Protein AF-A0A1E4ZYM9-F1 (afdb_monomer_lite)

Radius of gyration: 31.94 Å; chains: 1; bounding box: 90×63×96 Å

Secondary structure (DSSP, 8-state):
-------------------STTTTS--TT------SS-HHHHHHHHHHHHH-GGGHHHHHHHHH-S-EEEEEEEEEETTEEEEEEEEEEETTS-EEEEEEE--SSS--EEEEEEE--TTTSSS--EEEEEEE-TT--EEEEEEEEE-TT--EEEEEEE-TTS-B-S--EESSPPPPP-S-----S-EEEEEEB---TTSHHHHTTB-B-SSS-B--EETTTTBS---S-BTTS-SSS-B--HHHHHHHHHHHSTT-EEEEEE---S-GGGHHHHHHHHHHTT--EEEE---BS-HHHHHHHHHHHTT-TTSEEEEE--SSS-BTTTS--BTTTS--TTEEEEEEB-TTSSB-TT--B-TTT--EEE--SSEEEE-TTS-EEEE-SHHHHHHHHHHHHHHHHHH-TT--HHHHHHHHHHH-B--TTTTT-SSEE---TTGGG----EEEE--------TT------S---EEEEEEEEE-STTS-HHHHHHHHHHHHHHHHTTTEEEEEEEEEEE---GGGGSB-HHHHHHHHHHHT--SEEEEEES-B--SS--SEEEE-TTS-TT-GGGTTEEEEETT-SSHHHHHHHHHHHHHTT------STTBTT-SS--TT--B--HHHHHHHHHHHHHTT--EE-

pLDDT: mean 86.63, std 17.64, range [25.27, 98.94]

Structure (mmCIF, N/CA/C/O backbone):
data_AF-A0A1E4ZYM9-F1
#
_entry.id   AF-A0A1E4ZYM9-F1
#
loop_
_atom_site.group_PDB
_atom_site.id
_atom_site.type_symbol
_atom_site.label_atom_id
_atom_site.label_alt_id
_atom_site.label_comp_id
_atom_site.label_asym_id
_atom_site.label_entity_id
_atom_site.label_seq_id
_atom_site.pdbx_PDB_ins_code
_atom_site.Cartn_x
_atom_site.Cartn_y
_atom_site.Cartn_z
_atom_site.occupancy
_atom_site.B_iso_or_equiv
_atom_site.auth_seq_id
_atom_site.auth_comp_id
_atom_site.auth_asym_id
_atom_site.auth_atom_id
_atom_site.pdbx_PDB_model_num
ATOM 1 N N . MET A 1 1 ? 54.653 8.011 49.051 1.00 36.31 1 MET A N 1
ATOM 2 C CA . MET A 1 1 ? 55.779 7.387 48.318 1.00 36.31 1 MET A CA 1
ATOM 3 C C . MET A 1 1 ? 55.182 6.921 46.989 1.00 36.31 1 MET A C 1
ATOM 5 O O . MET A 1 1 ? 54.196 6.205 47.045 1.00 36.31 1 MET A O 1
ATOM 9 N N . GLN A 1 2 ? 55.419 7.612 45.864 1.00 28.59 2 GLN A N 1
ATOM 10 C CA . GLN A 1 2 ? 56.580 7.447 44.953 1.00 28.59 2 GLN A CA 1
ATOM 11 C C . GLN A 1 2 ? 56.623 6.018 44.360 1.00 28.59 2 GLN A C 1
ATOM 13 O O . GLN A 1 2 ? 56.693 5.070 45.127 1.00 28.59 2 GLN A O 1
ATOM 18 N N . HIS A 1 3 ? 56.316 5.846 43.058 1.00 26.62 3 HIS A N 1
ATOM 19 C CA . HIS A 1 3 ? 57.266 5.767 41.908 1.00 26.62 3 HIS A CA 1
ATOM 20 C C . HIS A 1 3 ? 58.079 4.448 41.904 1.00 26.62 3 HIS A C 1
ATOM 22 O O . HIS A 1 3 ? 58.617 4.118 42.948 1.00 26.62 3 HIS A O 1
ATOM 28 N N . GLN A 1 4 ? 58.283 3.648 40.839 1.00 28.48 4 GLN A N 1
ATOM 29 C CA . GLN A 1 4 ? 57.936 3.572 39.386 1.00 28.48 4 GLN A CA 1
ATOM 30 C C . GLN A 1 4 ? 57.979 2.054 38.981 1.00 28.48 4 GLN A C 1
ATOM 32 O O . GLN A 1 4 ? 58.334 1.248 39.834 1.00 28.48 4 GLN A O 1
ATOM 37 N N . GLY A 1 5 ? 57.671 1.529 37.777 1.00 27.00 5 GLY A N 1
ATOM 38 C CA . GLY A 1 5 ? 57.264 2.055 36.457 1.00 27.00 5 GLY A CA 1
ATOM 39 C C . GLY A 1 5 ? 57.372 0.957 35.353 1.00 27.00 5 GLY A C 1
ATOM 40 O O . GLY A 1 5 ? 57.475 -0.218 35.680 1.00 27.00 5 GLY A O 1
ATOM 41 N N . ILE A 1 6 ? 57.432 1.355 34.069 1.00 27.92 6 ILE A N 1
ATOM 42 C CA . ILE A 1 6 ? 57.852 0.575 32.862 1.00 27.92 6 ILE A CA 1
ATOM 43 C C . ILE A 1 6 ? 56.885 -0.495 32.272 1.00 27.92 6 ILE A C 1
ATOM 45 O O . ILE A 1 6 ? 57.008 -1.695 32.485 1.00 27.92 6 ILE A O 1
ATOM 49 N N . ASN A 1 7 ? 55.986 -0.006 31.407 1.00 25.84 7 ASN A N 1
ATOM 50 C CA . ASN A 1 7 ? 55.775 -0.343 29.978 1.00 25.84 7 ASN A CA 1
ATOM 51 C C . ASN A 1 7 ? 55.924 -1.782 29.419 1.00 25.84 7 ASN A C 1
ATOM 53 O O . ASN A 1 7 ? 57.031 -2.259 29.184 1.00 25.84 7 ASN A O 1
ATOM 57 N N . SER A 1 8 ? 54.814 -2.333 28.909 1.00 25.27 8 SER A N 1
ATOM 58 C CA . SER A 1 8 ? 54.487 -2.565 27.469 1.00 25.27 8 SER A CA 1
ATOM 59 C C . SER A 1 8 ? 53.168 -3.380 27.402 1.00 25.27 8 SER A C 1
ATOM 61 O O . SER A 1 8 ? 52.841 -4.040 28.380 1.00 25.27 8 SER A O 1
ATOM 63 N N . THR A 1 9 ? 52.291 -3.347 26.392 1.00 26.61 9 THR A N 1
ATOM 64 C CA . THR A 1 9 ? 52.389 -3.028 24.954 1.00 26.61 9 THR A CA 1
ATOM 65 C C . THR A 1 9 ? 51.145 -2.282 24.429 1.00 26.61 9 THR A C 1
ATOM 67 O O . THR A 1 9 ? 50.023 -2.507 24.871 1.00 26.61 9 THR A O 1
ATOM 70 N N . THR A 1 10 ? 51.335 -1.434 23.415 1.00 27.92 10 THR A N 1
ATOM 71 C CA . THR A 1 10 ? 50.274 -0.856 22.566 1.00 27.92 10 THR A CA 1
ATOM 72 C C . THR A 1 10 ? 50.088 -1.678 21.287 1.00 27.92 10 THR A C 1
ATOM 74 O O . THR A 1 10 ? 51.070 -1.866 20.575 1.00 27.92 10 THR A O 1
ATOM 77 N N . MET A 1 11 ? 48.860 -2.099 20.960 1.00 27.86 11 MET A N 1
ATOM 78 C CA . MET A 1 11 ? 48.410 -2.590 19.637 1.00 27.86 11 MET A CA 1
ATOM 79 C C . MET A 1 11 ? 46.900 -2.917 19.716 1.00 27.86 11 MET A C 1
ATOM 81 O O . MET A 1 11 ? 46.460 -3.427 20.738 1.00 27.86 11 MET A O 1
ATOM 85 N N . ASN A 1 12 ? 46.054 -2.723 18.700 1.00 26.61 12 ASN A N 1
ATOM 86 C CA . ASN A 1 12 ? 46.140 -1.822 17.548 1.00 26.61 12 ASN A CA 1
ATOM 87 C C . ASN A 1 12 ? 44.711 -1.611 16.999 1.00 26.61 12 ASN A C 1
ATOM 89 O O . ASN A 1 12 ? 44.043 -2.585 16.662 1.00 26.61 12 ASN A O 1
ATOM 93 N N . THR A 1 13 ? 44.234 -0.371 16.877 1.00 31.41 13 THR A N 1
ATOM 94 C CA . THR A 1 13 ? 42.946 -0.062 16.225 1.00 31.41 13 THR A CA 1
ATOM 95 C C . THR A 1 13 ? 43.163 0.302 14.757 1.00 31.41 13 THR A C 1
ATOM 97 O O . THR A 1 13 ? 43.383 1.471 14.449 1.00 31.41 13 THR A O 1
ATOM 100 N N . ALA A 1 14 ? 43.103 -0.681 13.853 1.00 26.48 14 ALA A N 1
ATOM 101 C CA . ALA A 1 14 ? 42.990 -0.475 12.403 1.00 26.48 14 ALA A CA 1
ATOM 102 C C . ALA A 1 14 ? 42.586 -1.777 11.674 1.00 26.48 14 ALA A C 1
ATOM 104 O O . ALA A 1 14 ? 42.740 -2.868 12.214 1.00 26.48 14 ALA A O 1
ATOM 105 N N . THR A 1 15 ? 42.129 -1.636 10.423 1.00 28.14 15 THR A N 1
ATOM 106 C CA . THR A 1 15 ? 41.848 -2.698 9.427 1.00 28.14 15 THR A CA 1
ATOM 107 C C . THR A 1 15 ? 40.698 -3.678 9.715 1.00 28.14 15 THR A C 1
ATOM 109 O O . THR A 1 15 ? 40.904 -4.845 10.026 1.00 28.14 15 THR A O 1
ATOM 112 N N . ALA A 1 16 ? 39.475 -3.206 9.448 1.00 28.33 16 ALA A N 1
ATOM 113 C CA . ALA A 1 16 ? 38.348 -4.021 8.970 1.00 28.33 16 ALA A CA 1
ATOM 114 C C . ALA A 1 16 ? 37.594 -3.291 7.829 1.00 28.33 16 ALA A C 1
ATOM 116 O O . ALA A 1 16 ? 36.370 -3.259 7.768 1.00 28.33 16 ALA A O 1
ATOM 117 N N . ILE A 1 17 ? 38.359 -2.654 6.937 1.00 32.97 17 ILE A N 1
ATOM 118 C CA . ILE A 1 17 ? 37.924 -2.088 5.651 1.00 32.97 17 ILE A CA 1
ATOM 119 C C . ILE A 1 17 ? 38.913 -2.635 4.609 1.00 32.97 17 ILE A C 1
ATOM 121 O O . ILE A 1 17 ? 40.071 -2.869 4.954 1.00 32.97 17 ILE A O 1
ATOM 125 N N . VAL A 1 18 ? 38.463 -2.825 3.362 1.00 29.48 18 VAL A N 1
ATOM 126 C CA . VAL A 1 18 ? 39.125 -3.586 2.275 1.00 29.48 18 VAL A CA 1
ATOM 127 C C . VAL A 1 18 ? 38.930 -5.107 2.382 1.00 29.48 18 VAL A C 1
ATOM 129 O O . VAL A 1 18 ? 39.825 -5.846 2.779 1.00 29.48 18 VAL A O 1
ATOM 132 N N . SER A 1 19 ? 37.752 -5.579 1.950 1.00 29.70 19 SER A N 1
ATOM 133 C CA . SER A 1 19 ? 37.553 -6.879 1.264 1.00 29.70 19 SER A CA 1
ATOM 134 C C . SER A 1 19 ? 36.180 -6.957 0.568 1.00 29.70 19 SER A C 1
ATOM 136 O O . SER A 1 19 ? 35.432 -7.911 0.739 1.00 29.70 19 SER A O 1
ATOM 138 N N . ALA A 1 20 ? 35.850 -5.938 -0.235 1.00 28.97 20 ALA A N 1
ATOM 139 C CA . ALA A 1 20 ? 34.724 -5.976 -1.185 1.00 28.97 20 ALA A CA 1
ATOM 140 C C . ALA A 1 20 ? 35.170 -5.784 -2.653 1.00 28.97 20 ALA A C 1
ATOM 142 O O . ALA A 1 20 ? 34.476 -6.208 -3.569 1.00 28.97 20 ALA A O 1
ATOM 143 N N . LEU A 1 21 ? 36.362 -5.217 -2.893 1.00 29.62 21 LEU A N 1
ATOM 144 C CA . LEU A 1 21 ? 36.843 -4.842 -4.234 1.00 29.62 21 LEU A CA 1
ATOM 145 C C . LEU A 1 21 ? 37.580 -5.947 -5.022 1.00 29.62 21 LEU A C 1
ATOM 147 O O . LEU A 1 21 ? 38.022 -5.692 -6.136 1.00 29.62 21 LEU A O 1
ATOM 151 N N . VAL A 1 22 ? 37.747 -7.159 -4.476 1.00 29.72 22 VAL A N 1
ATOM 152 C CA . VAL A 1 22 ? 38.574 -8.219 -5.107 1.00 29.72 22 VAL A CA 1
ATOM 153 C C . VAL A 1 22 ? 37.740 -9.352 -5.733 1.00 29.72 22 VAL A C 1
ATOM 155 O O . VAL A 1 22 ? 38.277 -10.168 -6.474 1.00 29.72 22 VAL A O 1
ATOM 158 N N . LEU A 1 23 ? 36.414 -9.380 -5.533 1.00 29.27 23 LEU A N 1
ATOM 159 C CA . LEU A 1 23 ? 35.537 -10.417 -6.110 1.00 29.27 23 LEU A CA 1
ATOM 160 C C . LEU A 1 23 ? 34.881 -10.050 -7.459 1.00 29.27 23 LEU A C 1
ATOM 162 O O . LEU A 1 23 ? 34.050 -10.803 -7.956 1.00 29.27 23 LEU A O 1
ATOM 166 N N . LEU A 1 24 ? 35.272 -8.930 -8.078 1.00 34.47 24 LEU A N 1
ATOM 167 C CA . LEU A 1 24 ? 34.781 -8.494 -9.398 1.00 34.47 24 LEU A CA 1
ATOM 168 C C . LEU A 1 24 ? 35.582 -9.061 -10.590 1.00 34.47 24 LEU A C 1
ATOM 170 O O . LEU A 1 24 ? 35.155 -8.931 -11.732 1.00 34.47 24 LEU A O 1
ATOM 174 N N . ALA A 1 25 ? 36.721 -9.718 -10.350 1.00 30.25 25 ALA A N 1
ATOM 175 C CA . ALA A 1 25 ? 37.667 -10.124 -11.398 1.00 30.25 25 ALA A CA 1
ATOM 176 C C . ALA A 1 25 ? 37.458 -11.547 -11.973 1.00 30.25 25 ALA A C 1
ATOM 178 O O . ALA A 1 25 ? 38.341 -12.058 -12.660 1.00 30.25 25 ALA A O 1
ATOM 179 N N . ALA A 1 26 ? 36.334 -12.218 -11.682 1.00 34.34 26 ALA A N 1
ATOM 180 C CA . ALA A 1 26 ? 36.124 -13.628 -12.048 1.00 34.34 26 ALA A CA 1
ATOM 181 C C . ALA A 1 26 ? 34.686 -13.976 -12.492 1.00 34.34 26 ALA A C 1
ATOM 183 O O . ALA A 1 26 ? 34.162 -15.035 -12.146 1.00 34.34 26 ALA A O 1
ATOM 184 N N . LEU A 1 27 ? 34.060 -13.117 -13.303 1.00 36.56 27 LEU A N 1
ATOM 185 C CA . LEU A 1 27 ? 32.928 -13.508 -14.153 1.00 36.56 27 LEU A CA 1
ATOM 186 C C . LEU A 1 27 ? 33.428 -13.687 -15.600 1.00 36.56 27 LEU A C 1
ATOM 188 O O . LEU A 1 27 ? 33.653 -12.688 -16.288 1.00 36.56 27 LEU A O 1
ATOM 192 N N . PRO A 1 28 ? 33.639 -14.926 -16.087 1.00 34.59 28 PRO A N 1
ATOM 193 C CA . PRO A 1 28 ? 34.004 -15.146 -17.482 1.00 34.59 28 PRO A CA 1
ATOM 194 C C . PRO A 1 28 ? 32.810 -14.798 -18.382 1.00 34.59 28 PRO A C 1
ATOM 196 O O . PRO A 1 28 ? 31.776 -15.459 -18.322 1.00 34.59 28 PRO A O 1
ATOM 199 N N . GLY A 1 29 ? 32.958 -13.768 -19.222 1.00 46.22 29 GLY A N 1
ATOM 200 C CA . GLY A 1 29 ? 31.914 -13.337 -20.163 1.00 46.22 29 GLY A CA 1
ATOM 201 C C . GLY A 1 29 ? 31.375 -11.914 -19.975 1.00 46.22 29 GLY A C 1
ATOM 202 O O . GLY A 1 29 ? 30.292 -11.623 -20.469 1.00 46.22 29 GLY A O 1
ATOM 203 N N . LEU A 1 30 ? 32.101 -11.024 -19.296 1.00 39.72 30 LEU A N 1
ATOM 204 C CA . LEU A 1 30 ? 31.857 -9.582 -19.397 1.00 39.72 30 LEU A CA 1
ATOM 205 C C . LEU A 1 30 ? 32.485 -9.042 -20.689 1.00 39.72 30 LEU A C 1
ATOM 207 O O . LEU A 1 30 ? 33.709 -8.991 -20.812 1.00 39.72 30 LEU A O 1
ATOM 211 N N . VAL A 1 31 ? 31.648 -8.607 -21.628 1.00 44.03 31 VAL A N 1
ATOM 212 C CA . VAL A 1 31 ? 32.046 -7.690 -22.700 1.00 44.03 31 VAL A CA 1
ATOM 213 C C . VAL A 1 31 ? 31.551 -6.312 -22.293 1.00 44.03 31 VAL A C 1
ATOM 215 O O . VAL A 1 31 ? 30.347 -6.077 -22.231 1.00 44.03 31 VAL A O 1
ATOM 218 N N . ALA A 1 32 ? 32.473 -5.386 -22.023 1.00 44.22 32 ALA A N 1
ATOM 219 C CA . ALA A 1 32 ? 32.103 -3.980 -22.027 1.00 44.22 32 ALA A CA 1
ATOM 220 C C . ALA A 1 32 ? 31.554 -3.675 -23.424 1.00 44.22 32 ALA A C 1
ATOM 222 O O . ALA A 1 32 ? 32.241 -3.909 -24.420 1.00 44.22 32 ALA A O 1
ATOM 223 N N . ALA A 1 33 ? 30.310 -3.204 -23.505 1.00 46.88 33 ALA A N 1
ATOM 224 C CA . ALA A 1 33 ? 29.742 -2.742 -24.758 1.00 46.88 33 ALA A CA 1
ATOM 225 C C . ALA A 1 33 ? 30.488 -1.465 -25.165 1.00 46.88 33 ALA A C 1
ATOM 227 O O . ALA A 1 33 ? 30.105 -0.358 -24.785 1.00 46.88 33 ALA A O 1
ATOM 228 N N . GLU A 1 34 ? 31.605 -1.638 -25.875 1.00 45.03 34 GLU A N 1
ATOM 229 C CA . GLU A 1 34 ? 32.365 -0.541 -26.454 1.00 45.03 34 GLU A CA 1
ATOM 230 C C . GLU A 1 34 ? 31.421 0.235 -27.366 1.00 45.03 34 GLU A C 1
ATOM 232 O O . GLU A 1 34 ? 30.995 -0.250 -28.418 1.00 45.03 34 GLU A O 1
ATOM 237 N N . ALA A 1 35 ? 31.060 1.440 -26.925 1.00 49.19 35 ALA A N 1
ATOM 238 C CA . ALA A 1 35 ? 30.479 2.422 -27.809 1.00 49.19 35 ALA A CA 1
ATOM 239 C C . ALA A 1 35 ? 31.496 2.642 -28.932 1.00 49.19 35 ALA A C 1
ATOM 241 O O . ALA A 1 35 ? 32.642 3.014 -28.679 1.00 49.19 35 ALA A O 1
ATOM 242 N N . THR A 1 36 ? 31.071 2.350 -30.157 1.00 57.84 36 THR A N 1
ATOM 243 C CA . THR A 1 36 ? 31.866 2.509 -31.380 1.00 57.84 36 THR A CA 1
ATOM 244 C C . THR A 1 36 ? 32.355 3.952 -31.539 1.00 57.84 36 THR A C 1
ATOM 246 O O . THR A 1 36 ? 33.470 4.172 -32.008 1.00 57.84 36 THR A O 1
ATOM 249 N N . LEU A 1 37 ? 31.587 4.904 -31.001 1.00 70.62 37 LEU A N 1
ATOM 250 C CA . LEU A 1 37 ? 32.012 6.258 -30.686 1.00 70.62 37 LEU A CA 1
ATOM 251 C C . LEU A 1 37 ? 32.531 6.362 -29.240 1.00 70.62 37 LEU A C 1
ATOM 253 O O . LEU A 1 37 ? 31.795 6.102 -28.284 1.00 70.62 37 LEU A O 1
ATOM 257 N N . ASP A 1 38 ? 33.772 6.816 -29.056 1.00 82.19 38 ASP A N 1
ATOM 258 C CA . ASP A 1 38 ? 34.368 6.930 -27.723 1.00 82.19 38 ASP A CA 1
ATOM 259 C C . ASP A 1 38 ? 33.695 8.012 -26.844 1.00 82.19 38 ASP A C 1
ATOM 261 O O . ASP A 1 38 ? 33.088 8.979 -27.323 1.00 82.19 38 ASP A O 1
ATOM 265 N N . LYS A 1 39 ? 33.836 7.870 -25.515 1.00 89.19 39 LYS A N 1
ATOM 266 C CA . LYS A 1 39 ? 33.190 8.756 -24.529 1.00 89.19 39 LYS A CA 1
ATOM 267 C C . LYS A 1 39 ? 33.559 10.242 -24.723 1.00 89.19 39 LYS A C 1
ATOM 269 O O . LYS A 1 39 ? 32.719 11.112 -24.487 1.00 89.19 39 LYS A O 1
ATOM 274 N N . GLN A 1 40 ? 34.791 10.553 -25.136 1.00 90.50 40 GLN A N 1
ATOM 275 C CA . GLN A 1 40 ? 35.264 11.928 -25.338 1.00 90.50 40 GLN A CA 1
ATOM 276 C C . GLN A 1 40 ? 34.710 12.533 -26.628 1.00 90.50 40 GLN A C 1
ATOM 278 O O . GLN A 1 40 ? 34.238 13.672 -26.588 1.00 90.50 40 GLN A O 1
ATOM 283 N N . SER A 1 41 ? 34.678 11.770 -27.722 1.00 88.94 41 SER A N 1
ATOM 284 C CA . SER A 1 41 ? 34.030 12.185 -28.973 1.00 88.94 41 SER A CA 1
ATOM 285 C C . SER A 1 41 ? 32.537 12.466 -28.770 1.00 88.94 41 SER A C 1
ATOM 287 O O . SER A 1 41 ? 32.054 13.524 -29.184 1.00 88.94 41 SER A O 1
ATOM 289 N N . LEU A 1 42 ? 31.814 11.617 -28.021 1.00 90.19 42 LEU A N 1
ATOM 290 C CA . LEU A 1 42 ? 30.408 11.885 -27.680 1.00 90.19 42 LEU A CA 1
ATOM 291 C C . LEU A 1 42 ? 30.249 13.155 -26.824 1.00 90.19 42 LEU A C 1
ATOM 293 O O . LEU A 1 42 ? 29.315 13.930 -27.032 1.00 90.19 42 LEU A O 1
ATOM 297 N N . ARG A 1 43 ? 31.169 13.409 -25.881 1.00 93.00 43 ARG A N 1
ATOM 298 C CA . ARG A 1 43 ? 31.163 14.629 -25.053 1.00 93.00 43 ARG A CA 1
ATOM 299 C C . ARG A 1 43 ? 31.436 15.887 -25.876 1.00 93.00 43 ARG A C 1
ATOM 301 O O . ARG A 1 43 ? 30.789 16.906 -25.635 1.00 93.00 43 ARG A O 1
ATOM 308 N N . GLN A 1 44 ? 32.358 15.831 -26.837 1.00 91.50 44 GLN A N 1
ATOM 309 C CA . GLN A 1 44 ? 32.629 16.939 -27.755 1.00 91.50 44 GLN A CA 1
ATOM 310 C C . GLN A 1 44 ? 31.405 17.236 -28.629 1.00 91.50 44 GLN A C 1
ATOM 312 O O . GLN A 1 44 ? 30.962 18.385 -28.671 1.00 91.50 44 GLN A O 1
ATOM 317 N N . PHE A 1 45 ? 30.815 16.203 -29.237 1.00 92.12 45 PHE A N 1
ATOM 318 C CA . PHE A 1 45 ? 29.575 16.304 -30.007 1.00 92.12 45 PHE A CA 1
ATOM 319 C C . PHE A 1 45 ? 28.443 16.942 -29.197 1.00 92.12 45 PHE A C 1
ATOM 321 O O . PHE A 1 45 ? 27.877 17.955 -29.600 1.00 92.12 45 PHE A O 1
ATOM 328 N N . ALA A 1 46 ? 28.144 16.390 -28.020 1.00 93.06 46 ALA A N 1
ATOM 329 C CA . ALA A 1 46 ? 27.040 16.847 -27.187 1.00 93.06 46 ALA A CA 1
ATOM 330 C C . ALA A 1 46 ? 27.224 18.295 -26.700 1.00 93.06 46 ALA A C 1
ATOM 332 O O . ALA A 1 46 ? 26.261 19.063 -26.662 1.00 93.06 46 ALA A O 1
ATOM 333 N N . ARG A 1 47 ? 28.467 18.703 -26.405 1.00 93.00 47 ARG A N 1
ATOM 334 C CA . ARG A 1 47 ? 28.793 20.094 -26.069 1.00 93.00 47 ARG A CA 1
ATOM 335 C C . ARG A 1 47 ? 28.616 21.032 -27.266 1.00 93.00 47 ARG A C 1
ATOM 337 O O . ARG A 1 47 ? 28.048 22.108 -27.091 1.00 93.00 47 ARG A O 1
ATOM 344 N N . GLN A 1 48 ? 29.059 20.631 -28.460 1.00 92.19 48 GLN A N 1
ATOM 345 C CA . GLN A 1 48 ? 28.878 21.409 -29.689 1.00 92.19 48 GLN A CA 1
ATOM 346 C C . GLN A 1 48 ? 27.389 21.587 -30.008 1.00 92.19 48 GLN A C 1
ATOM 348 O O . GLN A 1 48 ? 26.935 22.716 -30.180 1.00 92.19 48 GLN A O 1
ATOM 353 N N . VAL A 1 49 ? 26.614 20.500 -29.989 1.00 92.06 49 VAL A N 1
ATOM 354 C CA . VAL A 1 49 ? 25.156 20.518 -30.184 1.00 92.06 49 VAL A CA 1
ATOM 355 C C . VAL A 1 49 ? 24.452 21.403 -29.158 1.00 92.06 49 VAL A C 1
ATOM 357 O O . VAL A 1 49 ? 23.554 22.150 -29.527 1.00 92.06 49 VAL A O 1
ATOM 360 N N . CYS A 1 50 ? 24.877 21.377 -27.893 1.00 91.88 50 CYS A N 1
ATOM 361 C CA . CYS A 1 50 ? 24.347 22.285 -26.880 1.00 91.88 50 CYS A CA 1
ATOM 362 C C . CYS A 1 50 ? 24.618 23.762 -27.225 1.00 91.88 50 CYS A C 1
ATOM 364 O O . CYS A 1 50 ? 23.714 24.591 -27.128 1.00 91.88 50 CYS A O 1
ATOM 366 N N . SER A 1 51 ? 25.843 24.094 -27.652 1.00 91.19 51 SER A N 1
ATOM 367 C CA . SER A 1 51 ? 26.229 25.479 -27.961 1.00 91.19 51 SER A CA 1
ATOM 368 C C . SER A 1 51 ? 25.650 26.014 -29.274 1.00 91.19 51 SER A C 1
ATOM 370 O O . SER A 1 51 ? 25.404 27.212 -29.394 1.00 91.19 51 SER A O 1
ATOM 372 N N . THR A 1 52 ? 25.432 25.138 -30.257 1.00 89.69 52 THR A N 1
ATOM 373 C CA . THR A 1 52 ? 24.942 25.478 -31.599 1.00 89.69 52 THR A CA 1
ATOM 374 C C . THR A 1 52 ? 23.967 24.401 -32.099 1.00 89.69 52 THR A C 1
ATOM 376 O O . THR A 1 52 ? 24.346 23.587 -32.947 1.00 89.69 52 THR A O 1
ATOM 379 N N . PRO A 1 53 ? 22.713 24.367 -31.600 1.00 86.00 53 PRO A N 1
ATOM 380 C CA . PRO A 1 53 ? 21.751 23.317 -31.952 1.00 86.00 53 PRO A CA 1
ATOM 381 C C . PRO A 1 53 ? 21.416 23.254 -33.447 1.00 86.00 53 PRO A C 1
ATOM 383 O O . PRO A 1 53 ? 21.169 22.173 -33.977 1.00 86.00 53 PRO A O 1
ATOM 386 N N . ASP A 1 54 ? 21.461 24.393 -34.143 1.00 85.94 54 ASP A N 1
ATOM 387 C CA . ASP A 1 54 ? 21.183 24.473 -35.582 1.00 85.94 54 ASP A CA 1
ATOM 388 C C . ASP A 1 54 ? 22.256 23.772 -36.440 1.00 85.94 54 ASP A C 1
ATOM 390 O O . ASP A 1 54 ? 21.961 23.321 -37.543 1.00 85.94 54 ASP A O 1
ATOM 394 N N . ALA A 1 55 ? 23.481 23.614 -35.920 1.00 86.94 55 ALA A N 1
ATOM 395 C CA . ALA A 1 55 ? 24.605 22.946 -36.588 1.00 86.94 55 ALA A CA 1
ATOM 396 C C . ALA A 1 55 ? 24.722 21.445 -36.233 1.00 86.94 55 ALA A C 1
ATOM 398 O O . ALA A 1 55 ? 25.770 20.828 -36.426 1.00 86.94 55 ALA A O 1
ATOM 399 N N . LEU A 1 56 ? 23.663 20.849 -35.674 1.00 88.56 56 LEU A N 1
ATOM 400 C CA . LEU A 1 56 ? 23.661 19.472 -35.169 1.00 88.56 56 LEU A CA 1
ATOM 401 C C . LEU A 1 56 ? 23.973 18.423 -36.242 1.00 88.56 56 LEU A C 1
ATOM 403 O O . LEU A 1 56 ? 24.660 17.450 -35.944 1.00 88.56 56 LEU A O 1
ATOM 407 N N . GLU A 1 57 ? 23.483 18.601 -37.471 1.00 86.19 57 GLU A N 1
ATOM 408 C CA . GLU A 1 57 ? 23.704 17.631 -38.554 1.00 86.19 57 GLU A CA 1
ATOM 409 C C . GLU A 1 57 ? 25.162 17.673 -39.053 1.00 86.19 57 GLU A C 1
ATOM 411 O O . GLU A 1 57 ? 25.781 16.619 -39.191 1.00 86.19 57 GLU A O 1
ATOM 416 N N . ASP A 1 58 ? 25.769 18.860 -39.170 1.00 87.62 58 ASP A N 1
ATOM 417 C CA . ASP A 1 58 ? 27.198 19.014 -39.494 1.00 87.62 58 ASP A CA 1
ATOM 418 C C . ASP A 1 58 ? 28.107 18.468 -38.377 1.00 87.62 58 ASP A C 1
ATOM 420 O O . ASP A 1 58 ? 29.098 17.776 -38.639 1.00 87.62 58 ASP A O 1
ATOM 424 N N . ALA A 1 59 ? 27.756 18.733 -37.113 1.00 87.50 59 ALA A N 1
ATOM 425 C CA . ALA A 1 59 ? 28.456 18.187 -35.950 1.00 87.50 59 ALA A CA 1
ATOM 426 C C . ALA A 1 59 ? 28.390 16.651 -35.916 1.00 87.50 59 ALA A C 1
ATOM 428 O O . ALA A 1 59 ? 29.378 15.997 -35.587 1.00 87.50 59 ALA A O 1
ATOM 429 N N . ALA A 1 60 ? 27.247 16.072 -36.291 1.00 85.88 60 ALA A N 1
ATOM 430 C CA . ALA A 1 60 ? 27.050 14.628 -36.339 1.00 85.88 60 ALA A CA 1
ATOM 431 C C . ALA A 1 60 ? 27.847 13.976 -37.477 1.00 85.88 60 ALA A C 1
ATOM 433 O O . ALA A 1 60 ? 28.520 12.981 -37.229 1.00 85.88 60 ALA A O 1
ATOM 434 N N . ILE A 1 61 ? 27.854 14.557 -38.684 1.00 85.06 61 ILE A N 1
ATOM 435 C CA . ILE A 1 61 ? 28.697 14.085 -39.802 1.00 85.06 61 ILE A CA 1
ATOM 436 C C . ILE A 1 61 ? 30.182 14.135 -39.419 1.00 85.06 61 ILE A C 1
ATOM 438 O O . ILE A 1 61 ? 30.926 13.201 -39.703 1.00 85.06 61 ILE A O 1
ATOM 442 N N . THR A 1 62 ? 30.613 15.201 -38.737 1.00 84.62 62 THR A N 1
ATOM 443 C CA . THR A 1 62 ? 32.008 15.363 -38.290 1.00 84.62 62 THR A CA 1
ATOM 444 C C . THR A 1 62 ? 32.431 14.277 -37.299 1.00 84.62 62 THR A C 1
ATOM 446 O O . THR A 1 62 ? 33.571 13.824 -37.334 1.00 84.62 62 THR A O 1
ATOM 449 N N . VAL A 1 63 ? 31.522 13.874 -36.409 1.00 81.69 63 VAL A N 1
ATOM 450 C CA . VAL A 1 63 ? 31.808 12.960 -35.294 1.00 81.69 63 VAL A CA 1
ATOM 451 C C . VAL A 1 63 ? 31.640 11.492 -35.688 1.00 81.69 63 VAL A C 1
ATOM 453 O O . VAL A 1 63 ? 32.477 10.678 -35.318 1.00 81.69 63 VAL A O 1
ATOM 456 N N . LEU A 1 64 ? 30.606 11.165 -36.466 1.00 77.25 64 LEU A N 1
ATOM 457 C CA . LEU A 1 64 ? 30.360 9.815 -36.993 1.00 77.25 64 LEU A CA 1
ATOM 458 C C . LEU A 1 64 ? 31.255 9.503 -38.213 1.00 77.25 64 LEU A C 1
ATOM 460 O O . LEU A 1 64 ? 31.414 8.350 -38.601 1.00 77.25 64 LEU A O 1
ATOM 464 N N . GLY A 1 65 ? 31.837 10.529 -38.847 1.00 77.19 65 GLY A N 1
ATOM 465 C CA . GLY A 1 65 ? 32.735 10.395 -40.001 1.00 77.19 65 GLY A CA 1
ATOM 466 C C . GLY A 1 65 ? 32.051 9.948 -41.298 1.00 77.19 65 GLY A C 1
ATOM 467 O O . GLY A 1 65 ? 32.733 9.600 -42.263 1.00 77.19 65 GLY A O 1
ATOM 468 N N . GLU A 1 66 ? 30.716 9.939 -41.341 1.00 77.62 66 GLU A N 1
ATOM 469 C CA . GLU A 1 66 ? 29.938 9.300 -42.402 1.00 77.62 66 GLU A CA 1
ATOM 470 C C . GLU A 1 66 ? 28.590 10.000 -42.689 1.00 77.62 66 GLU A C 1
ATOM 472 O O . GLU A 1 66 ? 28.139 10.837 -41.900 1.00 77.62 66 GLU A O 1
ATOM 477 N N . PRO A 1 67 ? 27.914 9.685 -43.815 1.00 79.81 67 PRO A N 1
ATOM 478 C CA . PRO A 1 67 ? 26.592 10.223 -44.118 1.00 79.81 67 PRO A CA 1
ATOM 479 C C . PRO A 1 67 ? 25.533 9.773 -43.104 1.00 79.81 67 PRO A C 1
ATOM 481 O O . PRO A 1 67 ? 25.344 8.582 -42.858 1.00 79.81 67 PRO A O 1
ATOM 484 N N . ILE A 1 68 ? 24.777 10.738 -42.584 1.00 86.69 68 ILE A N 1
ATOM 485 C CA . ILE A 1 68 ? 23.735 10.514 -41.579 1.00 86.69 68 ILE A CA 1
ATOM 486 C C . ILE A 1 68 ? 22.326 10.549 -42.179 1.00 86.69 68 ILE A C 1
ATOM 488 O O . ILE A 1 68 ? 22.068 11.181 -43.205 1.00 86.69 68 ILE A O 1
ATOM 492 N N . ARG A 1 69 ? 21.372 9.935 -41.477 1.00 86.62 69 ARG A N 1
ATOM 493 C CA . ARG A 1 69 ? 19.934 10.197 -41.628 1.00 86.62 69 ARG A CA 1
ATOM 494 C C . ARG A 1 69 ? 19.374 10.690 -40.300 1.00 86.62 69 ARG A C 1
ATOM 496 O O . ARG A 1 69 ? 19.542 10.016 -39.286 1.00 86.62 69 ARG A O 1
ATOM 503 N N . SER A 1 70 ? 18.697 11.837 -40.302 1.00 88.31 70 SER A N 1
ATOM 504 C CA . SER A 1 70 ? 18.030 12.382 -39.116 1.00 88.31 70 SER A CA 1
ATOM 505 C C . SER A 1 70 ? 16.518 12.127 -39.149 1.00 88.31 70 SER A C 1
ATOM 507 O O . SER A 1 70 ? 15.877 12.130 -40.201 1.00 88.31 70 SER A O 1
ATOM 509 N N . SER A 1 71 ? 15.927 11.904 -37.978 1.00 89.62 71 SER A N 1
ATOM 510 C CA . SER A 1 71 ? 14.479 11.910 -37.757 1.00 89.62 71 SER A CA 1
ATOM 511 C C . SER A 1 71 ? 14.160 12.790 -36.550 1.00 89.62 71 SER A C 1
ATOM 513 O O . SER A 1 71 ? 14.932 12.831 -35.592 1.00 89.62 71 SER A O 1
ATOM 515 N N . LYS A 1 72 ? 13.054 13.541 -36.592 1.00 91.88 72 LYS A N 1
ATOM 516 C CA . LYS A 1 72 ? 12.700 14.531 -35.559 1.00 91.88 72 LYS A CA 1
ATOM 517 C C . LYS A 1 72 ? 11.296 14.255 -35.023 1.00 91.88 72 LYS A C 1
ATOM 519 O O . LYS A 1 72 ? 10.384 13.974 -35.797 1.00 91.88 72 LYS A O 1
ATOM 524 N N . SER A 1 73 ? 11.116 14.339 -33.708 1.00 91.50 73 SER A N 1
ATOM 525 C CA . SER A 1 73 ? 9.827 14.165 -33.032 1.00 91.50 73 SER A CA 1
ATOM 526 C C . SER A 1 73 ? 9.656 15.152 -31.876 1.00 91.50 73 SER A C 1
ATOM 528 O O . SER A 1 73 ? 10.612 15.529 -31.197 1.00 91.50 73 SER A O 1
ATOM 530 N N . GLU A 1 74 ? 8.423 15.606 -31.651 1.00 90.75 74 GLU A N 1
ATOM 531 C CA . GLU A 1 74 ? 8.097 16.471 -30.513 1.00 90.75 74 GLU A CA 1
ATOM 532 C C . GLU A 1 74 ? 8.048 15.658 -29.217 1.00 90.75 74 GLU A C 1
ATOM 534 O O . GLU A 1 74 ? 7.356 14.642 -29.129 1.00 90.75 74 GLU A O 1
ATOM 539 N N . MET A 1 75 ? 8.716 16.142 -28.172 1.00 85.38 75 MET A N 1
ATOM 540 C CA . MET A 1 75 ? 8.579 15.593 -26.828 1.00 85.38 75 MET A CA 1
ATOM 541 C C . MET A 1 75 ? 7.413 16.292 -26.132 1.00 85.38 75 MET A C 1
ATOM 543 O O . MET A 1 75 ? 7.438 17.508 -25.949 1.00 85.38 75 MET A O 1
ATOM 547 N N . LYS A 1 76 ? 6.387 15.533 -25.733 1.00 83.38 76 LYS A N 1
ATOM 548 C CA . LYS A 1 76 ? 5.187 16.064 -25.067 1.00 83.38 76 LYS A CA 1
ATOM 549 C C . LYS A 1 76 ? 5.024 15.497 -23.663 1.00 83.38 76 LYS A C 1
ATOM 551 O O . LYS A 1 76 ? 5.043 14.285 -23.472 1.00 83.38 76 LYS A O 1
ATOM 556 N N . PHE A 1 77 ? 4.781 16.371 -22.690 1.00 76.94 77 PHE A N 1
ATOM 557 C CA . PHE A 1 77 ? 4.412 16.004 -21.326 1.00 76.94 77 PHE A CA 1
ATOM 558 C C . PHE A 1 77 ? 3.018 16.552 -21.016 1.00 76.94 77 PHE A C 1
ATOM 560 O O . PHE A 1 77 ? 2.795 17.759 -21.056 1.00 76.94 77 PHE A O 1
ATOM 567 N N . ARG A 1 78 ? 2.060 15.657 -20.732 1.00 77.50 78 ARG A N 1
ATOM 568 C CA . ARG A 1 78 ? 0.640 16.000 -20.489 1.00 77.50 78 ARG A CA 1
ATOM 569 C C . ARG A 1 78 ? 0.007 16.879 -21.590 1.00 77.50 78 ARG A C 1
ATOM 571 O O . ARG A 1 78 ? -0.836 17.720 -21.305 1.00 77.50 78 ARG A O 1
ATOM 578 N N . GLY A 1 79 ? 0.413 16.677 -22.846 1.00 78.94 79 GLY A N 1
ATOM 579 C CA . GLY A 1 79 ? -0.065 17.431 -24.016 1.00 78.94 79 GLY A CA 1
ATOM 580 C C . GLY A 1 79 ? 0.769 18.669 -24.368 1.00 78.94 79 GLY A C 1
ATOM 581 O O . GLY A 1 79 ? 0.808 19.048 -25.536 1.00 78.94 79 GLY A O 1
ATOM 582 N N . THR A 1 80 ? 1.502 19.243 -23.413 1.00 83.31 80 THR A N 1
ATOM 583 C CA . THR A 1 80 ? 2.409 20.377 -23.644 1.00 83.31 80 THR A CA 1
ATOM 584 C C . THR A 1 80 ? 3.704 19.904 -24.301 1.00 83.31 80 THR A C 1
ATOM 586 O O . THR A 1 80 ? 4.304 18.935 -23.836 1.00 83.31 80 THR A O 1
ATOM 589 N N . VAL A 1 81 ? 4.166 20.586 -25.354 1.00 85.94 81 VAL A N 1
ATOM 590 C CA . VAL A 1 81 ? 5.508 20.361 -25.922 1.00 85.94 81 VAL A CA 1
ATOM 591 C C . VAL A 1 81 ? 6.555 20.842 -24.916 1.00 85.94 81 VAL A C 1
ATOM 593 O O . VAL A 1 81 ? 6.504 21.982 -24.467 1.00 85.94 81 VAL A O 1
ATOM 596 N N . VAL A 1 82 ? 7.485 19.961 -24.550 1.00 86.56 82 VAL A N 1
ATOM 597 C CA . VAL A 1 82 ? 8.574 20.214 -23.585 1.00 86.56 82 VAL A CA 1
ATOM 598 C C . VAL A 1 82 ? 9.965 20.128 -24.217 1.00 86.56 82 VAL A C 1
ATOM 600 O O . VAL A 1 82 ? 10.971 20.259 -23.521 1.00 86.56 82 VAL A O 1
ATOM 603 N N . GLY A 1 83 ? 10.038 19.883 -25.525 1.00 88.25 83 GLY A N 1
ATOM 604 C CA . GLY A 1 83 ? 11.288 19.789 -26.267 1.00 88.25 83 GLY A CA 1
ATOM 605 C C . GLY A 1 83 ? 11.145 19.052 -27.596 1.00 88.25 83 GLY A C 1
ATOM 606 O O . GLY A 1 83 ? 10.043 18.683 -28.013 1.00 88.25 83 GLY A O 1
ATOM 607 N N . GLN A 1 84 ? 12.281 18.787 -28.232 1.00 90.75 84 GLN A N 1
ATOM 608 C CA . GLN A 1 84 ? 12.393 18.008 -29.463 1.00 90.75 84 GLN A CA 1
ATOM 609 C C . GLN A 1 84 ? 13.396 16.867 -29.268 1.00 90.75 84 GLN A C 1
ATOM 611 O O . GLN A 1 84 ? 14.466 17.069 -28.697 1.00 90.75 84 GLN A O 1
ATOM 616 N N . ARG A 1 85 ? 13.066 15.673 -29.772 1.00 91.81 85 ARG A N 1
ATOM 617 C CA . ARG A 1 85 ? 13.998 14.551 -29.904 1.00 91.81 85 ARG A CA 1
ATOM 618 C C . ARG A 1 85 ? 14.406 14.412 -31.366 1.00 91.81 85 ARG A C 1
ATOM 620 O O . ARG A 1 85 ? 13.553 14.332 -32.246 1.00 91.81 85 ARG A O 1
ATOM 627 N N . ILE A 1 86 ? 15.706 14.363 -31.610 1.00 92.12 86 ILE A N 1
ATOM 628 C CA . ILE A 1 86 ? 16.324 14.168 -32.918 1.00 92.12 86 ILE A CA 1
ATOM 629 C C . ILE A 1 86 ? 17.096 12.854 -32.834 1.00 92.12 86 ILE A C 1
ATOM 631 O O . ILE A 1 86 ? 17.946 12.706 -31.964 1.00 92.12 86 ILE A O 1
ATOM 635 N N . THR A 1 87 ? 16.781 11.883 -33.687 1.00 90.56 87 THR A N 1
ATOM 636 C CA . THR A 1 87 ? 17.494 10.597 -33.742 1.00 90.56 87 THR A CA 1
ATOM 637 C C . THR A 1 87 ? 18.289 10.533 -35.037 1.00 90.56 87 THR A C 1
ATOM 639 O O . THR A 1 87 ? 17.744 10.761 -36.116 1.00 90.56 87 THR A O 1
ATOM 642 N N . LEU A 1 88 ? 19.583 10.281 -34.900 1.00 88.69 88 LEU A N 1
ATOM 643 C CA . LEU A 1 88 ? 20.593 10.270 -35.945 1.00 88.69 88 LEU A CA 1
ATOM 644 C C . LEU A 1 88 ? 21.018 8.825 -36.175 1.00 88.69 88 LEU A C 1
ATOM 646 O O . LEU A 1 88 ? 21.346 8.132 -35.216 1.00 88.69 88 LEU A O 1
ATOM 650 N N . HIS A 1 89 ? 21.011 8.396 -37.431 1.00 85.50 89 HIS A N 1
ATOM 651 C CA . HIS A 1 89 ? 21.440 7.069 -37.857 1.00 85.50 89 HIS A CA 1
ATOM 652 C C . HIS A 1 89 ? 22.628 7.222 -38.809 1.00 85.50 89 HIS A C 1
ATOM 654 O O . HIS A 1 89 ? 22.477 7.835 -39.871 1.00 85.50 89 HIS A O 1
ATOM 660 N N . GLY A 1 90 ? 23.786 6.686 -38.432 1.00 77.31 90 GLY A N 1
ATOM 661 C CA . GLY A 1 90 ? 24.956 6.574 -39.302 1.00 77.31 90 GLY A CA 1
ATOM 662 C C . GLY A 1 90 ? 24.848 5.384 -40.266 1.00 77.31 90 GLY A C 1
ATOM 663 O O . GLY A 1 90 ? 24.112 4.424 -40.011 1.00 77.31 90 GLY A O 1
ATOM 664 N N . SER A 1 91 ? 25.569 5.417 -41.391 1.00 67.31 91 SER A N 1
ATOM 665 C CA . SER A 1 91 ? 25.666 4.269 -42.308 1.00 67.31 91 SER A CA 1
ATOM 666 C C . SER A 1 91 ? 26.334 3.025 -41.698 1.00 67.31 91 SER A C 1
ATOM 668 O O . SER A 1 91 ? 26.054 1.913 -42.149 1.00 67.31 91 SER A O 1
ATOM 670 N N . SER A 1 92 ? 27.135 3.186 -40.645 1.00 64.12 92 SER A N 1
ATOM 671 C CA . SER A 1 92 ? 27.782 2.131 -39.858 1.00 64.12 92 SER A CA 1
ATOM 672 C C . SER A 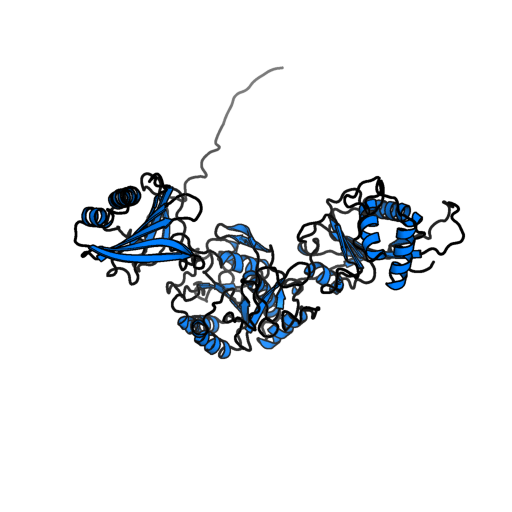1 92 ? 26.878 1.513 -38.780 1.00 64.12 92 SER A C 1
ATOM 674 O O . SER A 1 92 ? 27.317 0.623 -38.056 1.00 64.12 92 SER A O 1
ATOM 676 N N . ARG A 1 93 ? 25.596 1.922 -38.731 1.00 65.69 93 ARG A N 1
ATOM 677 C CA . ARG A 1 93 ? 24.552 1.515 -37.761 1.00 65.69 93 ARG A CA 1
ATOM 678 C C . ARG A 1 93 ? 24.694 2.092 -36.353 1.00 65.69 93 ARG A C 1
ATOM 680 O O . ARG A 1 93 ? 23.955 1.695 -35.454 1.00 65.69 93 ARG A O 1
ATOM 687 N N . GLU A 1 94 ? 25.561 3.081 -36.172 1.00 72.75 94 GLU A N 1
ATOM 688 C CA . GLU A 1 94 ? 25.531 3.922 -34.979 1.00 72.75 94 GLU A CA 1
ATOM 689 C C . GLU A 1 94 ? 24.220 4.709 -34.896 1.00 72.75 94 GLU A C 1
ATOM 691 O O . GLU A 1 94 ? 23.757 5.291 -35.884 1.00 72.75 94 GLU A O 1
ATOM 696 N N . VAL A 1 95 ? 23.625 4.750 -33.700 1.00 85.31 95 VAL A N 1
ATOM 697 C CA . VAL A 1 95 ? 22.429 5.550 -33.429 1.00 85.31 95 VAL A CA 1
ATOM 698 C C . VAL A 1 95 ? 22.694 6.487 -32.256 1.00 85.31 95 VAL A C 1
ATOM 700 O O . VAL A 1 95 ? 23.038 6.053 -31.156 1.00 85.31 95 VAL A O 1
ATOM 703 N N . ILE A 1 96 ? 22.494 7.785 -32.481 1.00 89.25 96 ILE A N 1
ATOM 704 C CA . ILE A 1 96 ? 22.578 8.824 -31.450 1.00 89.25 96 ILE A CA 1
ATOM 705 C C . ILE A 1 96 ? 21.230 9.531 -31.361 1.00 89.25 96 ILE A C 1
ATOM 707 O O . ILE A 1 96 ? 20.708 10.020 -32.360 1.00 89.25 96 ILE A O 1
ATOM 711 N N . ALA A 1 97 ? 20.670 9.638 -30.158 1.00 90.94 97 ALA A N 1
ATOM 712 C CA . ALA A 1 97 ? 19.526 10.502 -29.905 1.00 90.94 97 ALA A CA 1
ATOM 713 C C . ALA A 1 97 ? 19.952 11.765 -29.162 1.00 90.94 97 ALA A C 1
ATOM 715 O O . ALA A 1 97 ? 20.558 11.694 -28.098 1.00 90.94 97 ALA A O 1
ATOM 716 N N . VAL A 1 98 ? 19.564 12.916 -29.696 1.00 92.44 98 VAL A N 1
ATOM 717 C CA . VAL A 1 98 ? 19.657 14.223 -29.048 1.00 92.44 98 VAL A CA 1
ATOM 718 C C . VAL A 1 98 ? 18.263 14.621 -28.569 1.00 92.44 98 VAL A C 1
ATOM 720 O O . VAL A 1 98 ? 17.293 14.535 -29.321 1.00 92.44 98 VAL A O 1
ATOM 723 N N . GLN A 1 99 ? 18.143 15.079 -27.330 1.00 92.62 99 GLN A N 1
ATOM 724 C CA . GLN A 1 99 ? 16.932 15.675 -26.776 1.00 92.62 99 GLN A CA 1
ATOM 725 C C . GLN A 1 99 ? 17.235 17.110 -26.359 1.00 92.62 99 GLN A C 1
ATOM 727 O O . GLN A 1 99 ? 18.033 17.350 -25.454 1.00 92.62 99 GLN A O 1
ATOM 732 N N . LEU A 1 100 ? 16.579 18.054 -27.026 1.00 89.81 100 LEU A N 1
ATOM 733 C CA . LEU A 1 100 ? 16.639 19.480 -26.734 1.00 89.81 100 LEU A CA 1
ATOM 734 C C . LEU A 1 100 ? 15.401 19.826 -25.906 1.00 89.81 100 LEU A C 1
ATOM 736 O O . LEU A 1 100 ? 14.292 19.888 -26.439 1.00 89.81 100 LEU A O 1
ATOM 740 N N . LEU A 1 101 ? 15.572 19.978 -24.593 1.00 87.12 101 LEU A N 1
ATOM 741 C CA . LEU A 1 101 ? 14.488 20.283 -23.659 1.00 87.12 101 LEU A CA 1
ATOM 742 C C . LEU A 1 101 ? 14.312 21.794 -23.505 1.00 87.12 101 LEU A C 1
ATOM 744 O O . LEU A 1 101 ? 15.282 22.527 -23.302 1.00 87.12 101 LEU A O 1
ATOM 748 N N . THR A 1 102 ? 13.060 22.248 -23.530 1.00 74.88 102 THR A N 1
ATOM 749 C CA . THR A 1 102 ? 12.674 23.661 -23.422 1.00 74.88 102 THR A CA 1
ATOM 750 C C . THR A 1 102 ? 11.589 23.801 -22.346 1.00 74.88 102 THR A C 1
ATOM 752 O O . THR A 1 102 ? 10.402 23.646 -22.640 1.00 74.88 102 THR A O 1
ATOM 755 N N . PRO A 1 103 ? 11.956 24.031 -21.068 1.00 66.44 103 PRO A N 1
ATOM 756 C CA . PRO A 1 103 ? 10.980 24.101 -19.983 1.00 66.44 103 PRO A CA 1
ATOM 757 C C . PRO A 1 103 ? 10.160 25.400 -20.009 1.00 66.44 103 PRO A C 1
ATOM 759 O O . PRO A 1 103 ? 10.672 26.438 -20.427 1.00 66.44 103 PRO A O 1
ATOM 762 N N . PRO A 1 104 ? 8.947 25.415 -19.428 1.00 54.00 104 PRO A N 1
ATOM 763 C CA . PRO A 1 104 ? 8.095 26.607 -19.386 1.00 54.00 104 PRO A CA 1
ATOM 764 C C . PRO A 1 104 ? 8.571 27.730 -18.436 1.00 54.00 104 PRO A C 1
ATOM 766 O O . PRO A 1 104 ? 7.831 28.692 -18.253 1.00 54.00 104 PRO A O 1
ATOM 769 N N . ALA A 1 105 ? 9.746 27.627 -17.787 1.00 50.53 105 ALA A N 1
ATOM 770 C CA . ALA A 1 105 ? 10.153 28.603 -16.760 1.00 50.53 105 ALA A CA 1
ATOM 771 C C . ALA A 1 105 ? 11.659 28.913 -16.599 1.00 50.53 105 ALA A C 1
ATOM 773 O O . ALA A 1 105 ? 11.955 30.034 -16.191 1.00 50.53 105 ALA A O 1
ATOM 774 N N . ARG A 1 106 ? 12.606 27.986 -16.861 1.00 51.81 106 ARG A N 1
ATOM 775 C CA . ARG A 1 106 ? 14.075 28.235 -16.965 1.00 51.81 106 ARG A CA 1
ATOM 776 C C . ARG A 1 106 ? 14.871 26.944 -17.237 1.00 51.81 106 ARG A C 1
ATOM 778 O O . ARG A 1 106 ? 14.439 25.870 -16.836 1.00 51.81 106 ARG A O 1
ATOM 785 N N . ARG A 1 107 ? 16.075 27.119 -17.809 1.00 57.72 107 ARG A N 1
ATOM 786 C CA . ARG A 1 107 ? 17.114 26.118 -18.159 1.00 57.72 107 ARG A CA 1
ATOM 787 C C . ARG A 1 107 ? 16.750 25.153 -19.292 1.00 57.72 107 ARG A C 1
ATOM 789 O O . ARG A 1 107 ? 16.243 24.062 -19.050 1.00 57.72 107 ARG A O 1
ATOM 796 N N . ASN A 1 108 ? 17.120 25.534 -20.514 1.00 77.44 108 ASN A N 1
ATOM 797 C CA . ASN A 1 108 ? 17.278 24.583 -21.615 1.00 77.44 108 ASN A CA 1
ATOM 798 C C . ASN A 1 108 ? 18.258 23.474 -21.194 1.00 77.44 108 ASN A C 1
ATOM 800 O O . ASN A 1 108 ? 19.199 23.743 -20.445 1.00 77.44 108 ASN A O 1
ATOM 804 N N . GLN A 1 109 ? 18.034 22.248 -21.660 1.00 88.88 109 GLN A N 1
ATOM 805 C CA . GLN A 1 109 ? 18.955 21.130 -21.436 1.00 88.88 109 GLN A CA 1
ATOM 806 C C . GLN A 1 109 ? 19.161 20.367 -22.737 1.00 88.88 109 GLN A C 1
ATOM 808 O O . GLN A 1 109 ? 18.208 20.160 -23.490 1.00 88.88 109 GLN A O 1
ATOM 813 N N . THR A 1 110 ? 20.390 19.914 -22.961 1.00 92.38 110 THR A N 1
ATOM 814 C CA . THR A 1 110 ? 20.741 19.030 -24.076 1.00 92.38 110 THR A CA 1
ATOM 815 C C . THR A 1 110 ? 21.117 17.675 -23.502 1.00 92.38 110 THR A C 1
ATOM 817 O O . THR A 1 110 ? 22.107 17.570 -22.782 1.00 92.38 110 THR A O 1
ATOM 820 N N . ILE A 1 111 ? 20.328 16.645 -23.797 1.00 93.81 111 ILE A N 1
ATOM 821 C CA . ILE A 1 111 ? 20.639 15.258 -23.436 1.00 93.81 111 ILE A CA 1
ATOM 822 C C . ILE A 1 111 ? 21.039 14.528 -24.714 1.00 93.81 111 ILE A C 1
ATOM 824 O O . ILE A 1 111 ? 20.318 14.590 -25.707 1.00 93.81 111 ILE A O 1
ATOM 828 N N . VAL A 1 112 ? 22.178 13.845 -24.701 1.00 93.69 112 VAL A N 1
ATOM 829 C CA . VAL A 1 112 ? 22.648 13.015 -25.812 1.00 93.69 112 VAL A CA 1
ATOM 830 C C . VAL A 1 112 ? 22.817 11.588 -25.322 1.00 93.69 112 VAL A C 1
ATOM 832 O O . VAL A 1 112 ? 23.527 11.350 -24.349 1.00 93.69 112 VAL A O 1
ATOM 835 N N . THR A 1 113 ? 22.175 10.646 -26.006 1.00 92.31 113 THR A N 1
ATOM 836 C CA . THR A 1 113 ? 22.249 9.211 -25.722 1.00 92.31 113 THR A CA 1
ATOM 837 C C . THR A 1 113 ? 22.813 8.480 -26.935 1.00 92.31 113 THR A C 1
ATOM 839 O O . THR A 1 113 ? 22.220 8.559 -28.014 1.00 92.31 113 THR A O 1
ATOM 842 N N . SER A 1 114 ? 23.920 7.753 -26.776 1.00 90.69 114 SER A N 1
ATOM 843 C CA . SER A 1 114 ? 24.382 6.785 -27.780 1.00 90.69 114 SER A CA 1
ATOM 844 C C . SER A 1 114 ? 23.732 5.419 -27.561 1.00 90.69 114 SER A C 1
ATOM 846 O O . SER A 1 114 ? 23.392 5.046 -26.433 1.00 90.69 114 SER A O 1
ATOM 848 N N . TYR A 1 115 ? 23.555 4.669 -28.645 1.00 86.56 115 TYR A N 1
ATOM 849 C CA . TYR A 1 115 ? 22.984 3.326 -28.649 1.00 86.56 115 TYR A CA 1
ATOM 850 C C . TYR A 1 115 ? 23.916 2.348 -29.372 1.00 86.56 115 TYR A C 1
ATOM 852 O O . TYR A 1 115 ? 24.646 2.739 -30.282 1.00 86.56 115 TYR A O 1
ATOM 860 N N . ALA A 1 116 ? 23.869 1.077 -28.980 1.00 75.81 116 ALA A N 1
ATOM 861 C CA . ALA A 1 116 ? 24.581 -0.004 -29.650 1.00 75.81 116 ALA A CA 1
ATOM 862 C C . ALA A 1 116 ? 23.975 -0.338 -31.026 1.00 75.81 116 ALA A C 1
ATOM 864 O O . ALA A 1 116 ? 22.774 -0.159 -31.240 1.00 75.81 116 ALA A O 1
ATOM 865 N N . ASP A 1 117 ? 24.806 -0.901 -31.912 1.00 65.44 117 ASP A N 1
ATOM 866 C CA . ASP A 1 117 ? 24.417 -1.419 -33.233 1.00 65.44 117 ASP A CA 1
ATOM 867 C C . ASP A 1 117 ? 23.222 -2.392 -33.144 1.00 65.44 117 ASP A C 1
ATOM 869 O O . ASP A 1 117 ? 23.272 -3.420 -32.450 1.00 65.44 117 ASP A O 1
ATOM 873 N N . GLU A 1 118 ? 22.170 -2.080 -33.909 1.00 57.72 118 GLU A N 1
ATOM 874 C CA . GLU A 1 118 ? 20.939 -2.868 -34.074 1.00 57.72 118 GLU A CA 1
ATOM 875 C C . GLU A 1 118 ? 21.200 -4.310 -34.558 1.00 57.72 118 GLU A C 1
ATOM 877 O O . GLU A 1 118 ? 20.361 -5.189 -34.378 1.00 57.72 118 GLU A O 1
ATOM 882 N N . ALA A 1 119 ? 22.362 -4.594 -35.156 1.00 50.19 119 ALA A N 1
ATOM 883 C CA . ALA A 1 119 ? 22.737 -5.948 -35.561 1.00 50.19 119 ALA A CA 1
ATOM 884 C C . ALA A 1 119 ? 23.328 -6.805 -34.429 1.00 50.19 119 ALA A C 1
ATOM 886 O O . ALA A 1 119 ? 23.355 -8.030 -34.558 1.00 50.19 119 ALA A O 1
ATOM 887 N N . ARG A 1 120 ? 23.794 -6.196 -33.327 1.00 50.59 120 ARG A N 1
ATOM 888 C CA . ARG A 1 120 ? 24.222 -6.929 -32.121 1.00 50.59 120 ARG A CA 1
ATOM 889 C C . ARG A 1 120 ? 23.094 -7.083 -31.105 1.00 50.59 120 ARG A C 1
ATOM 891 O O . ARG A 1 120 ? 23.036 -8.115 -30.442 1.00 50.59 120 ARG A O 1
ATOM 898 N N . HIS A 1 121 ? 22.211 -6.089 -30.992 1.00 53.09 121 HIS A N 1
ATOM 899 C CA . HIS A 1 121 ? 21.148 -6.038 -29.984 1.00 53.09 121 HIS A CA 1
ATOM 900 C C . HIS A 1 121 ? 19.764 -6.081 -30.644 1.00 53.09 121 HIS A C 1
ATOM 902 O O . HIS A 1 121 ? 19.465 -5.279 -31.520 1.00 53.09 121 HIS A O 1
ATOM 908 N N . SER A 1 122 ? 18.866 -6.949 -30.167 1.00 47.66 122 SER A N 1
ATOM 909 C CA . SER A 1 122 ? 17.502 -7.104 -30.718 1.00 47.66 122 SER A CA 1
ATOM 910 C C . SER A 1 122 ? 16.567 -5.900 -30.497 1.00 47.66 122 SER A C 1
ATOM 912 O O . SER A 1 122 ? 15.416 -5.916 -30.937 1.00 47.66 122 SER A O 1
ATOM 914 N N . ARG A 1 123 ? 17.043 -4.866 -29.794 1.00 60.19 123 ARG A N 1
ATOM 915 C CA . ARG A 1 123 ? 16.421 -3.550 -29.585 1.00 60.19 123 ARG A CA 1
ATOM 916 C C . ARG A 1 123 ? 17.552 -2.523 -29.462 1.00 60.19 123 ARG A C 1
ATOM 918 O O . ARG A 1 123 ? 18.609 -2.872 -28.943 1.00 60.19 123 ARG A O 1
ATOM 925 N N . ASN A 1 124 ? 17.323 -1.268 -29.847 1.00 69.44 124 ASN A N 1
ATOM 926 C CA . ASN A 1 124 ? 18.305 -0.183 -29.711 1.00 69.44 124 ASN A CA 1
ATOM 927 C C . ASN A 1 124 ? 18.690 -0.009 -28.230 1.00 69.44 124 ASN A C 1
ATOM 929 O O . ASN A 1 124 ? 17.931 0.564 -27.442 1.00 69.44 124 ASN A O 1
ATOM 933 N N . ALA A 1 125 ? 19.859 -0.526 -27.850 1.00 84.12 125 ALA A N 1
ATOM 934 C CA . ALA A 1 125 ? 20.305 -0.599 -26.465 1.00 84.12 125 ALA A CA 1
ATOM 935 C C . ALA A 1 125 ? 21.123 0.652 -26.096 1.00 84.12 125 ALA A C 1
ATOM 937 O O . ALA A 1 125 ? 22.155 0.892 -26.719 1.00 84.12 125 ALA A O 1
ATOM 938 N N . PRO A 1 126 ? 20.663 1.490 -25.152 1.00 89.88 126 PRO A N 1
ATOM 939 C CA . PRO A 1 126 ? 21.352 2.722 -24.766 1.00 89.88 126 PRO A CA 1
ATOM 940 C C . PRO A 1 126 ? 22.660 2.424 -24.024 1.00 89.88 126 PRO A C 1
ATOM 942 O O . PRO A 1 126 ? 22.655 1.716 -23.025 1.00 89.88 126 PRO A O 1
ATOM 945 N N . LEU A 1 127 ? 23.770 3.007 -24.478 1.00 90.19 127 LEU A N 1
ATOM 946 C CA . LEU A 1 127 ? 25.101 2.764 -23.911 1.00 90.19 127 LEU A CA 1
ATOM 947 C C . LEU A 1 127 ? 25.552 3.874 -22.964 1.00 90.19 127 LEU A C 1
ATOM 949 O O . LEU A 1 127 ? 26.008 3.587 -21.861 1.00 90.19 127 LEU A O 1
ATOM 953 N N . LEU A 1 128 ? 25.429 5.135 -23.386 1.00 92.62 128 LEU A N 1
ATOM 954 C CA . LEU A 1 128 ? 25.914 6.301 -22.646 1.00 92.62 128 LEU A CA 1
ATOM 955 C C . LEU A 1 128 ? 24.949 7.478 -22.813 1.00 92.62 128 LEU A C 1
ATOM 957 O O . LEU A 1 128 ? 24.651 7.874 -23.938 1.00 92.62 128 LEU A O 1
ATOM 961 N N . GLU A 1 129 ? 24.495 8.055 -21.701 1.00 94.81 129 GLU A N 1
ATOM 962 C CA . GLU A 1 129 ? 23.771 9.327 -21.648 1.00 94.81 129 GLU A CA 1
ATOM 963 C C . GLU A 1 129 ? 24.675 10.427 -21.083 1.00 94.81 129 GLU A C 1
ATOM 965 O O . GLU A 1 129 ? 25.272 10.269 -20.019 1.00 94.81 129 GLU A O 1
ATOM 970 N N . LEU A 1 130 ? 24.732 11.568 -21.772 1.00 96.19 130 LEU A N 1
ATOM 971 C CA . LEU A 1 130 ? 25.362 12.804 -21.314 1.00 96.19 130 LEU A CA 1
ATOM 972 C C . LEU A 1 130 ? 24.313 13.922 -21.289 1.00 96.19 130 LEU A C 1
ATOM 974 O O . LEU A 1 130 ? 23.660 14.165 -22.304 1.00 96.19 130 LEU A O 1
ATOM 978 N N . ALA A 1 131 ? 24.166 14.630 -20.169 1.00 94.75 131 ALA A N 1
ATOM 979 C CA . ALA A 1 131 ? 23.251 15.763 -20.043 1.00 94.75 131 ALA A CA 1
ATOM 980 C C . ALA A 1 131 ? 23.986 17.065 -19.702 1.00 94.75 131 ALA A C 1
ATOM 982 O O . ALA A 1 131 ? 24.764 17.142 -18.744 1.00 94.75 131 ALA A O 1
ATOM 983 N N . PHE A 1 132 ? 23.684 18.094 -20.489 1.00 94.25 132 PHE A N 1
ATOM 984 C CA . PHE A 1 132 ? 24.271 19.424 -20.427 1.00 94.25 132 PHE A CA 1
ATOM 985 C C . PHE A 1 132 ? 23.215 20.469 -20.074 1.00 94.25 132 PHE A C 1
ATOM 987 O O . PHE A 1 132 ? 22.064 20.382 -20.519 1.00 94.25 132 PHE A O 1
ATOM 994 N N . ASP A 1 133 ? 23.608 21.447 -19.264 1.00 92.12 133 ASP A N 1
ATOM 995 C CA . ASP A 1 133 ? 22.766 22.586 -18.904 1.00 92.12 133 ASP A CA 1
ATOM 996 C C . ASP A 1 133 ? 22.795 23.694 -19.974 1.00 92.12 133 ASP A C 1
ATOM 998 O O . ASP A 1 133 ? 23.347 23.528 -21.062 1.00 92.12 133 ASP A O 1
ATOM 1002 N N . ALA A 1 134 ? 22.164 24.832 -19.676 1.00 88.94 134 ALA A N 1
ATOM 1003 C CA . ALA A 1 134 ? 22.067 25.962 -20.597 1.00 88.94 134 ALA A CA 1
ATOM 1004 C C . ALA A 1 134 ? 23.409 26.681 -20.848 1.00 88.94 134 ALA A C 1
ATOM 1006 O O . ALA A 1 134 ? 23.526 27.386 -21.845 1.00 88.94 134 ALA A O 1
ATOM 1007 N N . ASP A 1 135 ? 24.406 26.481 -19.979 1.00 91.19 135 ASP A N 1
ATOM 1008 C CA . ASP A 1 135 ? 25.773 27.002 -20.117 1.00 91.19 135 ASP A CA 1
ATOM 1009 C C . ASP A 1 135 ? 26.713 25.942 -20.737 1.00 91.19 135 ASP A C 1
ATOM 1011 O O . ASP A 1 135 ? 27.944 26.078 -20.739 1.00 91.19 135 ASP A O 1
ATOM 1015 N N . CYS A 1 136 ? 26.125 24.855 -21.253 1.00 92.31 136 CYS A N 1
ATOM 1016 C CA . CYS A 1 136 ? 26.777 23.687 -21.831 1.00 92.31 136 CYS A CA 1
ATOM 1017 C C . CYS A 1 136 ? 27.851 23.069 -20.929 1.00 92.31 136 CYS A C 1
ATOM 1019 O O . CYS A 1 136 ? 28.881 22.577 -21.408 1.00 92.31 136 CYS A O 1
ATOM 1021 N N . GLN A 1 137 ? 27.583 23.058 -19.621 1.00 93.38 137 GLN A N 1
ATOM 1022 C CA . GLN A 1 137 ? 28.332 22.285 -18.641 1.00 93.38 137 GLN A CA 1
ATOM 1023 C C . GLN A 1 137 ? 27.697 20.903 -18.478 1.00 93.38 137 GLN A C 1
ATOM 1025 O O . GLN A 1 137 ? 26.477 20.761 -18.386 1.00 93.38 137 GLN A O 1
ATOM 1030 N N . LEU A 1 138 ? 28.540 19.869 -18.449 1.00 94.75 138 LEU A N 1
ATOM 1031 C CA . LEU A 1 138 ? 28.119 18.494 -18.197 1.00 94.75 138 LEU A CA 1
ATOM 1032 C C . LEU A 1 138 ? 27.722 18.360 -16.721 1.00 94.75 138 LEU A C 1
ATOM 1034 O O . LEU A 1 138 ? 28.583 18.462 -15.849 1.00 94.75 138 LEU A O 1
ATOM 1038 N N . PHE A 1 139 ? 26.440 18.111 -16.446 1.00 93.69 139 PHE A N 1
ATOM 1039 C CA . PHE A 1 139 ? 25.929 17.947 -15.076 1.00 93.69 139 PHE A CA 1
ATOM 1040 C C . PHE A 1 139 ? 25.495 16.511 -14.751 1.00 93.69 139 PHE A C 1
ATOM 1042 O O . PHE A 1 139 ? 25.251 16.193 -13.588 1.00 93.69 139 PHE A O 1
ATOM 1049 N N . ARG A 1 140 ? 25.398 15.636 -15.760 1.00 94.56 140 ARG A N 1
ATOM 1050 C CA . ARG A 1 140 ? 25.174 14.195 -15.593 1.00 94.56 140 ARG A CA 1
ATOM 1051 C C . ARG A 1 140 ? 25.817 13.420 -16.736 1.00 94.56 140 ARG A C 1
ATOM 1053 O O . ARG A 1 140 ? 25.650 13.790 -17.895 1.00 94.56 140 ARG A O 1
ATOM 1060 N N . ALA A 1 141 ? 26.481 12.323 -16.401 1.00 96.25 141 ALA A N 1
ATOM 1061 C CA . ALA A 1 141 ? 26.912 11.305 -17.345 1.00 96.25 141 ALA A CA 1
ATOM 1062 C C . ALA A 1 141 ? 26.648 9.921 -16.735 1.00 96.25 141 ALA A C 1
ATOM 1064 O O . ALA A 1 141 ? 26.971 9.696 -15.569 1.00 96.25 141 ALA A O 1
ATOM 1065 N N . GLN A 1 142 ? 26.031 9.017 -17.492 1.00 96.19 142 GLN A N 1
ATOM 1066 C CA . GLN A 1 142 ? 25.699 7.660 -17.045 1.00 96.19 142 GLN A CA 1
ATOM 1067 C C . GLN A 1 142 ? 25.915 6.661 -18.182 1.00 96.19 142 GLN A C 1
ATOM 1069 O O . GLN A 1 142 ? 25.595 6.968 -19.328 1.00 96.19 142 GLN A O 1
ATOM 1074 N N . ALA A 1 143 ? 26.423 5.468 -17.876 1.00 94.50 143 ALA A N 1
ATOM 1075 C CA . ALA A 1 143 ? 26.583 4.374 -18.836 1.00 94.50 143 ALA A CA 1
ATOM 1076 C C . ALA A 1 143 ? 25.840 3.116 -18.372 1.00 94.50 143 ALA A C 1
ATOM 1078 O O . ALA A 1 143 ? 25.689 2.920 -17.171 1.00 94.50 143 ALA A O 1
ATOM 1079 N N . ILE A 1 144 ? 25.384 2.263 -19.293 1.00 93.62 144 ILE A N 1
ATOM 1080 C CA . ILE A 1 144 ? 24.824 0.941 -18.960 1.00 93.62 144 ILE A CA 1
ATOM 1081 C C . ILE A 1 144 ? 25.787 -0.142 -19.439 1.00 93.62 144 ILE A C 1
ATOM 1083 O O . ILE A 1 144 ? 26.188 -0.167 -20.603 1.00 93.62 144 ILE A O 1
ATOM 1087 N N . THR A 1 145 ? 26.135 -1.063 -18.542 1.00 91.50 145 THR A N 1
ATOM 1088 C CA . THR A 1 145 ? 26.861 -2.288 -18.891 1.00 91.50 145 THR A CA 1
ATOM 1089 C C . THR A 1 145 ? 25.874 -3.410 -19.196 1.00 91.50 145 THR A C 1
ATOM 1091 O O . THR A 1 145 ? 24.874 -3.578 -18.497 1.00 91.50 145 THR A O 1
ATOM 1094 N N . TYR A 1 146 ? 26.179 -4.198 -20.226 1.00 89.69 146 TYR A N 1
ATOM 1095 C CA . TYR A 1 146 ? 25.389 -5.338 -20.684 1.00 89.69 146 TYR A CA 1
ATOM 1096 C C . TYR A 1 146 ? 26.189 -6.642 -20.557 1.00 89.69 146 TYR A C 1
ATOM 1098 O O . TYR A 1 146 ? 27.418 -6.612 -20.506 1.00 89.69 146 TYR A O 1
ATOM 1106 N N . ASP A 1 147 ? 25.504 -7.785 -20.507 1.00 86.19 147 ASP A N 1
ATOM 1107 C CA . ASP A 1 147 ? 26.135 -9.100 -20.666 1.00 86.19 147 ASP A CA 1
ATOM 1108 C C . ASP A 1 147 ? 26.216 -9.543 -22.141 1.00 86.19 147 ASP A C 1
ATOM 1110 O O . ASP A 1 147 ? 25.705 -8.884 -23.047 1.00 86.19 147 ASP A O 1
ATOM 1114 N N . ASN A 1 148 ? 26.832 -10.704 -22.385 1.00 83.62 148 ASN A N 1
ATOM 1115 C CA . ASN A 1 148 ? 26.949 -11.305 -23.721 1.00 83.62 148 ASN A CA 1
ATOM 1116 C C . ASN A 1 148 ? 25.606 -11.626 -24.409 1.00 83.62 148 ASN A C 1
ATOM 1118 O O . ASN A 1 148 ? 25.594 -11.857 -25.617 1.00 83.62 148 ASN A O 1
ATOM 1122 N N . ASN A 1 149 ? 24.496 -11.668 -23.667 1.00 82.25 149 ASN A N 1
ATOM 1123 C CA . ASN A 1 149 ? 23.149 -11.879 -24.203 1.00 82.25 149 ASN A CA 1
ATOM 1124 C C . ASN A 1 149 ? 22.415 -10.547 -24.451 1.00 82.25 149 ASN A C 1
ATOM 1126 O O . ASN A 1 149 ? 21.240 -10.555 -24.822 1.00 82.25 149 ASN A O 1
ATOM 1130 N N . ASN A 1 150 ? 23.107 -9.412 -24.285 1.00 83.00 150 ASN A N 1
ATOM 1131 C CA . ASN A 1 150 ? 22.576 -8.051 -24.336 1.00 83.00 150 ASN A CA 1
ATOM 1132 C C . ASN A 1 150 ? 21.595 -7.716 -23.194 1.00 83.00 150 ASN A C 1
ATOM 1134 O O . ASN A 1 150 ? 20.716 -6.862 -23.344 1.00 83.00 150 ASN A O 1
ATOM 1138 N N . THR A 1 151 ? 21.747 -8.366 -22.040 1.00 88.12 151 THR A N 1
ATOM 1139 C CA . THR A 1 151 ? 20.948 -8.112 -20.834 1.00 88.12 151 THR A CA 1
ATOM 1140 C C . THR A 1 151 ? 21.559 -6.950 -20.047 1.00 88.12 151 THR A C 1
ATOM 1142 O O . THR A 1 151 ? 22.754 -7.009 -19.752 1.00 88.12 151 THR A O 1
ATOM 1145 N N . PRO A 1 152 ? 20.806 -5.893 -19.687 1.00 91.56 152 PRO A N 1
ATOM 1146 C CA . PRO A 1 152 ? 21.351 -4.780 -18.911 1.00 91.56 152 PRO A CA 1
ATOM 1147 C C . PRO A 1 152 ? 21.697 -5.231 -17.484 1.00 91.56 152 PRO A C 1
ATOM 1149 O O . PRO A 1 152 ? 20.829 -5.688 -16.743 1.00 91.56 152 PRO A O 1
ATOM 1152 N N . LEU A 1 153 ? 22.962 -5.087 -17.084 1.00 93.81 153 LEU A N 1
ATOM 1153 C CA . LEU A 1 153 ? 23.463 -5.529 -15.780 1.00 93.81 153 LEU A CA 1
ATOM 1154 C C . LEU A 1 153 ? 23.385 -4.430 -14.720 1.00 93.81 153 LEU A C 1
ATOM 1156 O O . LEU A 1 153 ? 22.868 -4.675 -13.629 1.00 93.81 153 LEU A O 1
ATOM 1160 N N . TYR A 1 154 ? 23.889 -3.232 -15.022 1.00 95.06 154 TYR A N 1
ATOM 1161 C CA . TYR A 1 154 ? 23.936 -2.095 -14.097 1.00 95.06 154 TYR A CA 1
ATOM 1162 C C . TYR A 1 154 ? 24.170 -0.760 -14.819 1.00 95.06 154 TYR A C 1
ATOM 1164 O O . TYR A 1 154 ? 24.650 -0.734 -15.954 1.00 95.06 154 TYR A O 1
ATOM 1172 N N . ILE A 1 155 ? 23.842 0.340 -14.136 1.00 95.88 155 ILE A N 1
ATOM 1173 C CA . ILE A 1 155 ? 24.163 1.717 -14.527 1.00 95.88 155 ILE A CA 1
ATOM 1174 C C . ILE A 1 155 ? 25.410 2.177 -13.762 1.00 95.88 155 ILE A C 1
ATOM 1176 O O . ILE A 1 155 ? 25.460 2.112 -12.534 1.00 95.88 155 ILE A O 1
ATOM 1180 N N . GLU A 1 156 ? 26.399 2.697 -14.478 1.00 96.00 156 GLU A N 1
ATOM 1181 C CA . GLU A 1 156 ? 27.541 3.424 -13.924 1.00 96.00 156 GLU A CA 1
ATOM 1182 C C . GLU A 1 156 ? 27.253 4.929 -13.944 1.00 96.00 156 GLU A C 1
ATOM 1184 O O . GLU A 1 156 ? 26.888 5.477 -14.986 1.00 96.00 156 GLU A O 1
ATOM 1189 N N . THR A 1 157 ? 27.468 5.626 -12.826 1.00 95.44 157 THR A N 1
ATOM 1190 C CA . THR A 1 157 ? 27.537 7.097 -12.829 1.00 95.44 157 THR A CA 1
ATOM 1191 C C . THR A 1 157 ? 28.958 7.526 -13.173 1.00 95.44 157 THR A C 1
ATOM 1193 O O . THR A 1 157 ? 29.917 6.972 -12.636 1.00 95.44 157 THR A O 1
ATOM 1196 N N . LEU A 1 158 ? 29.106 8.504 -14.067 1.00 95.56 158 LEU A N 1
ATOM 1197 C CA . LEU A 1 158 ? 30.403 9.003 -14.517 1.00 95.56 158 LEU A CA 1
ATOM 1198 C C . LEU A 1 158 ? 30.633 10.452 -14.064 1.00 95.56 158 LEU A C 1
ATOM 1200 O O . LEU A 1 158 ? 29.742 11.301 -14.159 1.00 95.56 158 LEU A O 1
ATOM 1204 N N . GLY A 1 159 ? 31.855 10.749 -13.624 1.00 93.25 159 GLY A N 1
ATOM 1205 C CA . GLY A 1 159 ? 32.279 12.096 -13.245 1.00 93.25 159 GLY A CA 1
ATOM 1206 C C . GLY A 1 159 ? 32.539 13.021 -14.447 1.00 93.25 159 GLY A C 1
ATOM 1207 O O . GLY A 1 159 ? 32.443 12.601 -15.603 1.00 93.25 159 GLY A O 1
ATOM 1208 N N . PRO A 1 160 ? 32.949 14.286 -14.219 1.00 90.44 160 PRO A N 1
ATOM 1209 C CA . PRO A 1 160 ? 33.246 15.242 -15.295 1.00 90.44 160 PRO A CA 1
ATOM 1210 C C . PRO A 1 160 ? 34.354 14.801 -16.272 1.00 90.44 160 PRO A C 1
ATOM 1212 O O . PRO A 1 160 ? 34.384 15.261 -17.418 1.00 90.44 160 PRO A O 1
ATOM 1215 N N . SER A 1 161 ? 35.255 13.908 -15.842 1.00 91.19 161 SER A N 1
ATOM 1216 C CA . SER A 1 161 ? 36.286 13.253 -16.667 1.00 91.19 161 SER A CA 1
ATOM 1217 C C . SER A 1 161 ? 35.756 12.103 -17.540 1.00 91.19 161 SER A C 1
ATOM 1219 O O . SER A 1 161 ? 36.450 11.693 -18.469 1.00 91.19 161 SER A O 1
ATOM 1221 N N . LEU A 1 162 ? 34.516 11.649 -17.306 1.00 93.38 162 LEU A N 1
ATOM 1222 C CA . LEU A 1 162 ? 33.869 10.436 -17.843 1.00 93.38 162 LEU A CA 1
ATOM 1223 C C . LEU A 1 162 ? 34.400 9.103 -17.277 1.00 93.38 162 LEU A C 1
ATOM 1225 O O . LEU A 1 162 ? 34.115 8.029 -17.819 1.00 93.38 162 LEU A O 1
ATOM 1229 N N . GLU A 1 163 ? 35.134 9.173 -16.169 1.00 92.94 163 GLU A N 1
ATOM 1230 C CA . GLU A 1 163 ? 35.536 8.029 -15.344 1.00 92.94 163 GLU A CA 1
ATOM 1231 C C . GLU A 1 163 ? 34.400 7.630 -14.388 1.00 92.94 163 GLU A C 1
ATOM 1233 O O . GLU A 1 163 ? 33.584 8.472 -14.009 1.00 92.94 163 GLU A O 1
ATOM 1238 N N . VAL A 1 164 ? 34.339 6.351 -14.005 1.00 93.69 164 VAL A N 1
ATOM 1239 C CA . VAL A 1 164 ? 33.298 5.817 -13.108 1.00 93.69 164 VAL A CA 1
ATOM 1240 C C . VAL A 1 164 ? 33.444 6.402 -11.702 1.00 93.69 164 VAL A C 1
ATOM 1242 O O . VAL A 1 164 ? 34.546 6.481 -11.160 1.00 93.69 164 VAL A O 1
ATOM 1245 N N . THR A 1 165 ? 32.324 6.801 -11.103 1.00 93.12 165 THR A N 1
ATOM 1246 C CA . THR A 1 165 ? 32.256 7.391 -9.761 1.00 93.12 165 THR A CA 1
ATOM 1247 C C . THR A 1 165 ? 31.136 6.758 -8.944 1.00 93.12 165 THR A C 1
ATOM 1249 O O . THR A 1 165 ? 29.983 6.774 -9.373 1.00 93.12 165 THR A O 1
ATOM 1252 N N . GLY A 1 166 ? 31.465 6.293 -7.737 1.00 90.31 166 GLY A N 1
ATOM 1253 C CA . GLY A 1 166 ? 30.524 5.601 -6.853 1.00 90.31 166 GLY A CA 1
ATOM 1254 C C . GLY A 1 166 ? 30.323 4.127 -7.217 1.00 90.31 166 GLY A C 1
ATOM 1255 O O . GLY A 1 166 ? 31.029 3.583 -8.065 1.00 90.31 166 GLY A O 1
ATOM 1256 N N . ASP A 1 167 ? 29.366 3.492 -6.544 1.00 90.62 167 ASP A N 1
ATOM 1257 C CA . ASP A 1 167 ? 28.985 2.100 -6.789 1.00 90.62 167 ASP A CA 1
ATOM 1258 C C . ASP A 1 167 ? 27.989 1.981 -7.965 1.00 90.62 167 ASP A C 1
ATOM 1260 O O . ASP A 1 167 ? 27.196 2.901 -8.194 1.00 90.62 167 ASP A O 1
ATOM 1264 N N . PRO A 1 168 ? 27.995 0.861 -8.714 1.00 92.31 168 PRO A N 1
ATOM 1265 C CA . PRO A 1 168 ? 27.066 0.642 -9.819 1.00 92.31 168 PRO A CA 1
ATOM 1266 C C . PRO A 1 168 ? 25.627 0.405 -9.331 1.00 92.31 168 PRO A C 1
ATOM 1268 O O . PRO A 1 168 ? 25.375 -0.385 -8.418 1.00 92.31 168 PRO A O 1
ATOM 1271 N N . GLU A 1 169 ? 24.653 1.031 -9.995 1.00 94.38 169 GLU A N 1
ATOM 1272 C CA . GLU A 1 169 ? 23.230 0.809 -9.732 1.00 94.38 169 GLU A CA 1
ATOM 1273 C C . GLU A 1 169 ? 22.746 -0.419 -10.516 1.00 94.38 169 GLU A C 1
ATOM 1275 O O . GLU A 1 169 ? 22.553 -0.368 -11.732 1.00 94.38 169 GLU A O 1
ATOM 1280 N N . TRP A 1 170 ? 22.539 -1.546 -9.834 1.00 95.62 170 TRP A N 1
ATOM 1281 C CA . TRP A 1 170 ? 22.144 -2.794 -10.491 1.00 95.62 170 TRP A CA 1
ATOM 1282 C C . TRP A 1 170 ? 20.804 -2.697 -11.239 1.00 95.62 170 TRP A C 1
ATOM 1284 O O . TRP A 1 170 ? 19.808 -2.171 -10.739 1.00 95.62 170 TRP A O 1
ATOM 1294 N N . LEU A 1 171 ? 20.768 -3.281 -12.434 1.00 95.56 171 LEU A N 1
ATOM 1295 C CA . LEU A 1 171 ? 19.571 -3.520 -13.244 1.00 95.56 171 LEU A CA 1
ATOM 1296 C C . LEU A 1 171 ? 19.212 -5.010 -13.284 1.00 95.56 171 LEU A C 1
ATOM 1298 O O . LEU A 1 171 ? 18.028 -5.330 -13.310 1.00 95.56 171 LEU A O 1
ATOM 1302 N N . ASN A 1 172 ? 20.211 -5.895 -13.202 1.00 95.31 172 ASN A N 1
ATOM 1303 C CA . ASN A 1 172 ? 20.034 -7.342 -13.120 1.00 95.31 172 ASN A CA 1
ATOM 1304 C C . ASN A 1 172 ? 21.130 -7.995 -12.240 1.00 95.31 172 ASN A C 1
ATOM 1306 O O . ASN A 1 172 ? 22.126 -8.536 -12.729 1.00 95.31 172 ASN A O 1
ATOM 1310 N N . ALA A 1 173 ? 20.982 -7.886 -10.915 1.00 94.69 173 ALA A N 1
ATOM 1311 C CA . ALA A 1 173 ? 21.974 -8.365 -9.945 1.00 94.69 173 ALA A CA 1
ATOM 1312 C C . ALA A 1 173 ? 22.057 -9.908 -9.872 1.00 94.69 173 ALA A C 1
ATOM 1314 O O . ALA A 1 173 ? 21.036 -10.585 -10.008 1.00 94.69 173 ALA A O 1
ATOM 1315 N N . PRO A 1 174 ? 23.222 -10.509 -9.560 1.00 92.56 174 PRO A N 1
ATOM 1316 C CA . PRO A 1 174 ? 23.308 -11.945 -9.287 1.00 92.56 174 PRO A CA 1
ATOM 1317 C C . PRO A 1 174 ? 22.501 -12.318 -8.033 1.00 92.56 174 PRO A C 1
ATOM 1319 O O . PRO A 1 174 ? 22.567 -11.634 -7.015 1.00 92.56 174 PRO A O 1
ATOM 1322 N N . ILE A 1 175 ? 21.741 -13.413 -8.082 1.00 90.12 175 ILE A N 1
ATOM 1323 C CA . ILE A 1 175 ? 20.925 -13.870 -6.945 1.00 90.12 175 ILE A CA 1
ATOM 1324 C C . ILE A 1 175 ? 21.842 -14.326 -5.794 1.00 90.12 175 ILE A C 1
ATOM 1326 O O . ILE A 1 175 ? 22.771 -15.098 -6.054 1.00 90.12 175 ILE A O 1
ATOM 1330 N N . PRO A 1 176 ? 21.592 -13.916 -4.532 1.00 84.62 176 PRO A N 1
ATOM 1331 C CA . PRO A 1 176 ? 22.390 -14.350 -3.392 1.00 84.62 176 PRO A CA 1
ATOM 1332 C C . PRO A 1 176 ? 22.491 -15.873 -3.267 1.00 84.62 176 PRO A C 1
ATOM 1334 O O . PRO A 1 176 ? 21.528 -16.620 -3.498 1.00 84.62 176 PRO A O 1
ATOM 1337 N N . SER A 1 177 ? 23.686 -16.320 -2.881 1.00 74.50 177 SER A N 1
ATOM 1338 C CA . SER A 1 177 ? 24.019 -17.731 -2.710 1.00 74.50 177 SER A CA 1
ATOM 1339 C C . SER A 1 177 ? 23.223 -18.380 -1.570 1.00 74.50 177 SER A C 1
ATOM 1341 O O . SER A 1 177 ? 22.588 -17.719 -0.749 1.00 74.50 177 SER A O 1
ATOM 1343 N N . LYS A 1 178 ? 23.195 -19.718 -1.575 1.00 65.69 178 LYS A N 1
ATOM 1344 C CA . LYS A 1 178 ? 22.312 -20.538 -0.736 1.00 65.69 178 LYS A CA 1
ATOM 1345 C C . LYS A 1 178 ? 22.699 -20.490 0.748 1.00 65.69 178 LYS A C 1
ATOM 1347 O O . LYS A 1 178 ? 23.325 -21.427 1.238 1.00 65.69 178 LYS A O 1
ATOM 1352 N N . ASP A 1 179 ? 22.223 -19.483 1.471 1.00 54.81 179 ASP A N 1
ATOM 1353 C CA . ASP A 1 179 ? 21.829 -19.694 2.864 1.00 54.81 179 ASP A CA 1
ATOM 1354 C C . ASP A 1 179 ? 20.348 -20.101 2.926 1.00 54.81 179 ASP A C 1
ATOM 1356 O O . ASP A 1 179 ? 19.562 -19.756 2.040 1.00 54.81 179 ASP A O 1
ATOM 1360 N N . LYS A 1 180 ? 19.996 -20.954 3.893 1.00 51.94 180 LYS A N 1
ATOM 1361 C CA . LYS A 1 180 ? 18.818 -21.851 3.838 1.00 51.94 180 LYS A CA 1
ATOM 1362 C C . LYS A 1 180 ? 17.474 -21.097 3.799 1.00 51.94 180 LYS A C 1
ATOM 1364 O O . LYS A 1 180 ? 16.841 -20.906 4.836 1.00 51.94 180 LYS A O 1
ATOM 1369 N N . SER A 1 181 ? 17.031 -20.689 2.606 1.00 54.09 181 SER A N 1
ATOM 1370 C CA . SER A 1 181 ? 15.812 -19.890 2.440 1.00 54.09 181 SER A CA 1
ATOM 1371 C C . SER A 1 181 ? 14.528 -20.704 2.621 1.00 54.09 181 SER A C 1
ATOM 1373 O O . SER A 1 181 ? 14.510 -21.935 2.665 1.00 54.09 181 SER A O 1
ATOM 1375 N N . ASN A 1 182 ? 13.433 -19.973 2.798 1.00 57.44 182 ASN A N 1
ATOM 1376 C CA . ASN A 1 182 ? 12.195 -20.487 3.355 1.00 57.44 182 ASN A CA 1
ATOM 1377 C C . ASN A 1 182 ? 11.482 -21.555 2.489 1.00 57.44 182 ASN A C 1
ATOM 1379 O O . ASN A 1 182 ? 10.804 -21.228 1.515 1.00 57.44 182 ASN A O 1
ATOM 1383 N N . HIS A 1 183 ? 11.505 -22.822 2.922 1.00 64.69 183 HIS A N 1
ATOM 1384 C CA . HIS A 1 183 ? 10.707 -23.924 2.348 1.00 64.69 183 HIS A CA 1
ATOM 1385 C C . HIS A 1 183 ? 9.209 -23.891 2.739 1.00 64.69 183 HIS A C 1
ATOM 1387 O O . HIS A 1 183 ? 8.554 -24.932 2.810 1.00 64.69 183 HIS A O 1
ATOM 1393 N N . SER A 1 184 ? 8.643 -22.714 3.023 1.00 73.94 184 SER A N 1
ATOM 1394 C CA . SER A 1 184 ? 7.226 -22.576 3.373 1.00 73.94 184 SER A CA 1
ATOM 1395 C C . SER A 1 184 ? 6.325 -23.089 2.251 1.00 73.94 184 SER A C 1
ATOM 1397 O O . SER A 1 184 ? 6.452 -22.691 1.093 1.00 73.94 184 SER A O 1
ATOM 1399 N N . ALA A 1 185 ? 5.366 -23.944 2.615 1.00 79.44 185 ALA A N 1
ATOM 1400 C CA . ALA A 1 185 ? 4.354 -24.449 1.691 1.00 79.44 185 ALA A CA 1
ATOM 1401 C C . ALA A 1 185 ? 3.424 -23.335 1.166 1.00 79.44 185 ALA A C 1
ATOM 1403 O O . ALA A 1 185 ? 2.817 -23.487 0.108 1.00 79.44 185 ALA A O 1
ATOM 1404 N N . THR A 1 186 ? 3.318 -22.206 1.877 1.00 92.62 186 THR A N 1
ATOM 1405 C CA . THR A 1 186 ? 2.525 -21.047 1.451 1.00 92.62 186 THR A CA 1
ATOM 1406 C C . THR A 1 186 ? 3.353 -20.168 0.512 1.00 92.62 186 THR A C 1
ATOM 1408 O O . THR A 1 186 ? 4.046 -19.244 0.949 1.00 92.62 186 THR A O 1
ATOM 1411 N N . ARG A 1 187 ? 3.273 -20.470 -0.789 1.00 95.44 187 ARG A N 1
ATOM 1412 C CA . ARG A 1 187 ? 3.849 -19.658 -1.870 1.00 95.44 187 ARG A CA 1
ATOM 1413 C C . ARG A 1 187 ? 2.905 -18.523 -2.265 1.00 95.44 187 ARG A C 1
ATOM 1415 O O . ARG A 1 187 ? 1.739 -18.766 -2.586 1.00 95.44 187 ARG A O 1
ATOM 1422 N N . VAL A 1 188 ? 3.430 -17.301 -2.269 1.00 98.44 188 VAL A N 1
ATOM 1423 C CA . VAL A 1 188 ? 2.725 -16.073 -2.668 1.00 98.44 188 VAL A CA 1
ATOM 1424 C C . VAL A 1 188 ? 3.553 -15.394 -3.744 1.00 98.44 188 VAL A C 1
ATOM 1426 O O . VAL A 1 188 ? 4.736 -15.139 -3.515 1.00 98.44 188 VAL A O 1
ATOM 1429 N N . ALA A 1 189 ? 2.958 -15.100 -4.897 1.00 98.69 189 ALA A N 1
ATOM 1430 C CA . ALA A 1 189 ? 3.643 -14.348 -5.937 1.00 98.69 189 ALA A CA 1
ATOM 1431 C C . ALA A 1 189 ? 3.317 -12.856 -5.892 1.00 98.69 189 ALA A C 1
ATOM 1433 O O . ALA A 1 189 ? 2.230 -12.450 -5.478 1.00 98.69 189 ALA A O 1
ATOM 1434 N N . MET A 1 190 ? 4.262 -12.053 -6.369 1.00 98.44 190 MET A N 1
ATOM 1435 C CA . MET A 1 190 ? 4.075 -10.632 -6.646 1.00 98.44 190 MET A CA 1
ATOM 1436 C C . MET A 1 190 ? 4.449 -10.381 -8.100 1.00 98.44 190 MET A C 1
ATOM 1438 O O . MET A 1 190 ? 5.608 -10.566 -8.466 1.00 98.44 190 MET A O 1
ATOM 1442 N N . ILE A 1 191 ? 3.477 -9.966 -8.911 1.00 98.56 191 ILE A N 1
ATOM 1443 C CA . ILE A 1 191 ? 3.716 -9.456 -10.261 1.00 98.56 191 ILE A CA 1
ATOM 1444 C C . ILE A 1 191 ? 3.924 -7.955 -10.117 1.00 98.56 191 ILE A C 1
ATOM 1446 O O . ILE A 1 191 ? 2.987 -7.230 -9.802 1.00 98.56 191 ILE A O 1
ATOM 1450 N N . ASP A 1 192 ? 5.148 -7.484 -10.307 1.00 98.25 192 ASP A N 1
ATOM 1451 C CA . ASP A 1 192 ? 5.500 -6.068 -10.181 1.00 98.25 192 ASP A CA 1
ATOM 1452 C C . ASP A 1 192 ? 6.703 -5.785 -11.101 1.00 98.25 192 ASP A C 1
ATOM 1454 O O . ASP A 1 192 ? 6.965 -6.503 -12.062 1.00 98.25 192 ASP A O 1
ATOM 1458 N N . SER A 1 193 ? 7.443 -4.730 -10.818 1.00 97.12 193 SER A N 1
ATOM 1459 C CA . SER A 1 193 ? 8.695 -4.332 -11.452 1.00 97.12 193 SER A CA 1
ATOM 1460 C C . SER A 1 193 ? 9.877 -5.253 -11.111 1.00 97.12 193 SER A C 1
ATOM 1462 O O . SER A 1 193 ? 10.976 -4.969 -11.558 1.00 97.12 193 SER A O 1
ATOM 1464 N N . GLY A 1 194 ? 9.653 -6.355 -10.383 1.00 98.00 194 GLY A N 1
ATOM 1465 C CA . GLY A 1 194 ? 10.670 -7.234 -9.789 1.00 98.00 194 GLY A CA 1
ATOM 1466 C C . GLY A 1 194 ? 10.901 -6.923 -8.302 1.00 98.00 194 GLY A C 1
ATOM 1467 O O . GLY A 1 194 ? 10.142 -6.164 -7.705 1.00 98.00 194 GLY A O 1
ATOM 1468 N N . VAL A 1 195 ? 11.920 -7.506 -7.668 1.00 98.38 195 VAL A N 1
ATOM 1469 C CA . VAL A 1 195 ? 12.289 -7.225 -6.262 1.00 98.38 195 VAL A CA 1
ATOM 1470 C C . VAL A 1 195 ? 13.801 -7.069 -6.099 1.00 98.38 195 VAL A C 1
ATOM 1472 O O . VAL A 1 195 ? 14.564 -7.808 -6.720 1.00 98.38 195 VAL A O 1
ATOM 1475 N N . ASN A 1 196 ? 14.271 -6.163 -5.232 1.00 97.81 196 ASN A N 1
ATOM 1476 C CA . ASN A 1 196 ? 15.678 -6.165 -4.832 1.00 97.81 196 ASN A CA 1
ATOM 1477 C C . ASN A 1 196 ? 15.948 -7.318 -3.855 1.00 97.81 196 ASN A C 1
ATOM 1479 O O . ASN A 1 196 ? 15.933 -7.165 -2.633 1.00 97.81 196 ASN A O 1
ATOM 1483 N N . TYR A 1 197 ? 16.234 -8.490 -4.411 1.00 96.00 197 TYR A N 1
ATOM 1484 C CA . TYR A 1 197 ? 16.600 -9.672 -3.642 1.00 96.00 197 TYR A CA 1
ATOM 1485 C C . TYR A 1 197 ? 18.004 -9.627 -3.014 1.00 96.00 197 TYR A C 1
ATOM 1487 O O . TYR A 1 197 ? 18.376 -10.603 -2.374 1.00 96.00 197 TYR A O 1
ATOM 1495 N N . GLN A 1 198 ? 18.774 -8.535 -3.133 1.00 94.94 198 GLN A N 1
ATOM 1496 C CA . GLN A 1 198 ? 19.966 -8.331 -2.291 1.00 94.94 198 GLN A CA 1
ATOM 1497 C C . GLN A 1 198 ? 19.590 -7.958 -0.849 1.00 94.94 198 GLN A C 1
ATOM 1499 O O . GLN A 1 198 ? 20.375 -8.180 0.072 1.00 94.94 198 GLN A O 1
ATOM 1504 N N . LEU A 1 199 ? 18.390 -7.405 -0.624 1.00 95.81 199 LEU A N 1
ATOM 1505 C CA . LEU A 1 199 ? 17.939 -7.031 0.715 1.00 95.81 199 LEU A CA 1
ATOM 1506 C C . LEU A 1 199 ? 17.665 -8.291 1.559 1.00 95.81 199 LEU A C 1
ATOM 1508 O O . LEU A 1 199 ? 16.856 -9.123 1.132 1.00 95.81 199 LEU A O 1
ATOM 1512 N N . PRO A 1 200 ? 18.234 -8.432 2.776 1.00 93.56 200 PRO A N 1
ATOM 1513 C CA . PRO A 1 200 ? 18.103 -9.652 3.581 1.00 93.56 200 PRO A CA 1
ATOM 1514 C C . PRO A 1 200 ? 16.658 -10.099 3.846 1.00 93.56 200 PRO A C 1
ATOM 1516 O O . PRO A 1 200 ? 16.375 -11.296 3.839 1.00 93.56 200 PRO A O 1
ATOM 1519 N N . LEU A 1 201 ? 15.724 -9.153 4.026 1.00 94.25 201 LEU A N 1
ATOM 1520 C CA . LEU A 1 201 ? 14.293 -9.448 4.189 1.00 94.25 201 LEU A CA 1
ATOM 1521 C C . LEU A 1 201 ? 13.734 -10.246 2.999 1.00 94.25 201 LEU A C 1
ATOM 1523 O O . LEU A 1 201 ? 12.982 -11.197 3.195 1.00 94.25 201 LEU A O 1
ATOM 1527 N N . ILE A 1 202 ? 14.115 -9.863 1.778 1.00 95.75 202 ILE A N 1
ATOM 1528 C CA . ILE A 1 202 ? 13.621 -10.450 0.530 1.00 95.75 202 ILE A CA 1
ATOM 1529 C C . ILE A 1 202 ? 14.413 -11.719 0.197 1.00 95.75 202 ILE A C 1
ATOM 1531 O O . ILE A 1 202 ? 13.801 -12.752 -0.070 1.00 95.75 202 ILE A O 1
ATOM 1535 N N . ALA A 1 203 ? 15.747 -11.677 0.300 1.00 93.81 203 ALA A N 1
ATOM 1536 C CA . ALA A 1 203 ? 16.644 -12.810 0.052 1.00 93.81 203 ALA A CA 1
ATOM 1537 C C . ALA A 1 203 ? 16.236 -14.070 0.840 1.00 93.81 203 ALA A C 1
ATOM 1539 O O . ALA A 1 203 ? 16.100 -15.158 0.274 1.00 93.81 203 ALA A O 1
ATOM 1540 N N . ASN A 1 204 ? 15.968 -13.906 2.140 1.00 91.56 204 ASN A N 1
ATOM 1541 C CA . ASN A 1 204 ? 15.585 -14.996 3.042 1.00 91.56 204 ASN A CA 1
ATOM 1542 C C . ASN A 1 204 ? 14.190 -15.572 2.740 1.00 91.56 204 ASN A C 1
ATOM 1544 O O . ASN A 1 204 ? 13.913 -16.737 3.044 1.00 91.56 204 ASN A O 1
ATOM 1548 N N . ALA A 1 205 ? 13.310 -14.767 2.141 1.00 94.31 205 ALA A N 1
ATOM 1549 C CA . ALA A 1 205 ? 11.937 -15.142 1.832 1.00 94.31 205 ALA A CA 1
ATOM 1550 C C . ALA A 1 205 ? 11.754 -15.753 0.435 1.00 94.31 205 ALA A C 1
ATOM 1552 O O . ALA A 1 205 ? 10.676 -16.283 0.166 1.00 94.31 205 ALA A O 1
ATOM 1553 N N . LEU A 1 206 ? 12.763 -15.697 -0.446 1.00 94.38 206 LEU A N 1
ATOM 1554 C CA . LEU A 1 206 ? 12.656 -16.227 -1.807 1.00 94.38 206 LEU A CA 1
ATOM 1555 C C . LEU A 1 206 ? 12.241 -17.702 -1.810 1.00 94.38 206 LEU A C 1
ATOM 1557 O O . LEU A 1 206 ? 12.905 -18.566 -1.224 1.00 94.38 206 LEU A O 1
ATOM 1561 N N . ALA A 1 207 ? 11.154 -17.972 -2.529 1.00 94.06 207 ALA A N 1
ATOM 1562 C CA . ALA A 1 207 ? 10.661 -19.302 -2.812 1.00 94.06 207 ALA A CA 1
ATOM 1563 C C . ALA A 1 207 ? 11.655 -20.057 -3.694 1.00 94.06 207 ALA A C 1
ATOM 1565 O O . ALA A 1 207 ? 12.071 -19.572 -4.751 1.00 94.06 207 ALA A O 1
ATOM 1566 N N . ARG A 1 208 ? 11.985 -21.275 -3.266 1.00 90.81 208 ARG A N 1
ATOM 1567 C CA . ARG A 1 208 ? 12.856 -22.187 -4.003 1.00 90.81 208 ARG A CA 1
ATOM 1568 C C . ARG A 1 208 ? 12.165 -23.513 -4.312 1.00 90.81 208 ARG A C 1
ATOM 1570 O O . ARG A 1 208 ? 11.171 -23.888 -3.671 1.00 90.81 208 ARG A O 1
ATOM 1577 N N . ASP A 1 209 ? 12.672 -24.181 -5.337 1.00 87.75 209 ASP A N 1
ATOM 1578 C CA . ASP A 1 209 ? 12.286 -25.532 -5.739 1.00 87.75 209 ASP A CA 1
ATOM 1579 C C . ASP A 1 209 ? 12.976 -26.610 -4.868 1.00 87.75 209 ASP A C 1
ATOM 1581 O O . ASP A 1 209 ? 13.466 -26.324 -3.772 1.00 87.75 209 ASP A O 1
ATOM 1585 N N . ALA A 1 210 ? 12.978 -27.870 -5.319 1.00 84.88 210 ALA A N 1
ATOM 1586 C CA . ALA A 1 210 ? 13.625 -28.972 -4.599 1.00 84.88 210 ALA A CA 1
ATOM 1587 C C . ALA A 1 210 ? 15.161 -28.994 -4.768 1.00 84.88 210 ALA A C 1
ATOM 1589 O O . ALA A 1 210 ? 15.864 -29.625 -3.981 1.00 84.88 210 ALA A O 1
ATOM 1590 N N . GLN A 1 211 ? 15.681 -28.297 -5.777 1.00 85.38 211 GLN A N 1
ATOM 1591 C CA . GLN A 1 211 ? 17.088 -28.163 -6.137 1.00 85.38 211 GLN A CA 1
ATOM 1592 C C . GLN A 1 211 ? 17.731 -26.953 -5.424 1.00 85.38 211 GLN A C 1
ATOM 1594 O O . GLN A 1 211 ? 18.959 -26.838 -5.316 1.00 85.38 211 GLN A O 1
ATOM 1599 N N . GLY A 1 212 ? 16.907 -26.059 -4.874 1.00 84.00 212 GLY A N 1
ATOM 1600 C CA . GLY A 1 212 ? 17.309 -24.811 -4.237 1.00 84.00 212 GLY A CA 1
ATOM 1601 C C . GLY A 1 212 ? 17.495 -23.661 -5.231 1.00 84.00 212 GLY A C 1
ATOM 1602 O O . GLY A 1 212 ? 18.167 -22.681 -4.897 1.00 84.00 212 GLY A O 1
ATOM 1603 N N . GLU A 1 213 ? 16.949 -23.771 -6.438 1.00 88.19 213 GLU A N 1
ATOM 1604 C CA . GLU A 1 213 ? 16.873 -22.679 -7.410 1.00 88.19 213 GLU A CA 1
ATOM 1605 C C . GLU A 1 213 ? 15.649 -21.807 -7.114 1.00 88.19 213 GLU A C 1
ATOM 1607 O O . GLU A 1 213 ? 14.677 -22.256 -6.504 1.00 88.19 213 GLU A O 1
ATOM 1612 N N . THR A 1 214 ? 15.719 -20.521 -7.448 1.00 92.19 214 THR A N 1
ATOM 1613 C CA . THR A 1 214 ? 14.632 -19.566 -7.198 1.00 92.19 214 THR A CA 1
ATOM 1614 C C . THR A 1 214 ? 13.507 -19.739 -8.207 1.00 92.19 214 THR A C 1
ATOM 1616 O O . THR A 1 214 ? 13.752 -19.784 -9.404 1.00 92.19 214 THR A O 1
ATOM 1619 N N . ILE A 1 215 ? 12.266 -19.763 -7.718 1.00 94.69 215 ILE A N 1
ATOM 1620 C CA . ILE A 1 215 ? 11.054 -19.927 -8.545 1.00 94.69 215 ILE A CA 1
ATOM 1621 C C . ILE A 1 215 ? 10.624 -18.614 -9.229 1.00 94.69 215 ILE A C 1
ATOM 1623 O O . ILE A 1 215 ? 9.806 -18.617 -10.148 1.00 94.69 215 ILE A O 1
ATOM 1627 N N . GLY A 1 216 ? 11.127 -17.471 -8.757 1.00 96.75 216 GLY A N 1
ATOM 1628 C CA . GLY A 1 216 ? 10.852 -16.183 -9.390 1.00 96.75 216 GLY A CA 1
ATOM 1629 C C . GLY A 1 216 ? 11.453 -16.089 -10.794 1.00 96.75 216 GLY A C 1
ATOM 1630 O O . GLY A 1 216 ? 12.497 -16.680 -11.056 1.00 96.75 216 GLY A O 1
ATOM 1631 N N . TYR A 1 217 ? 10.798 -15.341 -11.682 1.00 98.19 217 TYR A N 1
ATOM 1632 C CA . TYR A 1 217 ? 11.181 -15.254 -13.094 1.00 98.19 217 TYR A CA 1
ATOM 1633 C C . TYR A 1 217 ? 10.925 -13.859 -13.681 1.00 98.19 217 TYR A C 1
ATOM 1635 O O . TYR A 1 217 ? 9.919 -13.212 -13.366 1.00 98.19 217 TYR A O 1
ATOM 1643 N N . ASP A 1 218 ? 11.839 -13.382 -14.519 1.00 97.19 218 ASP A N 1
ATOM 1644 C CA . ASP A 1 218 ? 11.736 -12.106 -15.217 1.00 97.19 218 ASP A CA 1
ATOM 1645 C C . ASP A 1 218 ? 11.128 -12.309 -16.609 1.00 97.19 218 ASP A C 1
ATOM 1647 O O . ASP A 1 218 ? 11.792 -12.793 -17.521 1.00 97.19 218 ASP A O 1
ATOM 1651 N N . PHE A 1 219 ? 9.863 -11.923 -16.804 1.00 96.44 219 PHE A N 1
ATOM 1652 C CA . PHE A 1 219 ? 9.207 -12.046 -18.111 1.00 96.44 219 PHE A CA 1
ATOM 1653 C C . PHE A 1 219 ? 9.448 -10.847 -19.052 1.00 96.44 219 PHE A C 1
ATOM 1655 O O . PHE A 1 219 ? 8.910 -10.818 -20.166 1.00 96.44 219 PHE A O 1
ATOM 1662 N N . TRP A 1 220 ? 10.248 -9.858 -18.637 1.00 91.56 220 TRP A N 1
ATOM 1663 C CA . TRP A 1 220 ? 10.731 -8.779 -19.503 1.00 91.56 220 TRP A CA 1
ATOM 1664 C C . TRP A 1 220 ? 12.048 -9.190 -20.186 1.00 91.56 220 TRP A C 1
ATOM 1666 O O . TRP A 1 220 ? 12.153 -9.086 -21.416 1.00 91.56 220 TRP A O 1
ATOM 1676 N N . GLU A 1 221 ? 13.020 -9.683 -19.412 1.00 90.81 221 GLU A N 1
ATOM 1677 C CA . GLU A 1 221 ? 14.352 -10.113 -19.878 1.00 90.81 221 GLU A CA 1
ATOM 1678 C C . GLU A 1 221 ? 14.374 -11.595 -20.296 1.00 90.81 221 GLU A C 1
ATOM 1680 O O . GLU A 1 221 ? 15.203 -11.972 -21.120 1.00 90.81 221 GLU A O 1
ATOM 1685 N N . MET A 1 222 ? 13.419 -12.405 -19.818 1.00 93.00 222 MET A N 1
ATOM 1686 C CA . MET A 1 222 ? 13.344 -13.867 -19.985 1.00 93.00 222 MET A CA 1
ATOM 1687 C C . MET A 1 222 ? 14.500 -14.620 -19.310 1.00 93.00 222 MET A C 1
ATOM 1689 O O . MET A 1 222 ? 15.124 -15.505 -19.901 1.00 93.00 222 MET A O 1
ATOM 1693 N N . ASP A 1 223 ? 14.768 -14.285 -18.046 1.00 94.06 223 ASP A N 1
ATOM 1694 C CA . ASP A 1 223 ? 15.711 -15.001 -17.184 1.00 94.06 223 ASP A CA 1
ATOM 1695 C C . ASP A 1 223 ? 15.121 -15.290 -15.787 1.00 94.06 223 ASP A C 1
ATOM 1697 O O . ASP A 1 223 ? 13.985 -14.938 -15.470 1.00 94.06 223 ASP A O 1
ATOM 1701 N N . ASN A 1 224 ? 15.878 -15.974 -14.926 1.00 94.75 224 ASN A N 1
ATOM 1702 C CA . ASN A 1 224 ? 15.437 -16.327 -13.572 1.00 94.75 224 ASN A CA 1
ATOM 1703 C C . ASN A 1 224 ? 15.679 -15.223 -12.522 1.00 94.75 224 ASN A C 1
ATOM 1705 O O . ASN A 1 224 ? 15.648 -15.510 -11.323 1.00 94.75 224 ASN A O 1
ATOM 1709 N N . LYS A 1 225 ? 15.930 -13.975 -12.942 1.00 96.38 225 LYS A N 1
ATOM 1710 C CA . LYS A 1 225 ? 16.379 -12.863 -12.095 1.00 96.38 225 LYS A CA 1
ATOM 1711 C C . LYS A 1 225 ? 15.392 -11.681 -12.130 1.00 96.38 225 LYS A C 1
ATOM 1713 O O . LYS A 1 225 ? 15.715 -10.615 -12.646 1.00 96.38 225 LYS A O 1
ATOM 1718 N N . PRO A 1 226 ? 14.195 -11.811 -11.523 1.00 97.19 226 PRO A N 1
ATOM 1719 C CA . PRO A 1 226 ? 13.178 -10.753 -11.459 1.00 97.19 226 PRO A CA 1
ATOM 1720 C C . PRO A 1 226 ? 13.591 -9.614 -10.515 1.00 97.19 226 PRO A C 1
ATOM 1722 O O . PRO A 1 226 ? 13.020 -9.432 -9.436 1.00 97.19 226 PRO A O 1
ATOM 1725 N N . PHE A 1 227 ? 14.619 -8.866 -10.897 1.00 97.88 227 PHE A N 1
ATOM 1726 C CA . PHE A 1 227 ? 15.161 -7.751 -10.137 1.00 97.88 227 PHE A CA 1
ATOM 1727 C C . PHE A 1 227 ? 14.269 -6.515 -10.294 1.00 97.88 227 PHE A C 1
ATOM 1729 O O . PHE A 1 227 ? 13.676 -6.322 -11.351 1.00 97.88 227 PHE A O 1
ATOM 1736 N N . ASP A 1 228 ? 14.132 -5.692 -9.247 1.00 97.56 228 ASP A N 1
ATOM 1737 C CA . ASP A 1 228 ? 13.220 -4.531 -9.242 1.00 97.56 228 ASP A CA 1
ATOM 1738 C C . ASP A 1 228 ? 13.714 -3.438 -10.193 1.00 97.56 228 ASP A C 1
ATOM 1740 O O . ASP A 1 228 ? 14.430 -2.544 -9.768 1.00 97.56 228 ASP A O 1
ATOM 1744 N N . SER A 1 229 ? 13.412 -3.534 -11.482 1.00 95.12 229 SER A N 1
ATOM 1745 C CA . SER A 1 229 ? 13.970 -2.701 -12.543 1.00 95.12 229 SER A CA 1
ATOM 1746 C C . SER A 1 229 ? 12.923 -2.484 -13.631 1.00 95.12 229 SER A C 1
ATOM 1748 O O . SER A 1 229 ? 12.671 -3.351 -14.456 1.00 95.12 229 SER A O 1
ATOM 1750 N N . ASN A 1 230 ? 12.267 -1.324 -13.667 1.00 93.12 230 ASN A N 1
ATOM 1751 C CA . ASN A 1 230 ? 11.323 -1.000 -14.741 1.00 93.12 230 ASN A CA 1
ATOM 1752 C C . ASN A 1 230 ? 11.850 0.132 -15.645 1.00 93.12 230 ASN A C 1
ATOM 1754 O O . ASN A 1 230 ? 11.648 1.311 -15.327 1.00 93.12 230 ASN A O 1
ATOM 1758 N N . PRO A 1 231 ? 12.461 -0.190 -16.803 1.00 91.06 231 PRO A N 1
ATOM 1759 C CA . PRO A 1 231 ? 13.028 0.799 -17.718 1.00 91.06 231 PRO A CA 1
ATOM 1760 C C . PRO A 1 231 ? 11.997 1.466 -18.646 1.00 91.06 231 PRO A C 1
ATOM 1762 O O . PRO A 1 231 ? 12.370 2.271 -19.497 1.00 91.06 231 PRO A O 1
ATOM 1765 N N . ALA A 1 232 ? 10.692 1.181 -18.509 1.00 87.12 232 ALA A N 1
ATOM 1766 C CA . ALA A 1 232 ? 9.659 1.633 -19.454 1.00 87.12 232 ALA A CA 1
ATOM 1767 C C . ALA A 1 232 ? 9.528 3.163 -19.602 1.00 87.12 232 ALA A C 1
ATOM 1769 O O . ALA A 1 232 ? 8.977 3.633 -20.597 1.00 87.12 232 ALA A O 1
ATOM 1770 N N . ARG A 1 233 ? 9.983 3.944 -18.611 1.00 83.94 233 ARG A N 1
ATOM 1771 C CA . ARG A 1 233 ? 10.028 5.419 -18.680 1.00 83.94 233 ARG A CA 1
ATOM 1772 C C . ARG A 1 233 ? 11.399 5.955 -19.072 1.00 83.94 233 ARG A C 1
ATOM 1774 O O . ARG A 1 233 ? 11.471 6.943 -19.796 1.00 83.94 233 ARG A O 1
ATOM 1781 N N . SER A 1 234 ? 12.458 5.341 -18.558 1.00 88.06 234 SER A N 1
ATOM 1782 C CA . SER A 1 234 ? 13.841 5.655 -18.886 1.00 88.06 234 SER A CA 1
ATOM 1783 C C . SER A 1 234 ? 14.727 4.447 -18.571 1.00 88.06 234 SER A C 1
ATOM 1785 O O . SER A 1 234 ? 14.540 3.837 -17.518 1.00 88.06 234 SER A O 1
ATOM 1787 N N . PRO A 1 235 ? 15.707 4.126 -19.431 1.00 89.25 235 PRO A N 1
ATOM 1788 C CA . PRO A 1 235 ? 16.701 3.086 -19.173 1.00 89.25 235 PRO A CA 1
ATOM 1789 C C . PRO A 1 235 ? 17.728 3.489 -18.097 1.00 89.25 235 PRO A C 1
ATOM 1791 O O . PRO A 1 235 ? 18.247 2.615 -17.417 1.00 89.25 235 PRO A O 1
ATOM 1794 N N . PHE A 1 236 ? 17.986 4.793 -17.912 1.00 92.56 236 PHE A N 1
ATOM 1795 C CA . PHE A 1 236 ? 18.928 5.333 -16.913 1.00 92.56 236 PHE A CA 1
ATOM 1796 C C . PHE A 1 236 ? 18.251 5.792 -15.608 1.00 92.56 236 PHE A C 1
ATOM 1798 O O . PHE A 1 236 ? 18.925 6.145 -14.646 1.00 92.56 236 PHE A O 1
ATOM 1805 N N . PHE A 1 237 ? 16.915 5.806 -15.576 1.00 91.75 237 PHE A N 1
ATOM 1806 C CA . PHE A 1 237 ? 16.106 6.157 -14.403 1.00 91.75 237 PHE A CA 1
ATOM 1807 C C . PHE A 1 237 ? 14.945 5.173 -14.285 1.00 91.75 237 PHE A C 1
ATOM 1809 O O . PHE A 1 237 ? 13.782 5.508 -14.549 1.00 91.75 237 PHE A O 1
ATOM 1816 N N . VAL A 1 238 ? 15.281 3.926 -13.961 1.00 93.44 238 VAL A N 1
ATOM 1817 C CA . VAL A 1 238 ? 14.299 2.846 -13.885 1.00 93.44 238 VAL A CA 1
ATOM 1818 C C . VAL A 1 238 ? 13.389 3.026 -12.668 1.00 93.44 238 VAL A C 1
ATOM 1820 O O . VAL A 1 238 ? 13.797 3.492 -11.605 1.00 93.44 238 VAL A O 1
ATOM 1823 N N . GLN A 1 239 ? 12.117 2.663 -12.810 1.00 93.25 239 GLN A N 1
ATOM 1824 C CA . GLN A 1 239 ? 11.186 2.697 -11.689 1.00 93.25 239 GLN A CA 1
ATOM 1825 C C . GLN A 1 239 ? 11.428 1.480 -10.786 1.00 93.25 239 GLN A C 1
ATOM 1827 O O . GLN A 1 239 ? 11.350 0.347 -11.253 1.00 93.25 239 GLN A O 1
ATOM 1832 N N . ARG A 1 240 ? 11.668 1.733 -9.496 1.00 95.62 240 ARG A N 1
ATOM 1833 C CA . ARG A 1 240 ? 11.739 0.722 -8.433 1.00 95.62 240 ARG A CA 1
ATOM 1834 C C . ARG A 1 240 ? 10.420 0.741 -7.655 1.00 95.62 240 ARG A C 1
ATOM 1836 O O . ARG A 1 240 ? 10.067 1.779 -7.085 1.00 95.62 240 ARG A O 1
ATOM 1843 N N . HIS A 1 241 ? 9.629 -0.325 -7.678 1.00 97.38 241 HIS A N 1
ATOM 1844 C CA . HIS A 1 241 ? 8.324 -0.352 -6.996 1.00 97.38 241 HIS A CA 1
ATOM 1845 C C . HIS A 1 241 ? 8.055 -1.690 -6.302 1.00 97.38 241 HIS A C 1
ATOM 1847 O O . HIS A 1 241 ? 7.565 -1.690 -5.170 1.00 97.38 241 HIS A O 1
ATOM 1853 N N . GLY A 1 242 ? 8.450 -2.814 -6.900 1.00 98.25 242 GLY A N 1
ATOM 1854 C CA . GLY A 1 242 ? 8.148 -4.128 -6.341 1.00 98.25 242 GLY A CA 1
ATOM 1855 C C . GLY A 1 242 ? 8.902 -4.461 -5.058 1.00 98.25 242 GLY A C 1
ATOM 1856 O O . GLY A 1 242 ? 8.362 -5.193 -4.231 1.00 98.25 242 GLY A O 1
ATOM 1857 N N . THR A 1 243 ? 10.064 -3.851 -4.796 1.00 98.62 243 THR A N 1
ATOM 1858 C CA . THR A 1 243 ? 10.751 -3.953 -3.492 1.00 98.62 243 THR A CA 1
ATOM 1859 C C . THR A 1 243 ? 9.883 -3.404 -2.361 1.00 98.62 243 THR A C 1
ATOM 1861 O O . THR A 1 243 ? 9.697 -4.075 -1.344 1.00 98.62 243 THR A O 1
ATOM 1864 N N . ARG A 1 244 ? 9.275 -2.225 -2.565 1.00 98.62 244 ARG A N 1
ATOM 1865 C CA . ARG A 1 244 ? 8.386 -1.580 -1.585 1.00 98.62 244 ARG A CA 1
ATOM 1866 C C . ARG A 1 244 ? 7.161 -2.458 -1.327 1.00 98.62 244 ARG A C 1
ATOM 1868 O O . ARG A 1 244 ? 6.909 -2.817 -0.175 1.00 98.62 244 ARG A O 1
ATOM 1875 N N . SER A 1 245 ? 6.475 -2.890 -2.392 1.00 98.56 245 SER A N 1
ATOM 1876 C CA . SER A 1 245 ? 5.328 -3.812 -2.329 1.00 98.56 245 SER A CA 1
ATOM 1877 C C . SER A 1 245 ? 5.668 -5.119 -1.583 1.00 98.56 245 SER A C 1
ATOM 1879 O O . SER A 1 245 ? 4.992 -5.507 -0.628 1.00 98.56 245 SER A O 1
ATOM 1881 N N . ALA A 1 246 ? 6.764 -5.781 -1.968 1.00 98.62 246 ALA A N 1
ATOM 1882 C CA . ALA A 1 246 ? 7.202 -7.040 -1.370 1.00 98.62 246 ALA A CA 1
ATOM 1883 C C . ALA A 1 246 ? 7.612 -6.886 0.103 1.00 98.62 246 ALA A C 1
ATOM 1885 O O . ALA A 1 246 ? 7.323 -7.768 0.910 1.00 98.62 246 ALA A O 1
ATOM 1886 N N . SER A 1 247 ? 8.239 -5.768 0.485 1.00 98.62 247 SER A N 1
ATOM 1887 C CA . SER A 1 247 ? 8.640 -5.527 1.876 1.00 98.62 247 SER A CA 1
ATOM 1888 C C . SER A 1 247 ? 7.438 -5.482 2.830 1.00 98.62 247 SER A C 1
ATOM 1890 O O . SER A 1 247 ? 7.493 -6.092 3.897 1.00 98.62 247 SER A O 1
ATOM 1892 N N . ILE A 1 248 ? 6.326 -4.854 2.424 1.00 98.69 248 ILE A N 1
ATOM 1893 C CA . ILE A 1 248 ? 5.073 -4.818 3.196 1.00 98.69 248 ILE A CA 1
ATOM 1894 C C . ILE A 1 248 ? 4.487 -6.226 3.314 1.00 98.69 248 ILE A C 1
ATOM 1896 O O . ILE A 1 248 ? 4.185 -6.674 4.420 1.00 98.69 248 ILE A O 1
ATOM 1900 N N . LEU A 1 249 ? 4.385 -6.951 2.194 1.00 98.75 249 LEU A N 1
ATOM 1901 C CA . LEU A 1 249 ? 3.890 -8.330 2.171 1.00 98.75 249 LEU A CA 1
ATOM 1902 C C . LEU A 1 249 ? 4.679 -9.236 3.137 1.00 98.75 249 LEU A C 1
ATOM 1904 O O . LEU A 1 249 ? 4.083 -9.993 3.901 1.00 98.75 249 LEU A O 1
ATOM 1908 N N . LEU A 1 250 ? 6.011 -9.139 3.146 1.00 98.06 250 LEU A N 1
ATOM 1909 C CA . LEU A 1 250 ? 6.878 -9.957 4.002 1.00 98.06 250 LEU A CA 1
ATOM 1910 C C . LEU A 1 250 ? 6.846 -9.554 5.482 1.00 98.06 250 LEU A C 1
ATOM 1912 O O . LEU A 1 250 ? 6.932 -10.429 6.344 1.00 98.06 250 LEU A O 1
ATOM 1916 N N . ARG A 1 251 ? 6.696 -8.257 5.781 1.00 96.75 251 ARG A N 1
ATOM 1917 C CA . ARG A 1 251 ? 6.499 -7.743 7.149 1.00 96.75 251 ARG A CA 1
ATOM 1918 C C . ARG A 1 251 ? 5.182 -8.226 7.740 1.00 96.75 251 ARG A C 1
ATOM 1920 O O . ARG A 1 251 ? 5.150 -8.677 8.880 1.00 96.75 251 ARG A O 1
ATOM 1927 N N . GLU A 1 252 ? 4.103 -8.146 6.965 1.00 97.56 252 GLU A N 1
ATOM 1928 C CA . GLU A 1 252 ? 2.774 -8.518 7.439 1.00 97.56 252 GLU A CA 1
ATOM 1929 C C . GLU A 1 252 ? 2.535 -10.037 7.407 1.00 97.56 252 GLU A C 1
ATOM 1931 O O . GLU A 1 252 ? 1.789 -10.541 8.243 1.00 97.56 252 GLU A O 1
ATOM 1936 N N . ALA A 1 253 ? 3.155 -10.802 6.502 1.00 96.69 253 ALA A N 1
ATOM 1937 C CA . ALA A 1 253 ? 3.039 -12.265 6.438 1.00 96.69 253 ALA A CA 1
ATOM 1938 C C . ALA A 1 253 ? 4.397 -12.980 6.616 1.00 96.69 253 ALA A C 1
ATOM 1940 O O . ALA A 1 253 ? 4.902 -13.607 5.681 1.00 96.69 253 ALA A O 1
ATOM 1941 N N . PRO A 1 254 ? 4.996 -12.960 7.821 1.00 93.38 254 PRO A N 1
ATOM 1942 C CA . PRO A 1 254 ? 6.291 -13.587 8.056 1.00 93.38 254 PRO A CA 1
ATOM 1943 C C . PRO A 1 254 ? 6.270 -15.107 7.811 1.00 93.38 254 PRO A C 1
ATOM 1945 O O . PRO A 1 254 ? 5.367 -15.856 8.213 1.00 93.38 254 PRO A O 1
ATOM 1948 N N . GLY A 1 255 ? 7.319 -15.587 7.143 1.00 91.50 255 GLY A N 1
ATOM 1949 C CA . GLY A 1 255 ? 7.491 -17.001 6.822 1.00 91.50 255 GLY A CA 1
ATOM 1950 C C . GLY A 1 255 ? 6.576 -17.517 5.702 1.00 91.50 255 GLY A C 1
ATOM 1951 O O . GLY A 1 255 ? 6.212 -18.697 5.726 1.00 91.50 255 GLY A O 1
ATOM 1952 N N . ILE A 1 256 ? 6.195 -16.676 4.738 1.00 95.50 256 ILE A N 1
ATOM 1953 C CA . ILE A 1 256 ? 5.745 -17.106 3.398 1.00 95.50 256 ILE A CA 1
ATOM 1954 C C . ILE A 1 256 ? 6.946 -17.319 2.469 1.00 95.50 256 ILE A C 1
ATOM 1956 O O . ILE A 1 256 ? 8.027 -16.786 2.721 1.00 95.50 256 ILE A O 1
ATOM 1960 N N . ALA A 1 257 ? 6.755 -18.082 1.397 1.00 95.81 257 ALA A N 1
ATOM 1961 C CA . ALA A 1 257 ? 7.726 -18.201 0.316 1.00 95.81 257 ALA A CA 1
ATOM 1962 C C . ALA A 1 257 ? 7.333 -17.231 -0.816 1.00 95.81 257 ALA A C 1
ATOM 1964 O O . ALA A 1 257 ? 6.307 -17.424 -1.472 1.00 95.81 257 ALA A O 1
ATOM 1965 N N . LEU A 1 258 ? 8.120 -16.174 -1.024 1.00 97.81 258 LEU A N 1
ATOM 1966 C CA . LEU A 1 258 ? 7.873 -15.147 -2.037 1.00 97.81 258 LEU A CA 1
ATOM 1967 C C . LEU A 1 258 ? 8.323 -15.623 -3.419 1.00 97.81 258 LEU A C 1
ATOM 1969 O O . LEU A 1 258 ? 9.488 -15.965 -3.613 1.00 97.81 258 LEU A O 1
ATOM 1973 N N . VAL A 1 259 ? 7.417 -15.567 -4.389 1.00 98.25 259 VAL A N 1
ATOM 1974 C CA . VAL A 1 259 ? 7.701 -15.798 -5.808 1.00 98.25 259 VAL A CA 1
ATOM 1975 C C . VAL A 1 259 ? 7.651 -14.452 -6.550 1.00 98.25 259 VAL A C 1
ATOM 1977 O O . VAL A 1 259 ? 6.571 -13.995 -6.926 1.00 98.25 259 VAL A O 1
ATOM 1980 N N . PRO A 1 260 ? 8.780 -13.751 -6.727 1.00 98.38 260 PRO A N 1
ATOM 1981 C CA . PRO A 1 260 ? 8.782 -12.506 -7.485 1.00 98.38 260 PRO A CA 1
ATOM 1982 C C . PRO A 1 260 ? 8.626 -12.787 -8.984 1.00 98.38 260 PRO A C 1
ATOM 1984 O O . PRO A 1 260 ? 9.340 -13.620 -9.536 1.00 98.38 260 PRO A O 1
ATOM 1987 N N . TYR A 1 261 ? 7.733 -12.061 -9.651 1.00 98.69 261 TYR A N 1
ATOM 1988 C CA . TYR A 1 261 ? 7.656 -12.010 -11.107 1.00 98.69 261 TYR A CA 1
ATOM 1989 C C . TYR A 1 261 ? 7.791 -10.567 -11.572 1.00 98.69 261 TYR A C 1
ATOM 1991 O O . TYR A 1 261 ? 7.042 -9.691 -11.128 1.00 98.69 261 TYR A O 1
ATOM 1999 N N . ARG A 1 262 ? 8.720 -10.319 -12.498 1.00 97.56 262 ARG A N 1
ATOM 2000 C CA . ARG A 1 262 ? 8.762 -9.040 -13.206 1.00 97.56 262 ARG A CA 1
ATOM 2001 C C . ARG A 1 262 ? 7.800 -9.099 -14.389 1.00 97.56 262 ARG A C 1
ATOM 2003 O O . ARG A 1 262 ? 7.805 -10.065 -15.152 1.00 97.56 262 ARG A O 1
ATOM 2010 N N . TYR A 1 263 ? 6.910 -8.110 -14.484 1.00 94.06 263 TYR A N 1
ATOM 2011 C CA . TYR A 1 263 ? 5.785 -8.163 -15.418 1.00 94.06 263 TYR A CA 1
ATOM 2012 C C . TYR A 1 263 ? 6.238 -8.118 -16.893 1.00 94.06 263 TYR A C 1
ATOM 2014 O O . TYR A 1 263 ? 7.187 -7.406 -17.237 1.00 94.06 263 TYR A O 1
ATOM 2022 N N . PRO A 1 264 ? 5.521 -8.805 -17.801 1.00 92.62 264 PRO A N 1
ATOM 2023 C CA . PRO A 1 264 ? 5.900 -8.906 -19.204 1.00 92.62 264 PRO A CA 1
ATOM 2024 C C . PRO A 1 264 ? 5.506 -7.652 -19.991 1.00 92.62 264 PRO A C 1
ATOM 2026 O O . PRO A 1 264 ? 4.464 -7.607 -20.637 1.00 92.62 264 PRO A O 1
ATOM 2029 N N . ARG A 1 265 ? 6.331 -6.601 -19.968 1.00 87.44 265 ARG A N 1
ATOM 2030 C CA . ARG A 1 265 ? 6.223 -5.512 -20.958 1.00 87.44 265 ARG A CA 1
ATOM 2031 C C . ARG A 1 265 ? 7.416 -5.505 -21.915 1.00 87.44 265 ARG A C 1
ATOM 2033 O O . ARG A 1 265 ? 8.489 -5.990 -21.578 1.00 87.44 265 ARG A O 1
ATOM 2040 N N . PRO A 1 266 ? 7.244 -4.945 -23.126 1.00 84.94 266 PRO A N 1
ATOM 2041 C CA . PRO A 1 266 ? 5.985 -4.430 -23.685 1.00 84.94 266 PRO A CA 1
ATOM 2042 C C . PRO A 1 266 ? 4.964 -5.527 -24.057 1.00 84.94 266 PRO A C 1
ATOM 2044 O O . PRO A 1 266 ? 3.794 -5.211 -24.247 1.00 84.94 266 PRO A O 1
ATOM 2047 N N . ASP A 1 267 ? 5.383 -6.793 -24.117 1.00 91.56 267 ASP A N 1
ATOM 2048 C CA . ASP A 1 267 ? 4.586 -7.933 -24.589 1.00 91.56 267 ASP A CA 1
ATOM 2049 C C . ASP A 1 267 ? 3.708 -8.571 -23.494 1.00 91.56 267 ASP A C 1
ATOM 2051 O O . ASP A 1 267 ? 3.996 -9.652 -22.978 1.00 91.56 267 ASP A O 1
ATOM 2055 N N . MET A 1 268 ? 2.592 -7.914 -23.168 1.00 94.00 268 MET A N 1
ATOM 2056 C CA . MET A 1 268 ? 1.651 -8.383 -22.138 1.00 94.00 268 MET A CA 1
ATOM 2057 C C . MET A 1 268 ? 0.975 -9.730 -22.468 1.00 94.00 268 MET A C 1
ATOM 2059 O O . MET A 1 268 ? 0.324 -10.311 -21.599 1.00 94.00 268 MET A O 1
ATOM 2063 N N . SER A 1 269 ? 1.139 -10.277 -23.683 1.00 94.69 269 SER A N 1
ATOM 2064 C CA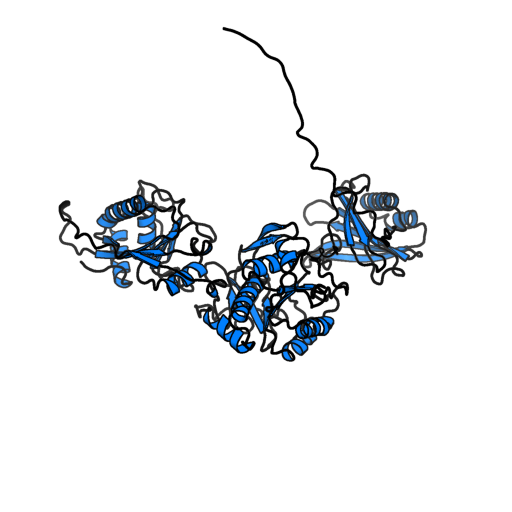 . SER A 1 269 ? 0.589 -11.596 -24.035 1.00 94.69 269 SER A CA 1
ATOM 2065 C C . SER A 1 269 ? 1.181 -12.728 -23.180 1.00 94.69 269 SER A C 1
ATOM 2067 O O . SER A 1 269 ? 0.473 -13.678 -22.836 1.00 94.69 269 SER A O 1
ATOM 2069 N N . ARG A 1 270 ? 2.429 -12.568 -22.715 1.00 96.50 270 ARG A N 1
ATOM 2070 C CA . ARG A 1 270 ? 3.130 -13.516 -21.828 1.00 96.50 270 ARG A CA 1
ATOM 2071 C C . ARG A 1 270 ? 2.562 -13.584 -20.409 1.00 96.50 270 ARG A C 1
ATOM 2073 O O . ARG A 1 270 ? 3.003 -14.415 -19.624 1.00 96.50 270 ARG A O 1
ATOM 2080 N N . MET A 1 271 ? 1.548 -12.780 -20.068 1.00 97.50 271 MET A N 1
ATOM 2081 C CA . MET A 1 271 ? 0.775 -12.990 -18.835 1.00 97.50 271 MET A CA 1
ATOM 2082 C C . MET A 1 271 ? 0.175 -14.405 -18.763 1.00 97.50 271 MET A C 1
ATOM 2084 O O . MET A 1 271 ? -0.028 -14.911 -17.664 1.00 97.50 271 MET A O 1
ATOM 2088 N N . VAL A 1 272 ? -0.071 -15.050 -19.914 1.00 98.25 272 VAL A N 1
ATOM 2089 C CA . VAL A 1 272 ? -0.458 -16.470 -19.988 1.00 98.25 272 VAL A CA 1
ATOM 2090 C C . VAL A 1 272 ? 0.651 -17.369 -19.441 1.00 98.25 272 VAL A C 1
ATOM 2092 O O . VAL A 1 272 ? 0.415 -18.123 -18.505 1.00 98.25 272 VAL A O 1
ATOM 2095 N N . GLU A 1 273 ? 1.867 -17.241 -19.975 1.00 98.44 273 GLU A N 1
ATOM 2096 C CA . GLU A 1 273 ? 3.037 -18.026 -19.561 1.00 98.44 273 GLU A CA 1
ATOM 2097 C C . GLU A 1 273 ? 3.387 -17.801 -18.083 1.00 98.44 273 GLU A C 1
ATOM 2099 O O . GLU A 1 273 ? 3.652 -18.755 -17.357 1.00 98.44 273 GLU A O 1
ATOM 2104 N N . LEU A 1 274 ? 3.298 -16.554 -17.610 1.00 98.50 274 LEU A N 1
ATOM 2105 C CA . LEU A 1 274 ? 3.535 -16.190 -16.213 1.00 98.50 274 LEU A CA 1
ATOM 2106 C C . LEU A 1 274 ? 2.552 -16.888 -15.262 1.00 98.50 274 LEU A C 1
ATOM 2108 O O . LEU A 1 274 ? 2.972 -17.465 -14.258 1.00 98.50 274 LEU A O 1
ATOM 2112 N N . VAL A 1 275 ? 1.249 -16.854 -15.560 1.00 98.69 275 VAL A N 1
ATOM 2113 C CA . VAL A 1 275 ? 0.226 -17.475 -14.698 1.00 98.69 275 VAL A CA 1
ATOM 2114 C C . VAL A 1 275 ? 0.341 -19.003 -14.723 1.00 98.69 275 VAL A C 1
ATOM 2116 O O . VAL A 1 275 ? 0.301 -19.619 -13.660 1.00 98.69 275 VAL A O 1
ATOM 2119 N N . GLU A 1 276 ? 0.573 -19.605 -15.892 1.00 98.69 276 GLU A N 1
ATOM 2120 C CA . GLU A 1 276 ? 0.846 -21.044 -16.032 1.00 98.69 276 GLU A CA 1
ATOM 2121 C C . GLU A 1 276 ? 2.088 -21.455 -15.219 1.00 98.69 276 GLU A C 1
ATOM 2123 O O . GLU A 1 276 ? 2.049 -22.414 -14.445 1.00 98.69 276 GLU A O 1
ATOM 2128 N N . HIS A 1 277 ? 3.177 -20.686 -15.305 1.00 98.38 277 HIS A N 1
ATOM 2129 C CA . HIS A 1 277 ? 4.390 -20.908 -14.517 1.00 98.38 277 HIS A CA 1
ATOM 2130 C C . HIS A 1 277 ? 4.117 -20.805 -13.004 1.00 98.38 277 HIS A C 1
ATOM 2132 O O . HIS A 1 277 ? 4.609 -21.626 -12.222 1.00 98.38 277 HIS A O 1
ATOM 2138 N N . ALA A 1 278 ? 3.304 -19.839 -12.566 1.00 98.44 278 ALA A N 1
ATOM 2139 C CA . ALA A 1 278 ? 2.897 -19.700 -11.168 1.00 98.44 278 ALA A CA 1
ATOM 2140 C C . ALA A 1 278 ? 2.064 -20.906 -10.682 1.00 98.44 278 ALA A C 1
ATOM 2142 O O . ALA A 1 278 ? 2.312 -21.432 -9.590 1.00 98.44 278 ALA A O 1
ATOM 2143 N N . ALA A 1 279 ? 1.124 -21.382 -11.505 1.00 98.19 279 ALA A N 1
ATOM 2144 C CA . ALA A 1 279 ? 0.282 -22.543 -11.222 1.00 98.19 279 ALA A CA 1
ATOM 2145 C C . ALA A 1 279 ? 1.102 -23.839 -11.112 1.00 98.19 279 ALA A C 1
ATOM 2147 O O . ALA A 1 279 ? 0.987 -24.570 -10.123 1.00 98.19 279 ALA A O 1
ATOM 2148 N N . GLN A 1 280 ? 2.013 -24.082 -12.062 1.00 97.31 280 GLN A N 1
ATOM 2149 C CA . GLN A 1 280 ? 2.958 -25.209 -12.040 1.00 97.31 280 GLN A CA 1
ATOM 2150 C C . GLN A 1 280 ? 3.793 -25.222 -10.748 1.00 97.31 280 GLN A C 1
ATOM 2152 O O . GLN A 1 280 ? 4.011 -26.272 -10.137 1.00 97.31 280 GLN A O 1
ATOM 2157 N N . HIS A 1 281 ? 4.177 -24.039 -10.261 1.00 95.81 281 HIS A N 1
ATOM 2158 C CA . HIS A 1 281 ? 4.899 -23.862 -9.004 1.00 95.81 281 HIS A CA 1
ATOM 2159 C C . HIS A 1 281 ? 4.005 -23.774 -7.754 1.00 95.81 281 HIS A C 1
ATOM 2161 O O . HIS A 1 281 ? 4.505 -23.475 -6.663 1.00 95.81 281 HIS A O 1
ATOM 2167 N N . ARG A 1 282 ? 2.715 -24.121 -7.856 1.00 95.50 282 ARG A N 1
ATOM 2168 C CA . ARG A 1 282 ? 1.750 -24.184 -6.741 1.00 95.50 282 ARG A CA 1
ATOM 2169 C C . ARG A 1 282 ? 1.600 -22.859 -5.985 1.00 95.50 282 ARG A C 1
ATOM 2171 O O . ARG A 1 282 ? 1.384 -22.852 -4.771 1.00 95.50 282 ARG A O 1
ATOM 2178 N N . VAL A 1 283 ? 1.734 -21.736 -6.684 1.00 97.81 283 VAL A N 1
ATOM 2179 C CA . VAL A 1 283 ? 1.336 -20.433 -6.149 1.00 97.81 283 VAL A CA 1
ATOM 2180 C C . VAL A 1 283 ? -0.182 -20.435 -5.977 1.00 97.81 283 VAL A C 1
ATOM 2182 O O . VAL A 1 283 ? -0.906 -20.844 -6.875 1.00 97.81 283 VAL A O 1
ATOM 2185 N N . ARG A 1 284 ? -0.670 -19.995 -4.813 1.00 97.56 284 ARG A N 1
ATOM 2186 C CA . ARG A 1 284 ? -2.114 -19.925 -4.507 1.00 97.56 284 ARG A CA 1
ATOM 2187 C C . ARG A 1 284 ? -2.645 -18.493 -4.413 1.00 97.56 284 ARG A C 1
ATOM 2189 O O . ARG A 1 284 ? -3.854 -18.294 -4.383 1.00 97.56 284 ARG A O 1
ATOM 2196 N N . ILE A 1 285 ? -1.755 -17.504 -4.316 1.00 98.81 285 ILE A N 1
ATOM 2197 C CA . ILE A 1 285 ? -2.079 -16.084 -4.136 1.00 98.81 285 ILE A CA 1
ATOM 2198 C C . ILE A 1 285 ? -1.110 -15.268 -4.991 1.00 98.81 285 ILE A C 1
ATOM 2200 O O . ILE A 1 285 ? 0.102 -15.470 -4.888 1.00 98.81 285 ILE A O 1
ATOM 2204 N N . ILE A 1 286 ? -1.631 -14.348 -5.803 1.00 98.88 286 ILE A N 1
ATOM 2205 C CA . ILE A 1 286 ? -0.849 -13.457 -6.665 1.00 98.88 286 ILE A CA 1
ATOM 2206 C C . ILE A 1 286 ? -1.261 -12.006 -6.409 1.00 98.88 286 ILE A C 1
ATOM 2208 O O . ILE A 1 286 ? -2.378 -11.598 -6.725 1.00 98.88 286 ILE A O 1
ATOM 2212 N N . GLY A 1 287 ? -0.345 -11.217 -5.847 1.00 98.88 287 GLY A N 1
ATOM 2213 C CA . GLY A 1 287 ? -0.488 -9.769 -5.740 1.00 98.88 287 GLY A CA 1
ATOM 2214 C C . GLY A 1 287 ? -0.095 -9.080 -7.047 1.00 98.88 287 GLY A C 1
ATOM 2215 O O . GLY A 1 287 ? 0.966 -9.348 -7.608 1.00 98.88 287 GLY A O 1
ATOM 2216 N N . MET A 1 288 ? -0.956 -8.187 -7.530 1.00 98.69 288 MET A N 1
ATOM 2217 C CA . MET A 1 288 ? -0.815 -7.449 -8.785 1.00 98.69 288 MET A CA 1
ATOM 2218 C C . MET A 1 288 ? -1.050 -5.943 -8.565 1.00 98.69 288 MET A C 1
ATOM 2220 O O . MET A 1 288 ? -2.105 -5.401 -8.916 1.00 98.69 288 MET A O 1
ATOM 2224 N N . PRO A 1 289 ? -0.076 -5.218 -7.992 1.00 97.62 289 PRO A N 1
ATOM 2225 C CA . PRO A 1 289 ? -0.139 -3.771 -7.801 1.00 97.62 289 PRO A CA 1
ATOM 2226 C C . PRO A 1 289 ? 0.114 -2.962 -9.097 1.00 97.62 289 PRO A C 1
ATOM 2228 O O . PRO A 1 289 ? 0.786 -1.931 -9.079 1.00 97.62 289 PRO A O 1
ATOM 2231 N N . LEU A 1 290 ? -0.440 -3.409 -10.229 1.00 95.31 290 LEU A N 1
ATOM 2232 C CA . LEU A 1 290 ? -0.291 -2.799 -11.554 1.00 95.31 290 LEU A CA 1
ATOM 2233 C C . LEU A 1 290 ? -1.603 -2.816 -12.353 1.00 95.31 290 LEU A C 1
ATOM 2235 O O . LEU A 1 290 ? -2.520 -3.577 -12.057 1.00 95.31 290 LEU A O 1
ATOM 2239 N N . GLY A 1 291 ? -1.658 -2.000 -13.407 1.00 95.12 291 GLY A N 1
ATOM 2240 C CA . GLY A 1 291 ? -2.758 -1.972 -14.371 1.00 95.12 291 GLY A CA 1
ATOM 2241 C C . GLY A 1 291 ? -2.443 -1.097 -15.590 1.00 95.12 291 GLY A C 1
ATOM 2242 O O . GLY A 1 291 ? -1.389 -0.459 -15.655 1.00 95.12 291 GLY A O 1
ATOM 2243 N N . SER A 1 292 ? -3.345 -1.055 -16.572 1.00 94.50 292 SER A N 1
ATOM 2244 C CA . SER A 1 292 ? -3.305 -0.099 -17.693 1.00 94.50 292 SER A CA 1
ATOM 2245 C C . SER A 1 292 ? -4.713 0.305 -18.148 1.00 94.50 292 SER A C 1
ATOM 2247 O O . SER A 1 292 ? -5.711 -0.237 -17.686 1.00 94.50 292 SER A O 1
ATOM 2249 N N . ASN A 1 293 ? -4.807 1.274 -19.062 1.00 95.25 293 ASN A N 1
ATOM 2250 C CA . ASN A 1 293 ? -6.084 1.689 -19.661 1.00 95.25 293 ASN A CA 1
ATOM 2251 C C . ASN A 1 293 ? -6.474 0.833 -20.888 1.00 95.25 293 ASN A C 1
ATOM 2253 O O . ASN A 1 293 ? -7.503 1.087 -21.509 1.00 95.25 293 ASN A O 1
ATOM 2257 N N . THR A 1 294 ? -5.651 -0.149 -21.270 1.00 95.38 294 THR A N 1
ATOM 2258 C CA . THR A 1 294 ? -5.788 -0.898 -22.527 1.00 95.38 294 THR A CA 1
ATOM 2259 C C . THR A 1 294 ? -6.377 -2.277 -22.253 1.00 95.38 294 THR A C 1
ATOM 2261 O O . THR A 1 294 ? -5.694 -3.134 -21.708 1.00 95.38 294 THR A O 1
ATOM 2264 N N . TYR A 1 295 ? -7.628 -2.523 -22.654 1.00 96.25 295 TYR A N 1
ATOM 2265 C CA . TYR A 1 295 ? -8.286 -3.826 -22.453 1.00 96.25 295 TYR A CA 1
ATOM 2266 C C . TYR A 1 295 ? -7.505 -4.988 -23.093 1.00 96.25 295 TYR A C 1
ATOM 2268 O O . TYR A 1 295 ? -7.336 -6.042 -22.483 1.00 96.25 295 TYR A O 1
ATOM 2276 N N . ALA A 1 296 ? -6.991 -4.779 -24.312 1.00 96.12 296 ALA A N 1
ATOM 2277 C CA . ALA A 1 296 ? -6.295 -5.807 -25.087 1.00 96.12 296 ALA A CA 1
ATOM 2278 C C . ALA A 1 296 ? -5.009 -6.328 -24.414 1.00 96.12 296 ALA A C 1
ATOM 2280 O O . ALA A 1 296 ? -4.723 -7.515 -24.542 1.00 96.12 296 ALA A O 1
ATOM 2281 N N . ASP A 1 297 ? -4.296 -5.491 -23.641 1.00 94.06 297 ASP A N 1
ATOM 2282 C CA . ASP 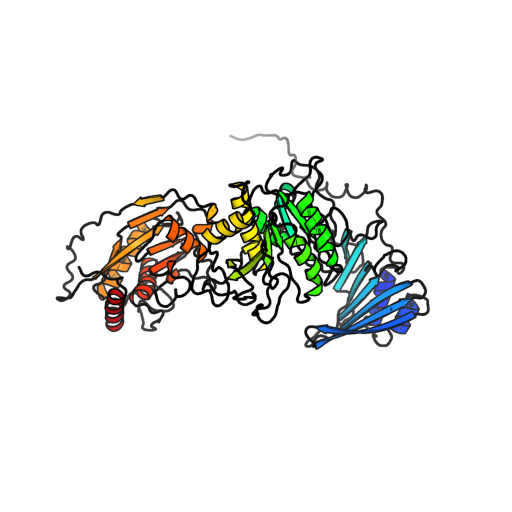A 1 297 ? -3.136 -5.905 -22.827 1.00 94.06 297 ASP A CA 1
ATOM 2283 C C . ASP A 1 297 ? -3.507 -7.034 -21.840 1.00 94.06 297 ASP A C 1
ATOM 2285 O O . ASP A 1 297 ? -2.659 -7.842 -21.471 1.00 94.06 297 ASP A O 1
ATOM 2289 N N . TRP A 1 298 ? -4.764 -7.076 -21.383 1.00 97.31 298 TRP A N 1
ATOM 2290 C CA . TRP A 1 298 ? -5.211 -7.891 -20.248 1.00 97.31 298 TRP A CA 1
ATOM 2291 C C . TRP A 1 298 ? -6.200 -9.003 -20.614 1.00 97.31 298 TRP A C 1
ATOM 2293 O O . TRP A 1 298 ? -6.456 -9.878 -19.790 1.00 97.31 298 TRP A O 1
ATOM 2303 N N . ALA A 1 299 ? -6.727 -9.034 -21.840 1.00 96.62 299 ALA A N 1
ATOM 2304 C CA . ALA A 1 299 ? -7.600 -10.122 -22.292 1.00 96.62 299 ALA A CA 1
ATOM 2305 C C . ALA A 1 299 ? -6.939 -11.527 -22.219 1.00 96.62 299 ALA A C 1
ATOM 2307 O O . ALA A 1 299 ? -7.618 -12.474 -21.800 1.00 96.62 299 ALA A O 1
ATOM 2308 N N . PRO A 1 300 ? -5.629 -11.701 -22.521 1.00 96.31 300 PRO A N 1
ATOM 2309 C CA . PRO A 1 300 ? -4.939 -12.972 -22.290 1.00 96.31 300 PRO A CA 1
ATOM 2310 C C . PRO A 1 300 ? -4.864 -13.332 -20.799 1.00 96.31 300 PRO A C 1
ATOM 2312 O O . PRO A 1 300 ? -5.135 -14.475 -20.435 1.00 96.31 300 PRO A O 1
ATOM 2315 N N . PHE A 1 301 ? -4.584 -12.345 -19.934 1.00 98.00 301 PHE A N 1
ATOM 2316 C CA . PHE A 1 301 ? -4.572 -12.518 -18.478 1.00 98.00 301 PHE A CA 1
ATOM 2317 C C . PHE A 1 301 ? -5.935 -12.979 -17.940 1.00 98.00 301 PHE A C 1
ATOM 2319 O O . PHE A 1 301 ? -5.995 -13.972 -17.223 1.00 98.00 301 PHE A O 1
ATOM 2326 N N . ALA A 1 302 ? -7.033 -12.317 -18.318 1.00 97.75 302 ALA A N 1
ATOM 2327 C CA . ALA A 1 302 ? -8.374 -12.703 -17.872 1.00 97.75 302 ALA A CA 1
ATOM 2328 C C . ALA A 1 302 ? -8.723 -14.148 -18.273 1.00 97.75 302 ALA A C 1
ATOM 2330 O O . ALA A 1 302 ? -9.282 -14.905 -17.480 1.00 97.75 302 ALA A O 1
ATOM 2331 N N . THR A 1 303 ? -8.326 -14.547 -19.486 1.00 97.25 303 THR A N 1
ATOM 2332 C CA . THR A 1 303 ? -8.551 -15.902 -20.008 1.00 97.25 303 THR A CA 1
ATOM 2333 C C . THR A 1 303 ? -7.799 -16.970 -19.212 1.00 97.25 303 THR A C 1
ATOM 2335 O O . THR A 1 303 ? -8.362 -18.028 -18.941 1.00 97.25 303 THR A O 1
ATOM 2338 N N . VAL A 1 304 ? -6.534 -16.726 -18.847 1.00 98.31 304 VAL A N 1
ATOM 2339 C CA . VAL A 1 304 ? -5.735 -17.690 -18.070 1.00 98.31 304 VAL A CA 1
ATOM 2340 C C . VAL A 1 304 ? -6.113 -17.674 -16.584 1.00 98.31 304 VAL A C 1
ATOM 2342 O O . VAL A 1 304 ? -6.216 -18.734 -15.978 1.00 98.31 304 VAL A O 1
ATOM 2345 N N . ALA A 1 305 ? -6.430 -16.510 -16.006 1.00 98.38 305 ALA A N 1
ATOM 2346 C CA . ALA A 1 305 ? -6.850 -16.391 -14.609 1.00 98.38 305 ALA A CA 1
ATOM 2347 C C . ALA A 1 305 ? -8.105 -17.232 -14.320 1.00 98.38 305 ALA A C 1
ATOM 2349 O O . ALA A 1 305 ? -8.120 -17.991 -13.353 1.00 98.38 305 ALA A O 1
ATOM 2350 N N . GLY A 1 306 ? -9.101 -17.192 -15.214 1.00 97.69 306 GLY A N 1
ATOM 2351 C CA . GLY A 1 306 ? -10.307 -18.024 -15.118 1.00 97.69 306 GLY A CA 1
ATOM 2352 C C . GLY A 1 306 ? -10.087 -19.530 -15.340 1.00 97.69 306 GLY A C 1
ATOM 2353 O O . GLY A 1 306 ? -10.978 -20.319 -15.036 1.00 97.69 306 GLY A O 1
ATOM 2354 N N . ARG A 1 307 ? -8.919 -19.958 -15.845 1.00 98.06 307 ARG A N 1
ATOM 2355 C CA . ARG A 1 307 ? -8.530 -21.382 -15.935 1.00 98.06 307 ARG A CA 1
ATOM 2356 C C . ARG A 1 307 ? -7.848 -21.902 -14.671 1.00 98.06 307 ARG A C 1
ATOM 2358 O O . ARG A 1 307 ? -7.771 -23.115 -14.509 1.00 98.06 307 ARG A O 1
ATOM 2365 N N . HIS A 1 308 ? -7.411 -21.003 -13.790 1.00 98.44 308 HIS A N 1
ATOM 2366 C CA . HIS A 1 308 ? -6.746 -21.313 -12.525 1.00 98.44 308 HIS A CA 1
ATOM 2367 C C . HIS A 1 308 ? -7.582 -20.856 -11.318 1.00 98.44 308 HIS A C 1
ATOM 2369 O O . HIS A 1 308 ? -7.132 -20.000 -10.546 1.00 98.44 308 HIS A O 1
ATOM 2375 N N . PRO A 1 309 ? -8.808 -21.388 -11.126 1.00 98.19 309 PRO A N 1
ATOM 2376 C CA . PRO A 1 309 ? -9.682 -20.996 -10.021 1.00 98.19 309 PRO A CA 1
ATOM 2377 C C . PRO A 1 309 ? -9.059 -21.264 -8.643 1.00 98.19 309 PRO A C 1
ATOM 2379 O O . PRO A 1 309 ? -9.488 -20.674 -7.656 1.00 98.19 309 PRO A O 1
ATOM 2382 N N . GLU A 1 310 ? -8.032 -22.112 -8.544 1.00 97.94 310 GLU A N 1
ATOM 2383 C CA . GLU A 1 310 ? -7.240 -22.340 -7.336 1.00 97.94 310 GLU A CA 1
ATOM 2384 C C . GLU A 1 310 ? -6.356 -21.149 -6.925 1.00 97.94 310 GLU A C 1
ATOM 2386 O O . GLU A 1 310 ? -5.917 -21.101 -5.773 1.00 97.94 310 GLU A O 1
ATOM 2391 N N . ILE A 1 311 ? -6.099 -20.195 -7.822 1.00 98.69 311 ILE A N 1
ATOM 2392 C CA . ILE A 1 311 ? -5.263 -19.017 -7.571 1.00 98.69 311 ILE A CA 1
ATOM 2393 C C . ILE A 1 311 ? -6.140 -17.808 -7.244 1.00 98.69 311 ILE A C 1
ATOM 2395 O O . ILE A 1 311 ? -6.990 -17.427 -8.043 1.00 98.69 311 ILE A O 1
ATOM 2399 N N . LEU A 1 312 ? -5.886 -17.162 -6.102 1.00 98.88 312 LEU A N 1
ATOM 2400 C CA . LEU A 1 312 ? -6.456 -15.859 -5.754 1.00 98.88 312 LEU A CA 1
ATOM 2401 C C . LEU A 1 312 ? -5.617 -14.721 -6.353 1.00 98.88 312 LEU A C 1
ATOM 2403 O O . LEU A 1 312 ? -4.467 -14.526 -5.954 1.00 98.88 312 LEU A O 1
ATOM 2407 N N . PHE A 1 313 ? -6.204 -13.923 -7.241 1.00 98.94 313 PHE A N 1
ATOM 2408 C CA . PHE A 1 313 ? -5.591 -12.703 -7.773 1.00 98.94 313 PHE A CA 1
ATOM 2409 C C . PHE A 1 313 ? -6.022 -11.481 -6.954 1.00 98.94 313 PHE A C 1
ATOM 2411 O O . PHE A 1 313 ? -7.205 -11.308 -6.674 1.00 98.94 313 PHE A O 1
ATOM 2418 N N . ILE A 1 314 ? -5.084 -10.615 -6.570 1.00 98.94 314 ILE A N 1
ATOM 2419 C CA . ILE A 1 314 ? -5.366 -9.400 -5.787 1.00 98.94 314 ILE A CA 1
ATOM 2420 C C . ILE A 1 314 ? -4.822 -8.199 -6.557 1.00 98.94 314 ILE A C 1
ATOM 2422 O O . ILE A 1 314 ? -3.611 -8.039 -6.691 1.00 98.94 314 ILE A O 1
ATOM 2426 N N . VAL A 1 315 ? -5.716 -7.363 -7.080 1.00 98.88 315 VAL A N 1
ATOM 2427 C CA . VAL A 1 315 ? -5.418 -6.337 -8.088 1.00 98.88 315 VAL A CA 1
ATOM 2428 C C . VAL A 1 315 ? -5.630 -4.928 -7.534 1.00 98.88 315 VAL A C 1
ATOM 2430 O O . VAL A 1 315 ? -6.578 -4.652 -6.800 1.00 98.88 315 VAL A O 1
ATOM 2433 N N . SER A 1 316 ? -4.739 -4.012 -7.907 1.00 98.62 316 SER A N 1
ATOM 2434 C CA . SER A 1 316 ? -4.824 -2.591 -7.559 1.00 98.62 316 SER A CA 1
ATOM 2435 C C . SER A 1 316 ? -5.840 -1.861 -8.442 1.00 98.62 316 SER A C 1
ATOM 2437 O O . SER A 1 316 ? -5.737 -1.898 -9.667 1.00 98.62 316 SER A O 1
ATOM 2439 N N . ALA A 1 317 ? -6.774 -1.119 -7.837 1.00 98.56 317 ALA A N 1
ATOM 2440 C CA . ALA A 1 317 ? -7.708 -0.252 -8.570 1.00 98.56 317 ALA A CA 1
ATOM 2441 C C . ALA A 1 317 ? -7.006 0.887 -9.350 1.00 98.56 317 ALA A C 1
ATOM 2443 O O . ALA A 1 317 ? -7.560 1.441 -10.304 1.00 98.56 317 ALA A O 1
ATOM 2444 N N . GLY A 1 318 ? -5.779 1.242 -8.955 1.00 97.69 318 GLY A N 1
ATOM 2445 C CA . GLY A 1 318 ? -4.964 2.308 -9.538 1.00 97.69 318 GLY A CA 1
ATOM 2446 C C . GLY A 1 318 ? -5.075 3.652 -8.807 1.00 97.69 318 GLY A C 1
ATOM 2447 O O . GLY A 1 318 ? -5.967 3.881 -7.993 1.00 97.69 318 GLY A O 1
ATOM 2448 N N . ASN A 1 319 ? -4.149 4.562 -9.123 1.00 95.94 319 ASN A N 1
ATOM 2449 C CA . ASN A 1 319 ? -3.957 5.830 -8.411 1.00 95.94 319 ASN A CA 1
ATOM 2450 C C . ASN A 1 319 ? -4.124 7.050 -9.343 1.00 95.94 319 ASN A C 1
ATOM 2452 O O . ASN A 1 319 ? -3.169 7.793 -9.592 1.00 95.94 319 ASN A O 1
ATOM 2456 N N . ASN A 1 320 ? -5.326 7.241 -9.904 1.00 94.25 320 ASN A N 1
ATOM 2457 C CA . ASN A 1 320 ? -5.661 8.389 -10.757 1.00 94.25 320 ASN A CA 1
ATOM 2458 C C . ASN A 1 320 ? -6.919 9.174 -10.323 1.00 94.25 320 ASN A C 1
ATOM 2460 O O . ASN A 1 320 ? -7.385 10.015 -11.090 1.00 94.25 320 ASN A O 1
ATOM 2464 N N . GLY A 1 321 ? -7.450 8.928 -9.121 1.00 95.88 321 GLY A N 1
ATOM 2465 C CA . GLY A 1 321 ? -8.569 9.674 -8.532 1.00 95.88 321 GLY A CA 1
ATOM 2466 C C . GLY A 1 321 ? -9.904 9.539 -9.274 1.00 95.88 321 GLY A C 1
ATOM 2467 O O . GLY A 1 321 ? -10.701 10.478 -9.251 1.00 95.88 321 GLY A O 1
ATOM 2468 N N . ARG A 1 322 ? -10.146 8.425 -9.986 1.00 96.12 322 ARG A N 1
ATOM 2469 C CA . ARG A 1 322 ? -11.316 8.274 -10.873 1.00 96.12 322 ARG A CA 1
ATOM 2470 C C . ARG A 1 322 ? -12.205 7.070 -10.556 1.00 96.12 322 ARG A C 1
ATOM 2472 O O . ARG A 1 322 ? -11.743 6.058 -10.034 1.00 96.12 322 ARG A O 1
ATOM 2479 N N . ASP A 1 323 ? -13.467 7.200 -10.957 1.00 98.00 323 ASP A N 1
ATOM 2480 C CA . ASP A 1 323 ? -14.463 6.126 -10.992 1.00 98.00 323 ASP A CA 1
ATOM 2481 C C . ASP A 1 323 ? -14.139 5.149 -12.141 1.00 98.00 323 ASP A C 1
ATOM 2483 O O . ASP A 1 323 ? -14.260 5.510 -13.319 1.00 98.00 323 ASP A O 1
ATOM 2487 N N . ILE A 1 324 ? -13.693 3.932 -11.819 1.00 98.31 324 ILE A N 1
ATOM 2488 C CA . ILE A 1 324 ? -13.338 2.909 -12.814 1.00 98.31 324 ILE A CA 1
ATOM 2489 C C . ILE A 1 324 ? -14.544 2.135 -13.353 1.00 98.31 324 ILE A C 1
ATOM 2491 O O . ILE A 1 324 ? -14.410 1.544 -14.422 1.00 98.31 324 ILE A O 1
ATOM 2495 N N . ASP A 1 325 ? -15.728 2.251 -12.735 1.00 98.06 325 ASP A N 1
ATOM 2496 C CA . ASP A 1 325 ? -16.981 1.776 -13.346 1.00 98.06 325 ASP A CA 1
ATOM 2497 C C . ASP A 1 325 ? -17.325 2.626 -14.598 1.00 98.06 325 ASP A C 1
ATOM 2499 O O . ASP A 1 325 ? -18.089 2.202 -15.465 1.00 98.06 325 ASP A O 1
ATOM 2503 N N . ARG A 1 326 ? -16.762 3.846 -14.707 1.00 97.56 326 ARG A N 1
ATOM 2504 C CA . ARG A 1 326 ? -16.943 4.778 -15.844 1.00 97.56 326 ARG A CA 1
ATOM 2505 C C . ARG A 1 326 ? -15.705 4.948 -16.716 1.00 97.56 326 ARG A C 1
ATOM 2507 O O . ARG A 1 326 ? -15.824 5.220 -17.908 1.00 97.56 326 ARG A O 1
ATOM 2514 N N . SER A 1 327 ? -14.516 4.865 -16.123 1.00 97.56 327 SER A N 1
ATOM 2515 C CA . SER A 1 327 ? -13.231 5.034 -16.805 1.00 97.56 327 SER A CA 1
ATOM 2516 C C . SER A 1 327 ? -12.305 3.863 -16.448 1.00 97.56 327 SER A C 1
ATOM 2518 O O . SER A 1 327 ? -11.433 4.006 -15.582 1.00 97.56 327 SER A O 1
ATOM 2520 N N . PRO A 1 328 ? -12.503 2.690 -17.080 1.00 97.81 328 PRO A N 1
ATOM 2521 C CA . PRO A 1 328 ? -11.889 1.429 -16.669 1.00 97.81 328 PRO A CA 1
ATOM 2522 C C . PRO A 1 328 ? -10.370 1.473 -16.506 1.00 97.81 328 PRO A C 1
ATOM 2524 O O . PRO A 1 328 ? -9.659 2.096 -17.296 1.00 97.81 328 PRO A O 1
ATOM 2527 N N . VAL A 1 329 ? -9.870 0.775 -15.489 1.00 98.19 329 VAL A N 1
ATOM 2528 C CA . VAL A 1 329 ? -8.470 0.343 -15.379 1.00 98.19 329 VAL A CA 1
ATOM 2529 C C . VAL A 1 329 ? -8.479 -1.174 -15.455 1.00 98.19 329 VAL A C 1
ATOM 2531 O O . VAL A 1 329 ? -9.271 -1.813 -14.776 1.00 98.19 329 VAL A O 1
ATOM 2534 N N . TYR A 1 330 ? -7.609 -1.759 -16.264 1.00 98.25 330 TYR A N 1
ATOM 2535 C CA . TYR A 1 330 ? -7.516 -3.203 -16.445 1.00 98.25 330 TYR A CA 1
ATOM 2536 C C . TYR A 1 330 ? -6.261 -3.750 -15.740 1.00 98.25 330 TYR A C 1
ATOM 2538 O O . TYR A 1 330 ? -5.237 -3.062 -15.741 1.00 98.25 330 TYR A O 1
ATOM 2546 N N . PRO A 1 331 ? -6.335 -4.934 -15.100 1.00 98.06 331 PRO A N 1
ATOM 2547 C CA . PRO A 1 331 ? -7.476 -5.851 -15.098 1.00 98.06 331 PRO A CA 1
ATOM 2548 C C . PRO A 1 331 ? -8.548 -5.526 -14.038 1.00 98.06 331 PRO A C 1
ATOM 2550 O O . PRO A 1 331 ? -9.557 -6.212 -13.994 1.00 98.06 331 PRO A O 1
ATOM 2553 N N . ALA A 1 332 ? -8.387 -4.471 -13.229 1.00 98.44 332 ALA A N 1
ATOM 2554 C CA . ALA A 1 332 ? -9.294 -4.114 -12.125 1.00 98.44 332 ALA A CA 1
ATOM 2555 C C . ALA A 1 332 ? -10.791 -3.975 -12.499 1.00 98.44 332 ALA A C 1
ATOM 2557 O O . ALA A 1 332 ? -11.653 -4.217 -11.670 1.00 98.44 332 ALA A O 1
ATOM 2558 N N . ALA A 1 333 ? -11.118 -3.600 -13.735 1.00 98.12 333 ALA A N 1
ATOM 2559 C CA . ALA A 1 333 ? -12.487 -3.498 -14.246 1.00 98.12 333 ALA A CA 1
ATOM 2560 C C . ALA A 1 333 ? -12.945 -4.742 -15.044 1.00 98.12 333 ALA A C 1
ATOM 2562 O O . ALA A 1 333 ? -13.888 -4.655 -15.828 1.00 98.12 333 ALA A O 1
ATOM 2563 N N . MET A 1 334 ? -12.258 -5.882 -14.910 1.00 97.69 334 MET A N 1
ATOM 2564 C CA . MET A 1 334 ? -12.643 -7.160 -15.521 1.00 97.69 334 MET A CA 1
ATOM 2565 C C . MET A 1 334 ? -13.396 -8.031 -14.515 1.00 97.69 334 MET A C 1
ATOM 2567 O O . MET A 1 334 ? -13.000 -8.139 -13.359 1.00 97.69 334 MET A O 1
ATOM 2571 N N . GLU A 1 335 ? -14.449 -8.707 -14.965 1.00 95.62 335 GLU A N 1
ATOM 2572 C CA . GLU A 1 335 ? -15.168 -9.690 -14.152 1.00 95.62 335 GLU A CA 1
ATOM 2573 C C . GLU A 1 335 ? -14.407 -11.026 -14.180 1.00 95.62 335 GLU A C 1
ATOM 2575 O O . GLU A 1 335 ? -14.483 -11.783 -15.146 1.00 95.62 335 GLU A O 1
ATOM 2580 N N . ILE A 1 336 ? -13.621 -11.289 -13.132 1.00 97.62 336 ILE A N 1
ATOM 2581 C CA . ILE A 1 336 ? -12.835 -12.518 -12.948 1.00 97.62 336 ILE A CA 1
ATOM 2582 C C . ILE A 1 336 ? -13.191 -13.083 -11.569 1.00 97.62 336 ILE A C 1
ATOM 2584 O O . ILE A 1 336 ? -12.969 -12.422 -10.557 1.00 97.62 336 ILE A O 1
ATOM 2588 N N . GLU A 1 337 ? -13.764 -14.289 -11.516 1.00 97.69 337 GLU A N 1
ATOM 2589 C CA . GLU A 1 337 ? -14.351 -14.849 -10.286 1.00 97.69 337 GLU A CA 1
ATOM 2590 C C . GLU A 1 337 ? -13.332 -14.966 -9.145 1.00 97.69 337 GLU A C 1
ATOM 2592 O O . GLU A 1 337 ? -13.601 -14.557 -8.019 1.00 97.69 337 GLU A O 1
ATOM 2597 N N . ASN A 1 338 ? -12.128 -15.446 -9.439 1.00 98.44 338 ASN A N 1
ATOM 2598 C CA . ASN A 1 338 ? -11.027 -15.633 -8.498 1.00 98.44 338 ASN A CA 1
ATOM 2599 C C . ASN A 1 338 ? -10.160 -14.373 -8.276 1.00 98.44 338 ASN A C 1
ATOM 2601 O O . ASN A 1 338 ? -9.010 -14.477 -7.842 1.00 98.44 338 ASN A O 1
ATOM 2605 N N . MET A 1 339 ? -10.697 -13.182 -8.550 1.00 98.69 339 MET A N 1
ATOM 2606 C CA . MET A 1 339 ? -10.025 -11.898 -8.339 1.00 98.69 339 MET A CA 1
ATOM 2607 C C . MET A 1 339 ? -10.647 -11.105 -7.178 1.00 98.69 339 MET A C 1
ATOM 2609 O O . MET A 1 339 ? -11.840 -11.204 -6.903 1.00 98.69 339 MET A O 1
ATOM 2613 N N . LEU A 1 340 ? -9.822 -10.305 -6.502 1.00 98.81 340 LEU A N 1
ATOM 2614 C CA . LEU A 1 340 ? -10.228 -9.240 -5.588 1.00 98.81 340 LEU A CA 1
ATOM 2615 C C . LEU A 1 340 ? -9.575 -7.926 -6.012 1.00 98.81 340 LEU A C 1
ATOM 2617 O O . LEU A 1 340 ? -8.363 -7.878 -6.229 1.00 98.81 340 LEU A O 1
ATOM 2621 N N . VAL A 1 341 ? -10.350 -6.848 -6.071 1.00 98.88 341 VAL A N 1
ATOM 2622 C CA . VAL A 1 341 ? -9.870 -5.517 -6.460 1.00 98.88 341 VAL A CA 1
ATOM 2623 C C . VAL A 1 341 ? -9.879 -4.588 -5.254 1.00 98.88 341 VAL A C 1
ATOM 2625 O O . VAL A 1 341 ? -10.901 -4.399 -4.595 1.00 98.88 341 VAL A O 1
ATOM 2628 N N . VAL A 1 342 ? -8.729 -3.992 -4.945 1.00 98.81 342 VAL A N 1
ATOM 2629 C CA . VAL A 1 342 ? -8.532 -3.223 -3.709 1.00 98.81 342 VAL A CA 1
ATOM 2630 C C . VAL A 1 342 ? -8.053 -1.803 -3.982 1.00 98.81 342 VAL A C 1
ATOM 2632 O O . VAL A 1 342 ? -7.311 -1.536 -4.933 1.00 98.81 342 VAL A O 1
ATOM 2635 N N . THR A 1 343 ? -8.470 -0.879 -3.118 1.00 98.50 343 THR A N 1
ATOM 2636 C CA . THR A 1 343 ? -8.055 0.523 -3.162 1.00 98.50 343 THR A CA 1
ATOM 2637 C C . THR A 1 343 ? -7.698 1.064 -1.778 1.00 98.50 343 THR A C 1
ATOM 2639 O O . THR A 1 343 ? -8.015 0.443 -0.759 1.00 98.50 343 THR A O 1
ATOM 2642 N N . SER A 1 344 ? -7.000 2.200 -1.743 1.00 97.38 344 SER A N 1
ATOM 2643 C CA . SER A 1 344 ? -6.590 2.842 -0.488 1.00 97.38 344 SER A CA 1
ATOM 2644 C C . SER A 1 344 ? -7.704 3.707 0.098 1.00 97.38 344 SER A C 1
ATOM 2646 O O . SER A 1 344 ? -8.658 4.081 -0.586 1.00 97.38 344 SER A O 1
ATOM 2648 N N . VAL A 1 345 ? -7.582 4.040 1.376 1.00 95.38 345 VAL A N 1
ATOM 2649 C CA . VAL A 1 345 ? -8.604 4.743 2.152 1.00 95.38 345 VAL A CA 1
ATOM 2650 C C . VAL A 1 345 ? -7.959 5.709 3.141 1.00 95.38 345 VAL A C 1
ATOM 2652 O O . VAL A 1 345 ? -6.897 5.415 3.688 1.00 95.38 345 VAL A O 1
ATOM 2655 N N . ASP A 1 346 ? -8.605 6.853 3.346 1.00 93.62 346 ASP A N 1
ATOM 2656 C CA . ASP A 1 346 ? -8.213 7.865 4.325 1.00 93.62 346 ASP A CA 1
ATOM 2657 C C . ASP A 1 346 ? -8.780 7.589 5.734 1.00 93.62 346 ASP A C 1
ATOM 2659 O O . ASP A 1 346 ? -9.551 6.649 5.967 1.00 93.62 346 ASP A O 1
ATOM 2663 N N . ASP A 1 347 ? -8.434 8.457 6.685 1.00 91.69 347 ASP A N 1
ATOM 2664 C CA . ASP A 1 347 ? -8.876 8.358 8.079 1.00 91.69 347 ASP A CA 1
ATOM 2665 C C . ASP A 1 347 ? -10.393 8.577 8.281 1.00 91.69 347 ASP A C 1
ATOM 2667 O O . ASP A 1 347 ? -10.953 8.268 9.340 1.00 91.69 347 ASP A O 1
ATOM 2671 N N . PHE A 1 348 ? -11.093 9.099 7.272 1.00 91.38 348 PHE A N 1
ATOM 2672 C CA . PHE A 1 348 ? -12.541 9.337 7.270 1.00 91.38 348 PHE A CA 1
ATOM 2673 C C . PHE A 1 348 ? -13.326 8.212 6.573 1.00 91.38 348 PHE A C 1
ATOM 2675 O O . PHE A 1 348 ? -14.561 8.271 6.469 1.00 91.38 348 PHE A O 1
ATOM 2682 N N . VAL A 1 349 ? -12.621 7.151 6.168 1.00 93.69 349 VAL A N 1
ATOM 2683 C CA . VAL A 1 349 ? -13.141 5.976 5.463 1.00 93.69 349 VAL A CA 1
ATOM 2684 C C . VAL A 1 349 ? -13.695 6.338 4.070 1.00 93.69 349 VAL A C 1
ATOM 2686 O O . VAL A 1 349 ? -14.692 5.782 3.602 1.00 93.69 349 VAL A O 1
ATOM 2689 N N . TYR A 1 350 ? -13.040 7.287 3.396 1.00 93.38 350 TYR A N 1
ATOM 2690 C CA . TYR A 1 350 ? -13.210 7.606 1.976 1.00 93.38 350 TYR A CA 1
ATOM 2691 C C . TYR A 1 350 ? -12.040 7.063 1.145 1.00 93.38 350 TYR A C 1
ATOM 2693 O O . TYR A 1 350 ? -10.950 6.899 1.686 1.00 93.38 350 TYR A O 1
ATOM 2701 N N . PRO A 1 351 ? -12.212 6.803 -0.169 1.00 95.25 351 PRO A N 1
ATOM 2702 C CA . PRO A 1 351 ? -11.072 6.573 -1.055 1.00 95.25 351 PRO A CA 1
ATOM 2703 C C . PRO A 1 351 ? -10.069 7.722 -0.916 1.00 95.25 351 PRO A C 1
ATOM 2705 O O . PRO A 1 351 ? -10.460 8.885 -1.031 1.00 95.25 351 PRO A O 1
ATOM 2708 N N . ALA A 1 352 ? -8.799 7.409 -0.656 1.00 95.38 352 ALA A N 1
ATOM 2709 C CA . ALA A 1 352 ? -7.773 8.436 -0.472 1.00 95.38 352 ALA A CA 1
ATOM 2710 C C . ALA A 1 352 ? -7.595 9.269 -1.759 1.00 95.38 352 ALA A C 1
ATOM 2712 O O . ALA A 1 352 ? -7.778 8.737 -2.855 1.00 95.38 352 ALA A O 1
ATOM 2713 N N . GLU A 1 353 ? -7.212 10.549 -1.633 1.00 89.06 353 GLU A N 1
ATOM 2714 C CA . GLU A 1 353 ? -7.316 11.624 -2.653 1.00 89.06 353 GLU A CA 1
ATOM 2715 C C . GLU A 1 353 ? -6.986 11.215 -4.103 1.00 89.06 353 GLU A C 1
ATOM 2717 O O . GLU A 1 353 ? -7.641 11.650 -5.049 1.00 89.06 353 GLU A O 1
ATOM 2722 N N . ARG A 1 354 ? -5.956 10.382 -4.296 1.00 92.00 354 ARG A N 1
ATOM 2723 C CA . ARG A 1 354 ? -5.466 9.974 -5.624 1.00 92.00 354 ARG A CA 1
ATOM 2724 C C . ARG A 1 354 ? -5.883 8.577 -6.044 1.00 92.00 354 ARG A C 1
ATOM 2726 O O . ARG A 1 354 ? -5.538 8.166 -7.145 1.00 92.00 354 ARG A O 1
ATOM 2733 N N . THR A 1 355 ? -6.588 7.832 -5.211 1.00 96.25 355 THR A N 1
ATOM 2734 C CA . THR A 1 355 ? -6.939 6.440 -5.492 1.00 96.25 355 THR A CA 1
ATOM 2735 C C . THR A 1 355 ? -8.229 6.318 -6.286 1.00 96.25 355 THR A C 1
ATOM 2737 O O . THR A 1 355 ? -9.131 7.151 -6.204 1.00 96.25 355 THR A O 1
ATOM 2740 N N . ASN A 1 356 ? -8.286 5.295 -7.128 1.00 98.25 356 ASN A N 1
ATOM 2741 C CA . ASN A 1 356 ? -9.468 4.987 -7.913 1.00 98.25 356 ASN A CA 1
ATOM 2742 C C . ASN A 1 356 ? -10.512 4.270 -7.052 1.00 98.25 356 ASN A C 1
ATOM 2744 O O . ASN A 1 356 ? -10.186 3.596 -6.074 1.00 98.25 356 ASN A O 1
ATOM 2748 N N . TYR A 1 357 ? -11.772 4.383 -7.447 1.00 98.19 357 TYR A N 1
ATOM 2749 C CA . TYR A 1 357 ? -12.907 3.729 -6.801 1.00 98.19 357 TYR A CA 1
ATOM 2750 C C . TYR A 1 357 ? -13.870 3.203 -7.868 1.00 98.19 357 TYR A C 1
ATOM 2752 O O . TYR A 1 357 ? -13.762 3.566 -9.034 1.00 98.19 357 TYR A O 1
ATOM 2760 N N . GLY A 1 358 ? -14.801 2.340 -7.483 1.00 97.62 358 GLY A N 1
ATOM 2761 C CA . GLY A 1 358 ? -15.777 1.738 -8.384 1.00 97.62 358 GLY A CA 1
ATOM 2762 C C . GLY A 1 358 ? -16.731 0.895 -7.557 1.00 97.62 358 GLY A C 1
ATOM 2763 O O . GLY A 1 358 ? -16.309 -0.036 -6.873 1.00 97.62 358 GLY A O 1
ATOM 2764 N N . ARG A 1 359 ? -18.019 1.243 -7.558 1.00 96.06 359 ARG A N 1
ATOM 2765 C CA . ARG A 1 359 ? -19.025 0.551 -6.742 1.00 96.06 359 ARG A CA 1
ATOM 2766 C C . ARG A 1 359 ? -19.201 -0.899 -7.192 1.00 96.06 359 ARG A C 1
ATOM 2768 O O . ARG A 1 359 ? -19.619 -1.727 -6.383 1.00 96.06 359 ARG A O 1
ATOM 2775 N N . LEU A 1 360 ? -18.949 -1.172 -8.469 1.00 96.25 360 LEU A N 1
ATOM 2776 C CA . LEU A 1 360 ? -19.017 -2.498 -9.067 1.00 96.25 360 LEU A CA 1
ATOM 2777 C C . LEU A 1 360 ? -17.624 -3.125 -9.175 1.00 96.25 360 LEU A C 1
ATOM 2779 O O . LEU A 1 360 ? -17.457 -4.270 -8.772 1.00 96.25 360 LEU A O 1
ATOM 2783 N N . SER A 1 361 ? -16.635 -2.378 -9.673 1.00 97.88 361 SER A N 1
ATOM 2784 C CA . SER A 1 361 ? -15.306 -2.911 -9.996 1.00 97.88 361 SER A CA 1
ATOM 2785 C C . SER A 1 361 ? -14.301 -2.949 -8.838 1.00 97.88 361 SER A C 1
ATOM 2787 O O . SER A 1 361 ? -13.229 -3.512 -9.015 1.00 97.88 361 SER A O 1
ATOM 2789 N N . VAL A 1 362 ? -14.574 -2.345 -7.675 1.00 98.56 362 VAL A N 1
ATOM 2790 C CA . VAL A 1 362 ? -13.647 -2.356 -6.524 1.00 98.56 362 VAL A CA 1
ATOM 2791 C C . VAL A 1 362 ? -14.317 -2.994 -5.312 1.00 98.56 362 VAL A C 1
ATOM 2793 O O . VAL A 1 362 ? -15.356 -2.529 -4.852 1.00 98.56 362 VAL A O 1
ATOM 2796 N N . ASP A 1 363 ? -13.708 -4.031 -4.741 1.00 98.31 363 ASP A N 1
ATOM 2797 C CA . ASP A 1 363 ? -14.259 -4.762 -3.599 1.00 98.31 363 ASP A CA 1
ATOM 2798 C C . ASP A 1 363 ? -14.069 -4.018 -2.278 1.00 98.31 363 ASP A C 1
ATOM 2800 O O . ASP A 1 363 ? -15.034 -3.820 -1.528 1.00 98.31 363 ASP A O 1
ATOM 2804 N N . TYR A 1 364 ? -12.828 -3.619 -1.980 1.00 98.38 364 TYR A N 1
ATOM 2805 C CA . TYR A 1 364 ? -12.439 -3.178 -0.640 1.00 98.38 364 TYR A CA 1
ATOM 2806 C C . TYR A 1 364 ? -11.673 -1.856 -0.607 1.00 98.38 364 TYR A C 1
ATOM 2808 O O . TYR A 1 364 ? -10.711 -1.642 -1.345 1.00 98.38 364 TYR A O 1
ATOM 2816 N N . LEU A 1 365 ? -12.059 -1.021 0.358 1.00 97.94 365 LEU A N 1
ATOM 2817 C CA . LEU A 1 365 ? -11.230 0.036 0.933 1.00 97.94 365 LEU A CA 1
ATOM 2818 C C . LEU A 1 365 ? -10.302 -0.579 1.987 1.00 97.94 365 LEU A C 1
ATOM 2820 O O . LEU A 1 365 ? -10.781 -1.266 2.893 1.00 97.94 365 LEU A O 1
ATOM 2824 N N . VAL A 1 366 ? -9.000 -0.317 1.889 1.00 97.94 366 VAL A N 1
ATOM 2825 C CA . VAL A 1 366 ? -7.951 -0.888 2.751 1.00 97.94 366 VAL A CA 1
ATOM 2826 C C . VAL A 1 366 ? -7.001 0.231 3.192 1.00 97.94 366 VAL A C 1
ATOM 2828 O O . VAL A 1 366 ? -6.558 0.981 2.325 1.00 97.94 366 VAL A O 1
ATOM 2831 N N . PRO A 1 367 ? -6.636 0.375 4.482 1.00 96.00 367 PRO A N 1
ATOM 2832 C CA . PRO A 1 367 ? -5.652 1.380 4.891 1.00 96.00 367 PRO A CA 1
ATOM 2833 C C . PRO A 1 367 ? -4.294 1.105 4.245 1.00 96.00 367 PRO A C 1
ATOM 2835 O O . PRO A 1 367 ? -3.633 0.114 4.566 1.00 96.00 367 PRO A O 1
ATOM 2838 N N . ALA A 1 368 ? -3.896 1.973 3.320 1.00 96.81 368 ALA A N 1
ATOM 2839 C CA . ALA A 1 368 ? -2.650 1.867 2.569 1.00 96.81 368 ALA A CA 1
ATOM 2840 C C . ALA A 1 368 ? -2.025 3.246 2.287 1.00 96.81 368 ALA A C 1
ATOM 2842 O O . ALA A 1 368 ? -1.304 3.419 1.306 1.00 96.81 368 ALA A O 1
ATOM 2843 N N . GLU A 1 369 ? -2.298 4.220 3.158 1.00 95.12 369 GLU A N 1
ATOM 2844 C CA . GLU A 1 369 ? -1.646 5.529 3.176 1.00 95.12 369 GLU A CA 1
ATOM 2845 C C . GLU A 1 369 ? -0.528 5.555 4.223 1.00 95.12 369 GLU A C 1
ATOM 2847 O O . GLU A 1 369 ? -0.705 5.047 5.329 1.00 95.12 369 GLU A O 1
ATOM 2852 N N . LYS A 1 370 ? 0.623 6.143 3.868 1.00 93.31 370 LYS A N 1
ATOM 2853 C CA . LYS A 1 370 ? 1.825 6.255 4.717 1.00 93.31 370 LYS A CA 1
ATOM 2854 C C . LYS A 1 370 ? 2.259 4.944 5.404 1.00 93.31 370 LYS A C 1
ATOM 2856 O O . LYS A 1 370 ? 2.715 4.954 6.545 1.00 93.31 370 LYS A O 1
ATOM 2861 N N . VAL A 1 371 ? 2.159 3.810 4.713 1.00 94.62 371 VAL A N 1
ATOM 2862 C CA . VAL A 1 371 ? 2.612 2.508 5.231 1.00 94.62 371 VAL A CA 1
ATOM 2863 C C . VAL A 1 371 ? 4.149 2.449 5.216 1.00 94.62 371 VAL A C 1
ATOM 2865 O O . VAL A 1 371 ? 4.732 2.789 4.187 1.00 94.62 371 VAL A O 1
ATOM 2868 N N . PRO A 1 372 ? 4.829 2.002 6.290 1.00 95.50 372 PRO A N 1
ATOM 2869 C CA . PRO A 1 372 ? 6.280 1.801 6.279 1.00 95.50 372 PRO A CA 1
ATOM 2870 C C . PRO A 1 372 ? 6.715 0.630 5.383 1.00 95.50 372 PRO A C 1
ATOM 2872 O O . PRO A 1 372 ? 6.334 -0.524 5.609 1.00 95.50 372 PRO A O 1
ATOM 2875 N N . ALA A 1 373 ? 7.577 0.912 4.412 1.00 98.06 373 ALA A N 1
ATOM 2876 C CA . ALA A 1 373 ? 8.164 -0.042 3.474 1.00 98.06 373 ALA A CA 1
ATOM 2877 C C . ALA A 1 373 ? 9.690 0.121 3.404 1.00 98.06 373 ALA A C 1
ATOM 2879 O O . ALA A 1 373 ? 10.218 1.172 3.756 1.00 98.06 373 ALA A O 1
ATOM 2880 N N . LEU A 1 374 ? 10.386 -0.896 2.891 1.00 98.25 374 LEU A N 1
ATOM 2881 C CA . LEU A 1 374 ? 11.769 -0.737 2.440 1.00 98.25 374 LEU A CA 1
ATOM 2882 C C . LEU A 1 374 ? 11.791 -0.146 1.030 1.00 98.25 374 LEU A C 1
ATOM 2884 O O . LEU A 1 374 ? 11.088 -0.636 0.141 1.00 98.25 374 LEU A O 1
ATOM 2888 N N . ASP A 1 375 ? 12.623 0.867 0.814 1.00 97.62 375 ASP A N 1
ATOM 2889 C CA . ASP A 1 375 ? 12.992 1.303 -0.528 1.00 97.62 375 ASP A CA 1
ATOM 2890 C C . ASP A 1 375 ? 14.016 0.341 -1.156 1.00 97.62 375 ASP A C 1
ATOM 2892 O O . ASP A 1 375 ? 14.477 -0.618 -0.532 1.00 97.62 375 ASP A O 1
ATOM 2896 N N . PHE A 1 376 ? 14.365 0.583 -2.417 1.00 96.38 376 PHE A N 1
ATOM 2897 C CA . PHE A 1 376 ? 15.298 -0.238 -3.181 1.00 96.38 376 PHE A CA 1
ATOM 2898 C C . PHE A 1 376 ? 16.672 -0.387 -2.508 1.00 96.38 376 PHE A C 1
ATOM 2900 O O . PHE A 1 376 ? 17.263 -1.459 -2.583 1.00 96.38 376 PHE A O 1
ATOM 2907 N N . ASP A 1 377 ? 17.167 0.644 -1.823 1.00 95.19 377 ASP A N 1
ATOM 2908 C CA . ASP A 1 377 ? 18.440 0.632 -1.086 1.00 95.19 377 ASP A CA 1
ATOM 2909 C C . ASP A 1 377 ? 18.348 -0.012 0.314 1.00 95.19 377 ASP A C 1
ATOM 2911 O O . ASP A 1 377 ? 19.366 -0.199 0.979 1.00 95.19 377 ASP A O 1
ATOM 2915 N N . GLY A 1 378 ? 17.143 -0.381 0.764 1.00 96.69 378 GLY A N 1
ATOM 2916 C CA . GLY A 1 378 ? 16.887 -0.906 2.104 1.00 96.69 378 GLY A CA 1
ATOM 2917 C C . GLY A 1 378 ? 16.635 0.157 3.180 1.00 96.69 378 GLY A C 1
ATOM 2918 O O . GLY A 1 378 ? 16.541 -0.204 4.353 1.00 96.69 378 GLY A O 1
ATOM 2919 N N . SER A 1 379 ? 16.503 1.437 2.820 1.00 97.75 379 SER A N 1
ATOM 2920 C CA . SER A 1 379 ? 16.043 2.491 3.735 1.00 97.75 379 SER A CA 1
ATOM 2921 C C . SER A 1 379 ? 14.537 2.383 4.032 1.00 97.75 379 SER A C 1
ATOM 2923 O O . SER A 1 379 ? 13.772 1.831 3.241 1.00 97.75 379 SER A O 1
ATOM 2925 N N . GLU A 1 380 ? 14.089 2.896 5.184 1.00 97.62 380 GLU A N 1
ATOM 2926 C CA . GLU A 1 380 ? 12.655 2.986 5.508 1.00 97.62 380 GLU A CA 1
ATOM 2927 C C . GLU A 1 380 ? 12.008 4.182 4.798 1.00 97.62 380 GLU A C 1
ATOM 2929 O O . GLU A 1 380 ? 12.477 5.317 4.899 1.00 97.62 380 GLU A O 1
ATOM 2934 N N . VAL A 1 381 ? 10.872 3.939 4.146 1.00 97.69 381 VAL A N 1
ATOM 2935 C CA . VAL A 1 381 ? 10.085 4.940 3.421 1.00 97.69 381 VAL A CA 1
ATOM 2936 C C . VAL A 1 381 ? 8.595 4.772 3.724 1.00 97.69 381 VAL A C 1
ATOM 2938 O O . VAL A 1 381 ? 8.085 3.658 3.824 1.00 97.69 381 VAL A O 1
ATOM 2941 N N . LEU A 1 382 ? 7.870 5.887 3.857 1.00 96.62 382 LEU A N 1
ATOM 2942 C CA . LEU A 1 382 ? 6.409 5.878 3.968 1.00 96.62 382 LEU A CA 1
ATOM 2943 C C . LEU A 1 382 ? 5.785 5.920 2.572 1.00 96.62 382 LEU A C 1
ATOM 2945 O O . LEU A 1 382 ? 6.054 6.839 1.796 1.00 96.62 382 LEU A O 1
ATOM 2949 N N . VAL A 1 383 ? 4.937 4.942 2.256 1.00 97.00 383 VAL A N 1
ATOM 2950 C CA . VAL A 1 383 ? 4.350 4.774 0.920 1.00 97.00 383 VAL A CA 1
ATOM 2951 C C . VAL A 1 383 ? 2.818 4.787 0.944 1.00 97.00 383 VAL A C 1
ATOM 2953 O O . VAL A 1 383 ? 2.197 4.401 1.931 1.00 97.00 383 VAL A O 1
ATOM 2956 N N . SER A 1 384 ? 2.207 5.255 -0.148 1.00 96.94 384 SER A N 1
ATOM 2957 C CA . SER A 1 384 ? 0.766 5.540 -0.244 1.00 96.94 384 SER A CA 1
ATOM 2958 C C . SER A 1 384 ? 0.138 5.015 -1.538 1.00 96.94 384 SER A C 1
ATOM 2960 O O . SER A 1 384 ? 0.730 5.151 -2.613 1.00 96.94 384 SER A O 1
ATOM 2962 N N . GLY A 1 385 ? -1.079 4.472 -1.44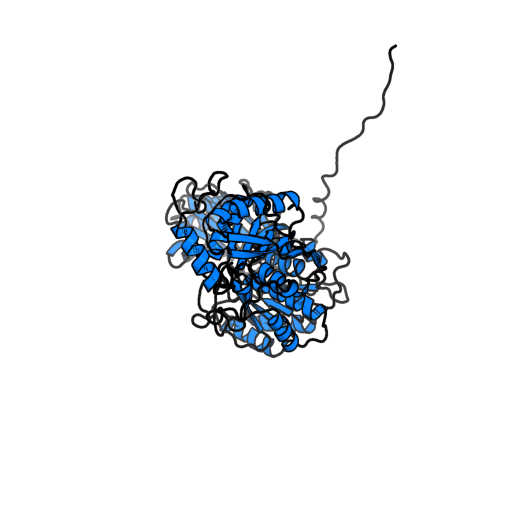8 1.00 96.75 385 GLY A N 1
ATOM 2963 C CA . GLY A 1 385 ? -1.943 4.148 -2.586 1.00 96.75 385 GLY A CA 1
ATOM 2964 C C . GLY A 1 385 ? -2.320 2.669 -2.739 1.00 96.75 385 GLY A C 1
ATOM 2965 O O . GLY A 1 385 ? -1.832 1.777 -2.042 1.00 96.75 385 GLY A O 1
ATOM 2966 N N . SER A 1 386 ? -3.190 2.389 -3.716 1.00 97.69 386 SER A N 1
ATOM 2967 C CA . SER A 1 386 ? -3.820 1.072 -3.928 1.00 97.69 386 SER A CA 1
ATOM 2968 C C . SER A 1 386 ? -2.832 -0.077 -4.200 1.00 97.69 386 SER A C 1
ATOM 2970 O O . SER A 1 386 ? -3.129 -1.232 -3.905 1.00 97.69 386 SER A O 1
ATOM 2972 N N . SER A 1 387 ? -1.630 0.225 -4.698 1.00 97.94 387 SER A N 1
ATOM 2973 C CA . SER A 1 387 ? -0.524 -0.735 -4.836 1.00 97.94 387 SER A CA 1
ATOM 2974 C C . SER A 1 387 ? -0.140 -1.400 -3.510 1.00 97.94 387 SER A C 1
ATOM 2976 O O . SER A 1 387 ? 0.145 -2.594 -3.454 1.00 97.94 387 SER A O 1
ATOM 2978 N N . TYR A 1 388 ? -0.166 -0.644 -2.415 1.00 98.50 388 TYR A N 1
ATOM 2979 C CA . TYR A 1 388 ? 0.224 -1.156 -1.105 1.00 98.50 388 TYR A CA 1
ATOM 2980 C C . TYR A 1 388 ? -0.954 -1.835 -0.402 1.00 98.50 388 TYR A C 1
ATOM 2982 O O . TYR A 1 388 ? -0.744 -2.820 0.302 1.00 98.50 388 TYR A O 1
ATOM 2990 N N . ALA A 1 389 ? -2.196 -1.437 -0.713 1.00 98.69 389 ALA A N 1
ATOM 2991 C CA . ALA A 1 389 ? -3.396 -2.190 -0.338 1.00 98.69 389 ALA A CA 1
ATOM 2992 C C . ALA A 1 389 ? -3.340 -3.641 -0.851 1.00 98.69 389 ALA A C 1
ATOM 2994 O O . ALA A 1 389 ? -3.631 -4.562 -0.089 1.00 98.69 389 ALA A O 1
ATOM 2995 N N . VAL A 1 390 ? -2.884 -3.863 -2.094 1.00 98.88 390 VAL A N 1
ATOM 2996 C CA . VAL A 1 390 ? -2.655 -5.218 -2.639 1.00 98.88 390 VAL A CA 1
ATOM 2997 C C . VAL A 1 390 ? -1.707 -6.022 -1.752 1.00 98.88 390 VAL A C 1
ATOM 2999 O O . VAL A 1 390 ? -2.024 -7.154 -1.397 1.00 98.88 390 VAL A O 1
ATOM 3002 N N . SER A 1 391 ? -0.579 -5.434 -1.347 1.00 98.81 391 SER A N 1
ATOM 3003 C CA . SER A 1 391 ? 0.430 -6.114 -0.520 1.00 98.81 391 SER A CA 1
ATOM 3004 C C . SER A 1 391 ? -0.130 -6.532 0.846 1.00 98.81 391 SER A C 1
ATOM 3006 O O . SER A 1 391 ? 0.095 -7.661 1.283 1.00 98.81 391 SER A O 1
ATOM 3008 N N . ARG A 1 392 ? -0.928 -5.664 1.486 1.00 98.75 392 ARG A N 1
ATOM 3009 C CA . ARG A 1 392 ? -1.572 -5.948 2.781 1.00 98.75 392 ARG A CA 1
ATOM 3010 C C . ARG A 1 392 ? -2.653 -7.028 2.687 1.00 98.75 392 ARG A C 1
ATOM 3012 O O . ARG A 1 392 ? -2.721 -7.926 3.526 1.00 98.75 392 ARG A O 1
ATOM 3019 N N . VAL A 1 393 ? -3.483 -6.998 1.641 1.00 98.81 393 VAL A N 1
ATOM 3020 C CA . VAL A 1 393 ? -4.521 -8.027 1.436 1.00 98.81 393 VAL A CA 1
ATOM 3021 C C . VAL A 1 393 ? -3.911 -9.362 1.004 1.00 98.81 393 VAL A C 1
ATOM 3023 O O . VAL A 1 393 ? -4.371 -10.405 1.465 1.00 98.81 393 VAL A O 1
ATOM 3026 N N . ALA A 1 394 ? -2.828 -9.356 0.221 1.00 98.81 394 ALA A N 1
ATOM 3027 C CA . ALA A 1 394 ? -2.053 -10.561 -0.078 1.00 98.81 394 ALA A CA 1
ATOM 3028 C C . ALA A 1 394 ? -1.426 -11.165 1.188 1.00 98.81 394 ALA A C 1
ATOM 3030 O O . ALA A 1 394 ? -1.454 -12.384 1.358 1.00 98.81 394 ALA A O 1
ATOM 3031 N N . ALA A 1 395 ? -0.944 -10.333 2.117 1.00 98.69 395 ALA A N 1
ATOM 3032 C CA . ALA A 1 395 ? -0.443 -10.793 3.407 1.00 98.69 395 ALA A CA 1
ATOM 3033 C C . ALA A 1 395 ? -1.549 -11.434 4.268 1.00 98.69 395 ALA A C 1
ATOM 3035 O O . ALA A 1 395 ? -1.360 -12.537 4.787 1.00 98.69 395 ALA A O 1
ATOM 3036 N N . LEU A 1 396 ? -2.724 -10.797 4.369 1.00 98.62 396 LEU A N 1
ATOM 3037 C CA . LEU A 1 396 ? -3.894 -11.363 5.054 1.00 98.62 396 LEU A CA 1
ATOM 3038 C C . LEU A 1 396 ? -4.320 -12.703 4.441 1.00 98.62 396 LEU A C 1
ATOM 3040 O O . LEU A 1 396 ? -4.466 -13.694 5.159 1.00 98.62 396 LEU A O 1
ATOM 3044 N N . ALA A 1 397 ? -4.457 -12.758 3.115 1.00 98.56 397 ALA A N 1
ATOM 3045 C CA . ALA A 1 397 ? -4.777 -13.982 2.390 1.00 98.56 397 ALA A CA 1
ATOM 3046 C C . ALA A 1 397 ? -3.757 -15.095 2.692 1.00 98.56 397 ALA A C 1
ATOM 3048 O O . ALA A 1 397 ? -4.131 -16.237 2.963 1.00 98.56 397 ALA A O 1
ATOM 3049 N N . ALA A 1 398 ? -2.465 -14.761 2.726 1.00 98.38 398 ALA A N 1
ATOM 3050 C CA . ALA A 1 398 ? -1.404 -15.721 2.987 1.00 98.38 398 ALA A CA 1
ATOM 3051 C C . ALA A 1 398 ? -1.420 -16.259 4.424 1.00 98.38 398 ALA A C 1
ATOM 3053 O O . ALA A 1 398 ? -1.223 -17.458 4.620 1.00 98.38 398 ALA A O 1
ATOM 3054 N N . ARG A 1 399 ? -1.701 -15.423 5.434 1.00 97.81 399 ARG A N 1
ATOM 3055 C CA . ARG A 1 399 ? -1.841 -15.875 6.833 1.00 97.81 399 ARG A CA 1
ATOM 3056 C C . ARG A 1 399 ? -3.099 -16.715 7.057 1.00 97.81 399 ARG A C 1
ATOM 3058 O O . ARG A 1 399 ? -3.049 -17.699 7.801 1.00 97.81 399 ARG A O 1
ATOM 3065 N N . LEU A 1 400 ? -4.205 -16.384 6.388 1.00 97.19 400 LEU A N 1
ATOM 3066 C CA . LEU A 1 400 ? -5.432 -17.187 6.409 1.00 97.19 400 LEU A CA 1
ATOM 3067 C C . LEU A 1 400 ? -5.209 -18.566 5.776 1.00 97.19 400 LEU A C 1
ATOM 3069 O O . LEU A 1 400 ? -5.532 -19.575 6.404 1.00 97.19 400 LEU A O 1
ATOM 3073 N N . LEU A 1 401 ? -4.580 -18.617 4.597 1.00 96.50 401 LEU A N 1
ATOM 3074 C CA . LEU A 1 401 ? -4.246 -19.862 3.900 1.00 96.50 401 LEU A CA 1
ATOM 3075 C C . LEU A 1 401 ? -3.184 -20.688 4.647 1.00 96.50 401 LEU A C 1
ATOM 3077 O O . LEU A 1 401 ? -3.289 -21.907 4.710 1.00 96.50 401 LEU A O 1
ATOM 3081 N N . LYS A 1 402 ? -2.187 -20.055 5.277 1.00 94.88 402 LYS A N 1
ATOM 3082 C CA . LYS A 1 402 ? -1.173 -20.746 6.099 1.00 94.88 402 LYS A CA 1
ATOM 3083 C C . LYS A 1 402 ? -1.783 -21.443 7.320 1.00 94.88 402 LYS A C 1
ATOM 3085 O O . LYS A 1 402 ? -1.301 -22.501 7.712 1.00 94.88 402 LYS A O 1
ATOM 3090 N N . ARG A 1 403 ? -2.843 -20.873 7.908 1.00 94.50 403 ARG A N 1
ATOM 3091 C CA . ARG A 1 403 ? -3.602 -21.498 9.008 1.00 94.50 403 ARG A CA 1
ATOM 3092 C C . ARG A 1 403 ? -4.646 -22.505 8.528 1.00 94.50 403 ARG A C 1
ATOM 3094 O O . ARG A 1 403 ? -4.949 -23.435 9.265 1.00 94.50 403 ARG A O 1
ATOM 3101 N N . ASN A 1 404 ? -5.147 -22.355 7.302 1.00 95.19 404 ASN A N 1
ATOM 3102 C CA . ASN A 1 404 ? -6.147 -23.239 6.703 1.00 95.19 404 ASN A CA 1
ATOM 3103 C C . ASN A 1 404 ? -5.699 -23.696 5.296 1.00 95.19 404 ASN A C 1
ATOM 3105 O O . ASN A 1 404 ? -6.275 -23.254 4.299 1.00 95.19 404 ASN A O 1
ATOM 3109 N N . PRO A 1 405 ? -4.686 -24.581 5.169 1.00 94.12 405 PRO A N 1
ATOM 3110 C CA . PRO A 1 405 ? -4.090 -24.914 3.866 1.00 94.12 405 PRO A CA 1
ATOM 3111 C C . PRO A 1 405 ? -5.054 -25.561 2.863 1.00 94.12 405 PRO A C 1
ATOM 3113 O O . PRO A 1 405 ? -4.789 -25.548 1.663 1.00 94.12 405 PRO A O 1
ATOM 3116 N N . GLY A 1 406 ? -6.161 -26.125 3.356 1.00 95.06 406 GLY A N 1
ATOM 3117 C CA . GLY A 1 406 ? -7.219 -26.727 2.546 1.00 95.06 406 GLY A CA 1
ATOM 3118 C C . GLY A 1 406 ? -8.204 -25.740 1.916 1.00 95.06 406 GLY A C 1
ATOM 3119 O O . GLY A 1 406 ? -9.026 -26.186 1.126 1.00 95.06 406 GLY A O 1
ATOM 3120 N N . PHE A 1 407 ? -8.142 -24.436 2.227 1.00 97.25 407 PHE A N 1
ATOM 3121 C CA . PHE A 1 407 ? -9.069 -23.458 1.648 1.00 97.25 407 PHE A CA 1
ATOM 3122 C C . PHE A 1 407 ? -8.981 -23.422 0.113 1.00 97.25 407 PHE A C 1
ATOM 3124 O O . PHE A 1 407 ? -7.916 -23.214 -0.491 1.00 97.25 407 PHE A O 1
ATOM 3131 N N . SER A 1 408 ? -10.148 -23.552 -0.513 1.00 97.94 408 SER A N 1
ATOM 3132 C CA . SER A 1 408 ? -10.415 -23.066 -1.863 1.00 97.94 408 SER A CA 1
ATOM 3133 C C . SER A 1 408 ? -10.308 -21.537 -1.926 1.00 97.94 408 SER A C 1
ATOM 3135 O O . SER A 1 408 ? -10.307 -20.837 -0.910 1.00 97.94 408 SER A O 1
ATOM 3137 N N . THR A 1 409 ? -10.222 -20.997 -3.137 1.00 98.12 409 THR A N 1
ATOM 3138 C CA . THR A 1 409 ? -10.165 -19.547 -3.365 1.00 98.12 409 THR A CA 1
ATOM 3139 C C . THR A 1 409 ? -11.425 -18.838 -2.872 1.00 98.12 409 THR A C 1
ATOM 3141 O O . THR A 1 409 ? -11.323 -17.768 -2.275 1.00 98.12 409 THR A O 1
ATOM 3144 N N . GLU A 1 410 ? -12.603 -19.449 -3.033 1.00 97.88 410 GLU A N 1
ATOM 3145 C CA . GLU A 1 410 ? -13.855 -18.875 -2.534 1.00 97.88 410 GLU A CA 1
ATOM 3146 C C . GLU A 1 410 ? -13.942 -18.890 -1.007 1.00 97.88 410 GLU A C 1
ATOM 3148 O O . GLU A 1 410 ? -14.335 -17.884 -0.421 1.00 97.88 410 GLU A O 1
ATOM 3153 N N . GLU A 1 411 ? -13.508 -19.960 -0.335 1.00 98.50 411 GLU A N 1
ATOM 3154 C CA . GLU A 1 411 ? -13.407 -19.970 1.134 1.00 98.50 411 GLU A CA 1
ATOM 3155 C C . GLU A 1 411 ? -12.415 -18.911 1.633 1.00 98.50 411 GLU A C 1
ATOM 3157 O O . GLU A 1 411 ? -12.689 -18.215 2.610 1.00 98.50 411 GLU A O 1
ATOM 3162 N N . LEU A 1 412 ? -11.296 -18.716 0.927 1.00 98.31 412 LEU A N 1
ATOM 3163 C CA . LEU A 1 412 ? -10.317 -17.680 1.253 1.00 98.31 412 LEU A CA 1
ATOM 3164 C C . LEU A 1 412 ? -10.891 -16.263 1.065 1.00 98.31 412 LEU A C 1
ATOM 3166 O O . LEU A 1 412 ? -10.741 -15.420 1.952 1.00 98.31 412 LEU A O 1
ATOM 3170 N N . LYS A 1 413 ? -11.615 -16.002 -0.032 1.00 98.31 413 LYS A N 1
ATOM 3171 C CA . LYS A 1 413 ? -12.345 -14.739 -0.260 1.00 98.31 413 LYS A CA 1
ATOM 3172 C C . LYS A 1 413 ? -13.426 -14.506 0.799 1.00 98.31 413 LYS A C 1
ATOM 3174 O O . LYS A 1 413 ? -13.568 -13.386 1.291 1.00 98.31 413 LYS A O 1
ATOM 3179 N N . GLN A 1 414 ? -14.166 -15.546 1.190 1.00 97.75 414 GLN A N 1
ATOM 3180 C CA . GLN A 1 414 ? -15.166 -15.481 2.261 1.00 97.75 414 GLN A CA 1
ATOM 3181 C C . GLN A 1 414 ? -14.525 -15.197 3.628 1.00 97.75 414 GLN A C 1
ATOM 3183 O O . GLN A 1 414 ? -15.040 -14.364 4.376 1.00 97.75 414 GLN A O 1
ATOM 3188 N N . ALA A 1 415 ? -13.375 -15.805 3.930 1.00 97.38 415 ALA A N 1
ATOM 3189 C CA . ALA A 1 415 ? -12.618 -15.535 5.148 1.00 97.38 415 ALA A CA 1
ATOM 3190 C C . ALA A 1 415 ? -12.128 -14.076 5.203 1.00 97.38 415 ALA A C 1
ATOM 3192 O O . ALA A 1 415 ? -12.352 -13.402 6.207 1.00 97.38 415 ALA A O 1
ATOM 3193 N N . ILE A 1 416 ? -11.556 -13.549 4.110 1.00 97.81 416 ILE A N 1
ATOM 3194 C CA . ILE A 1 416 ? -11.171 -12.127 3.986 1.00 97.81 416 ILE A CA 1
ATOM 3195 C C . ILE A 1 416 ? -12.389 -11.216 4.206 1.00 97.81 416 ILE A C 1
ATOM 3197 O O . ILE A 1 416 ? -12.325 -10.256 4.978 1.00 97.81 416 ILE A O 1
ATOM 3201 N N . ARG A 1 417 ? -13.532 -11.549 3.593 1.00 95.88 417 ARG A N 1
ATOM 3202 C CA . ARG A 1 417 ? -14.791 -10.803 3.740 1.00 95.88 417 ARG A CA 1
ATOM 3203 C C . ARG A 1 417 ? -15.292 -10.744 5.187 1.00 95.88 417 ARG A C 1
ATOM 3205 O O . ARG A 1 417 ? -15.917 -9.752 5.552 1.00 95.88 417 ARG A O 1
ATOM 3212 N N . GLY A 1 418 ? -14.998 -11.751 6.012 1.00 93.75 418 GLY A N 1
ATOM 3213 C CA . GLY A 1 418 ? -15.334 -11.769 7.441 1.00 93.75 418 GLY A CA 1
ATOM 3214 C C . GLY A 1 418 ? -14.650 -10.667 8.266 1.00 93.75 418 GLY A C 1
ATOM 3215 O O . GLY A 1 418 ? -15.203 -10.219 9.270 1.00 93.75 418 GLY A O 1
ATOM 3216 N N . TYR A 1 419 ? -13.486 -10.177 7.827 1.00 92.94 419 TYR A N 1
ATOM 3217 C CA . TYR A 1 419 ? -12.785 -9.064 8.480 1.00 92.94 419 TYR A CA 1
ATOM 3218 C C . TYR A 1 419 ? -13.346 -7.695 8.083 1.00 92.94 419 TYR A C 1
ATOM 3220 O O . TYR A 1 419 ? -13.309 -6.757 8.889 1.00 92.94 419 TYR A O 1
ATOM 3228 N N . ALA A 1 420 ? -13.902 -7.580 6.876 1.00 93.31 420 ALA A N 1
ATOM 3229 C CA . ALA A 1 420 ? -14.467 -6.341 6.363 1.00 93.31 420 ALA A CA 1
ATOM 3230 C C . ALA A 1 420 ? -15.762 -5.925 7.085 1.00 93.31 420 ALA A C 1
ATOM 3232 O O . ALA A 1 420 ? -16.442 -6.721 7.736 1.00 93.31 420 ALA A O 1
ATOM 3233 N N . ILE A 1 421 ? -16.122 -4.649 6.948 1.00 90.81 421 ILE A N 1
ATOM 3234 C CA . ILE A 1 421 ? -17.411 -4.108 7.380 1.00 90.81 421 ILE A CA 1
ATOM 3235 C C . ILE A 1 421 ? -18.074 -3.290 6.279 1.00 90.81 421 ILE A C 1
ATOM 3237 O O . ILE A 1 421 ? -17.440 -2.510 5.565 1.00 90.81 421 ILE A O 1
ATOM 3241 N N . ARG A 1 422 ? -19.401 -3.408 6.202 1.00 79.50 422 ARG A N 1
ATOM 3242 C CA . ARG A 1 422 ? -20.244 -2.511 5.410 1.00 79.50 422 ARG A CA 1
ATOM 3243 C C . ARG A 1 422 ? -20.516 -1.228 6.188 1.00 79.50 422 ARG A C 1
ATOM 3245 O O . ARG A 1 422 ? -21.604 -1.005 6.705 1.00 79.50 422 ARG A O 1
ATOM 3252 N N . ALA A 1 423 ? -19.480 -0.397 6.258 1.00 68.56 423 ALA A N 1
ATOM 3253 C CA . ALA A 1 423 ? -19.620 1.027 6.522 1.00 68.56 423 ALA A CA 1
ATOM 3254 C C . ALA A 1 423 ? -20.461 1.704 5.413 1.00 68.56 423 ALA A C 1
ATOM 3256 O O . ALA A 1 423 ? -20.858 1.075 4.429 1.00 68.56 423 ALA A O 1
ATOM 3257 N N . ASN A 1 424 ? -20.693 3.014 5.528 1.00 78.75 424 ASN A N 1
ATOM 3258 C CA . ASN A 1 424 ? -21.364 3.843 4.513 1.00 78.75 424 ASN A CA 1
ATOM 3259 C C . ASN A 1 424 ? -20.463 4.110 3.271 1.00 78.75 424 ASN A C 1
ATOM 3261 O O . ASN A 1 424 ? -20.337 5.228 2.768 1.00 78.75 424 ASN A O 1
ATOM 3265 N N . THR A 1 425 ? -19.802 3.053 2.796 1.00 84.94 425 THR A N 1
ATOM 3266 C CA . THR A 1 425 ? -18.787 3.015 1.734 1.00 84.94 425 THR A CA 1
ATOM 3267 C C . THR A 1 425 ? -19.298 2.378 0.441 1.00 84.94 425 THR A C 1
ATOM 3269 O O . THR A 1 425 ? -18.613 2.428 -0.576 1.00 84.94 425 THR A O 1
ATOM 3272 N N . SER A 1 426 ? -20.534 1.867 0.436 1.00 86.06 426 SER A N 1
ATOM 3273 C CA . SER A 1 426 ? -21.217 1.248 -0.716 1.00 86.06 426 SER A CA 1
ATOM 3274 C C . SER A 1 426 ? -21.448 2.176 -1.919 1.00 86.06 426 SER A C 1
ATOM 3276 O O . SER A 1 426 ? -21.938 1.735 -2.954 1.00 86.06 426 SER A O 1
ATOM 3278 N N . LYS A 1 427 ? -21.105 3.464 -1.800 1.00 90.56 427 LYS A N 1
ATOM 3279 C CA . LYS A 1 427 ? -21.015 4.419 -2.918 1.00 90.56 427 LYS A CA 1
ATOM 3280 C C . LYS A 1 427 ? -19.663 4.400 -3.651 1.00 90.56 427 LYS A C 1
ATOM 3282 O O . LYS A 1 427 ? -19.566 5.014 -4.705 1.00 90.56 427 LYS A O 1
ATOM 3287 N N . TYR A 1 428 ? -18.650 3.726 -3.104 1.00 94.56 428 TYR A N 1
ATOM 3288 C CA . TYR A 1 428 ? -17.282 3.686 -3.636 1.00 94.56 428 TYR A CA 1
ATOM 3289 C C . TYR A 1 428 ? -16.772 2.277 -3.942 1.00 94.56 428 TYR A C 1
ATOM 3291 O O . TYR A 1 428 ? -15.921 2.146 -4.813 1.00 94.56 428 TYR A O 1
ATOM 3299 N N . VAL A 1 429 ? -17.242 1.263 -3.206 1.00 96.88 429 VAL A N 1
ATOM 3300 C CA . VAL A 1 429 ? -16.771 -0.131 -3.286 1.00 96.88 429 VAL A CA 1
ATOM 3301 C C . VAL A 1 429 ? -17.903 -1.130 -2.999 1.00 96.88 429 VAL A C 1
ATOM 3303 O O . VAL A 1 429 ? -18.874 -0.793 -2.313 1.00 96.88 429 VAL A O 1
ATOM 3306 N N . ALA A 1 430 ? -17.780 -2.363 -3.491 1.00 96.25 430 ALA A N 1
ATOM 3307 C CA . ALA A 1 430 ? -18.814 -3.398 -3.450 1.00 96.25 430 ALA A CA 1
ATOM 3308 C C . ALA A 1 430 ? -18.928 -4.135 -2.097 1.00 96.25 430 ALA A C 1
ATOM 3310 O O . ALA A 1 430 ? -20.036 -4.415 -1.607 1.00 96.25 430 ALA A O 1
ATOM 3311 N N . LEU A 1 431 ? -17.794 -4.482 -1.478 1.00 95.25 431 LEU A N 1
ATOM 3312 C CA . LEU A 1 431 ? -17.730 -5.378 -0.314 1.00 95.25 431 LEU A CA 1
ATOM 3313 C C . LEU A 1 431 ? -17.426 -4.649 1.004 1.00 95.25 431 LEU A C 1
ATOM 3315 O O . LEU A 1 431 ? -17.899 -5.101 2.049 1.00 95.25 431 LEU A O 1
ATOM 3319 N N . GLY A 1 432 ? -16.785 -3.477 0.962 1.00 95.06 432 GLY A N 1
ATOM 3320 C CA . GLY A 1 432 ? -16.771 -2.512 2.069 1.00 95.06 432 GLY A CA 1
ATOM 3321 C C . GLY A 1 432 ? -15.374 -2.098 2.530 1.00 95.06 432 GLY A C 1
ATOM 3322 O O . GLY A 1 432 ? -14.467 -1.925 1.726 1.00 95.06 432 GLY A O 1
ATOM 3323 N N . TYR A 1 433 ? -15.209 -1.885 3.834 1.00 96.00 433 TYR A N 1
ATOM 3324 C CA . TYR A 1 433 ? -13.949 -1.451 4.444 1.00 96.00 433 TYR A CA 1
ATOM 3325 C C . TYR A 1 433 ? -13.278 -2.611 5.185 1.00 96.00 433 TYR A C 1
ATOM 3327 O O . TYR A 1 433 ? -13.822 -3.126 6.164 1.00 96.00 433 TYR A O 1
ATOM 3335 N N . LEU A 1 434 ? -12.097 -3.019 4.720 1.00 96.00 434 LEU A N 1
ATOM 3336 C CA . LEU A 1 434 ? -11.223 -3.995 5.368 1.00 96.00 434 LEU A CA 1
ATOM 3337 C C . LEU A 1 434 ? -10.257 -3.239 6.289 1.00 96.00 434 LEU A C 1
ATOM 3339 O O . LEU A 1 434 ? -9.118 -2.947 5.930 1.00 96.00 434 LEU A O 1
ATOM 3343 N N . GLY A 1 435 ? -10.774 -2.845 7.455 1.00 92.88 435 GLY A N 1
ATOM 3344 C CA . GLY A 1 435 ? -10.150 -1.802 8.268 1.00 92.88 435 GLY A CA 1
ATOM 3345 C C . GLY A 1 435 ? -8.851 -2.168 8.969 1.00 92.88 435 GLY A C 1
ATOM 3346 O O . GLY A 1 435 ? -8.027 -1.292 9.177 1.00 92.88 435 GLY A O 1
ATOM 3347 N N . ASP A 1 436 ? -8.629 -3.435 9.299 1.00 93.94 436 ASP A N 1
ATOM 3348 C CA . ASP A 1 436 ? -7.356 -3.883 9.861 1.00 93.94 436 ASP A CA 1
ATOM 3349 C C . ASP A 1 436 ? -6.918 -5.173 9.153 1.00 93.94 436 ASP A C 1
ATOM 3351 O O . ASP A 1 436 ? -7.37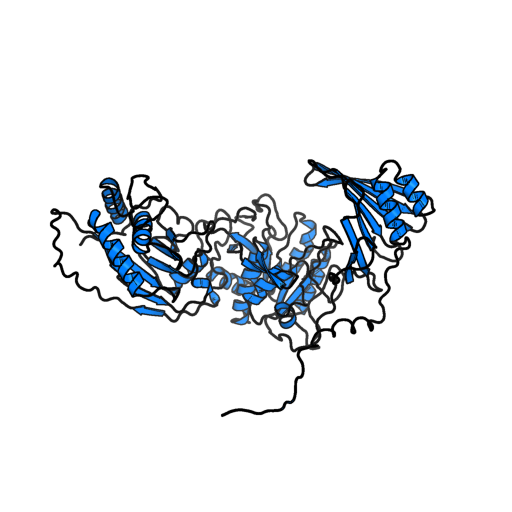0 -6.265 9.515 1.00 93.94 436 ASP A O 1
ATOM 3355 N N . PRO A 1 437 ? -6.051 -5.064 8.128 1.00 94.12 437 PRO A N 1
ATOM 3356 C CA . PRO A 1 437 ? -5.468 -6.212 7.448 1.00 94.12 437 PRO A CA 1
ATOM 3357 C C . PRO A 1 437 ? -4.615 -7.112 8.342 1.00 94.12 437 PRO A C 1
ATOM 3359 O O . PRO A 1 437 ? -4.255 -8.181 7.871 1.00 94.12 437 PRO A O 1
ATOM 3362 N N . LEU A 1 438 ? -4.292 -6.727 9.585 1.00 94.25 438 LEU A N 1
ATOM 3363 C CA . LEU A 1 438 ? -3.557 -7.530 10.571 1.00 94.25 438 LEU A CA 1
ATOM 3364 C C . LEU A 1 438 ? -4.459 -8.141 11.657 1.00 94.25 438 LEU A C 1
ATOM 3366 O O . LEU A 1 438 ? -3.966 -8.917 12.478 1.00 94.25 438 LEU A O 1
ATOM 3370 N N . ALA A 1 439 ? -5.770 -7.859 11.648 1.00 88.44 439 ALA A N 1
ATOM 3371 C CA . ALA A 1 439 ? -6.713 -8.273 12.695 1.00 88.44 439 ALA A CA 1
ATOM 3372 C C . ALA A 1 439 ? -6.747 -9.787 12.959 1.00 88.44 439 ALA A C 1
ATOM 3374 O O . ALA A 1 439 ? -7.125 -10.232 14.039 1.00 88.44 439 ALA A O 1
ATOM 3375 N N . ASP A 1 440 ? -6.349 -10.591 11.976 1.00 85.88 440 ASP A N 1
ATOM 3376 C CA . ASP A 1 440 ? -6.283 -12.044 12.074 1.00 85.88 440 ASP A CA 1
ATOM 3377 C C . ASP A 1 440 ? -5.124 -12.560 12.955 1.00 85.88 440 ASP A C 1
ATOM 3379 O O . ASP A 1 440 ? -5.127 -13.740 13.317 1.00 85.88 440 ASP A O 1
ATOM 3383 N N . THR A 1 441 ? -4.166 -11.691 13.297 1.00 80.75 441 THR A N 1
ATOM 3384 C CA . THR A 1 441 ? -3.030 -11.954 14.201 1.00 80.75 441 THR A CA 1
ATOM 3385 C C . THR A 1 441 ? -3.316 -11.600 15.661 1.00 80.75 441 THR A C 1
ATOM 3387 O O . THR A 1 441 ? -2.531 -11.953 16.542 1.00 80.75 441 THR A O 1
ATOM 3390 N N . ILE A 1 442 ? -4.428 -10.911 15.932 1.00 78.62 442 ILE A N 1
ATOM 3391 C CA . ILE A 1 442 ? -4.740 -10.385 17.259 1.00 78.62 442 ILE A CA 1
ATOM 3392 C C . ILE A 1 442 ? -5.081 -11.527 18.224 1.00 78.62 442 ILE A C 1
ATOM 3394 O O . ILE A 1 442 ? -6.020 -12.293 18.016 1.00 78.62 442 ILE A O 1
ATOM 3398 N N . ASN A 1 443 ? -4.353 -11.574 19.337 1.00 73.88 443 ASN A N 1
ATOM 3399 C CA . ASN A 1 443 ? -4.705 -12.340 20.524 1.00 73.88 443 ASN A CA 1
ATOM 3400 C C . ASN A 1 443 ? -4.484 -11.433 21.740 1.00 73.88 443 ASN A C 1
ATOM 3402 O O . ASN A 1 443 ? -3.338 -11.132 22.069 1.00 73.88 443 ASN A O 1
ATOM 3406 N N . LEU A 1 444 ? -5.566 -10.944 22.356 1.00 70.94 444 LEU A N 1
ATOM 3407 C CA . LEU A 1 444 ? -5.495 -9.999 23.475 1.00 70.94 444 LEU A CA 1
ATOM 3408 C C . LEU A 1 444 ? -5.739 -10.721 24.808 1.00 70.94 444 LEU A C 1
ATOM 3410 O O . LEU A 1 444 ? -6.893 -11.027 25.118 1.00 70.94 444 LEU A O 1
ATOM 3414 N N . PRO A 1 445 ? -4.711 -10.944 25.644 1.00 66.62 445 PRO A N 1
ATOM 3415 C CA . PRO A 1 445 ? -4.931 -11.103 27.070 1.00 66.62 445 PRO A CA 1
ATOM 3416 C C . PRO A 1 445 ? -5.296 -9.728 27.653 1.00 66.62 445 PRO A C 1
ATOM 3418 O O . PRO A 1 445 ? -4.579 -8.739 27.472 1.00 66.62 445 PRO A O 1
ATOM 3421 N N . VAL A 1 446 ? -6.448 -9.658 28.321 1.00 63.16 446 VAL A N 1
ATOM 3422 C CA . VAL A 1 446 ? -7.028 -8.407 28.828 1.00 63.16 446 VAL A CA 1
ATOM 3423 C C . VAL A 1 446 ? -7.125 -8.462 30.345 1.00 63.16 446 VAL A C 1
ATOM 3425 O O . VAL A 1 446 ? -7.855 -9.294 30.884 1.00 63.16 446 VAL A O 1
ATOM 3428 N N . THR A 1 447 ? -6.459 -7.530 31.023 1.00 64.38 447 THR A N 1
ATOM 3429 C CA . THR A 1 447 ? -6.751 -7.221 32.424 1.00 64.38 447 THR A CA 1
ATOM 3430 C C . THR A 1 447 ? -7.868 -6.180 32.455 1.00 64.38 447 THR A C 1
ATOM 3432 O O . THR A 1 447 ? -7.728 -5.087 31.899 1.00 64.38 447 THR A O 1
ATOM 3435 N N . ILE A 1 448 ? -8.999 -6.536 33.066 1.00 64.81 448 ILE A N 1
ATOM 3436 C CA . ILE A 1 448 ? -10.129 -5.629 33.292 1.00 64.81 448 ILE A CA 1
ATOM 3437 C C . ILE A 1 448 ? -10.159 -5.304 34.780 1.00 64.81 448 ILE A C 1
ATOM 3439 O O . ILE A 1 448 ? -10.482 -6.166 35.595 1.00 64.81 448 ILE A O 1
ATOM 3443 N N . GLU A 1 449 ? -9.860 -4.057 35.119 1.00 66.50 449 GLU A N 1
ATOM 3444 C CA . GLU A 1 449 ? -10.010 -3.535 36.469 1.00 66.50 449 GLU A CA 1
ATOM 3445 C C . GLU A 1 449 ? -11.348 -2.795 36.541 1.00 66.50 449 GLU A C 1
ATOM 3447 O O . GLU A 1 449 ? -11.524 -1.675 36.052 1.00 66.50 449 GLU A O 1
ATOM 3452 N N . THR A 1 450 ? -12.345 -3.446 37.141 1.00 59.75 450 THR A N 1
ATOM 3453 C CA . THR A 1 450 ? -13.544 -2.741 37.595 1.00 59.75 450 THR A CA 1
ATOM 3454 C C . THR A 1 450 ? -13.142 -1.862 38.767 1.00 59.75 450 THR A C 1
ATOM 3456 O O . THR A 1 450 ? -13.063 -2.340 39.900 1.00 59.75 450 THR A O 1
ATOM 3459 N N . VAL A 1 451 ? -12.875 -0.587 38.486 1.00 57.97 451 VAL A N 1
ATOM 3460 C CA . VAL A 1 451 ? -12.707 0.434 39.518 1.00 57.97 451 VAL A CA 1
ATOM 3461 C C . VAL A 1 451 ? -14.010 0.464 40.309 1.00 57.97 451 VAL A C 1
ATOM 3463 O O . VAL A 1 451 ? -15.068 0.798 39.772 1.00 57.97 451 VAL A O 1
ATOM 3466 N N . ALA A 1 452 ? -13.959 0.034 41.570 1.00 45.09 452 ALA A N 1
ATOM 3467 C CA . ALA A 1 452 ? -15.104 0.164 42.452 1.00 45.09 452 ALA A CA 1
ATOM 3468 C C . ALA A 1 452 ? -15.440 1.655 42.549 1.00 45.09 452 ALA A C 1
ATOM 3470 O O . ALA A 1 452 ? -14.551 2.475 42.776 1.00 45.09 452 ALA A O 1
ATOM 3471 N N . ALA A 1 453 ? -16.709 2.008 42.354 1.00 42.94 453 ALA A N 1
ATOM 3472 C CA . ALA A 1 453 ? -17.144 3.379 42.552 1.00 42.94 453 ALA A CA 1
ATOM 3473 C C . ALA A 1 453 ? -17.007 3.712 44.044 1.00 42.94 453 ALA A C 1
ATOM 3475 O O . ALA A 1 453 ? -17.876 3.350 44.839 1.00 42.94 453 ALA A O 1
ATOM 3476 N N . GLU A 1 454 ? -15.908 4.377 44.410 1.00 39.41 454 GLU A N 1
ATOM 3477 C CA . GLU A 1 454 ? -15.769 5.069 45.690 1.00 39.41 454 GLU A CA 1
ATOM 3478 C C . GLU A 1 454 ? -17.019 5.949 45.862 1.00 39.41 454 GLU A C 1
ATOM 3480 O O . GLU A 1 454 ? -17.277 6.816 45.016 1.00 39.41 454 GLU A O 1
ATOM 3485 N N . PRO A 1 455 ? -17.856 5.716 46.889 1.00 35.91 455 PRO A N 1
ATOM 3486 C CA . PRO A 1 455 ? -19.051 6.516 47.087 1.00 35.91 455 PRO A CA 1
ATOM 3487 C C . PRO A 1 455 ? -18.613 7.948 47.384 1.00 35.91 455 PRO A C 1
ATOM 3489 O O . PRO A 1 455 ? -17.990 8.197 48.415 1.00 35.91 455 PRO A O 1
ATOM 3492 N N . VAL A 1 456 ? -18.933 8.879 46.475 1.00 37.59 456 VAL A N 1
ATOM 3493 C CA . VAL A 1 456 ? -18.491 10.280 46.542 1.00 37.59 456 VAL A CA 1
ATOM 3494 C C . VAL A 1 456 ? -18.804 10.851 47.921 1.00 37.59 456 VAL A C 1
ATOM 3496 O O . VAL A 1 456 ? -19.958 11.131 48.271 1.00 37.59 456 VAL A O 1
ATOM 3499 N N . ASN A 1 457 ? -17.753 11.006 48.723 1.00 32.88 457 ASN A N 1
ATOM 3500 C CA . ASN A 1 457 ? -17.883 11.428 50.102 1.00 32.88 457 ASN A CA 1
ATOM 3501 C C . ASN A 1 457 ? -18.192 12.932 50.084 1.00 32.88 457 ASN A C 1
ATOM 3503 O O . ASN A 1 457 ? -17.320 13.754 49.815 1.00 32.88 457 ASN A O 1
ATOM 3507 N N . ASN A 1 458 ? -19.468 13.286 50.282 1.00 37.78 458 ASN A N 1
ATOM 3508 C CA . ASN A 1 458 ? -20.038 14.629 50.081 1.00 37.78 458 ASN A CA 1
ATOM 3509 C C . ASN A 1 458 ? -19.594 15.648 51.168 1.00 37.78 458 ASN A C 1
ATOM 3511 O O . ASN A 1 458 ? -20.425 16.330 51.774 1.00 37.78 458 ASN A O 1
ATOM 3515 N N . SER A 1 459 ? -18.292 15.755 51.441 1.00 33.38 459 SER A N 1
ATOM 3516 C CA . SER A 1 459 ? -17.705 16.672 52.428 1.00 33.38 459 SER A CA 1
ATOM 3517 C C . SER A 1 459 ? -17.407 18.067 51.859 1.00 33.38 459 SER A C 1
ATOM 3519 O O . SER A 1 459 ? -17.470 19.047 52.600 1.00 33.38 459 SER A O 1
ATOM 3521 N N . ALA A 1 460 ? -17.197 18.201 50.545 1.00 36.56 460 ALA A N 1
ATOM 3522 C CA . ALA A 1 460 ? -17.067 19.490 49.859 1.00 36.56 460 ALA A CA 1
ATOM 3523 C C . ALA A 1 460 ? -18.433 20.035 49.391 1.00 36.56 460 ALA A C 1
ATOM 3525 O O . ALA A 1 460 ? -18.718 20.143 48.198 1.00 36.56 460 ALA A O 1
ATOM 3526 N N . ARG A 1 461 ? -19.312 20.405 50.335 1.00 39.59 461 ARG A N 1
ATOM 3527 C CA . ARG A 1 461 ? -20.547 21.144 50.010 1.00 39.59 461 ARG A CA 1
ATOM 3528 C C . ARG A 1 461 ? -20.229 22.592 49.621 1.00 39.59 461 ARG A C 1
ATOM 3530 O O . ARG A 1 461 ? -20.357 23.498 50.441 1.00 39.59 461 ARG A O 1
ATOM 3537 N N . HIS A 1 462 ? -19.893 22.830 48.357 1.00 39.62 462 HIS A N 1
ATOM 3538 C CA . HIS A 1 462 ? -20.223 24.113 47.739 1.00 39.62 462 HIS A CA 1
ATOM 3539 C C . HIS A 1 462 ? -21.725 24.141 47.439 1.00 39.62 462 HIS A C 1
ATOM 3541 O O . HIS A 1 462 ? -22.278 23.244 46.805 1.00 39.62 462 HIS A O 1
ATOM 3547 N N . THR A 1 463 ? -22.406 25.148 47.980 1.00 40.81 463 THR A N 1
ATOM 3548 C CA . THR A 1 463 ? -23.857 25.314 47.881 1.00 40.81 463 THR A CA 1
ATOM 3549 C C . THR A 1 463 ? -24.244 25.899 46.527 1.00 40.81 463 THR A C 1
ATOM 3551 O O . THR A 1 463 ? -24.443 27.107 46.406 1.00 40.81 463 THR A O 1
ATOM 3554 N N . THR A 1 464 ? -24.374 25.047 45.513 1.00 41.31 464 THR A N 1
ATOM 3555 C CA . THR A 1 464 ? -25.117 25.367 44.285 1.00 41.31 464 THR A CA 1
ATOM 3556 C C . THR A 1 464 ? -26.612 25.029 44.436 1.00 41.31 464 THR A C 1
ATOM 3558 O O . THR A 1 464 ? -26.975 24.234 45.310 1.00 41.31 464 THR A O 1
ATOM 3561 N N . PRO A 1 465 ? -27.513 25.675 43.663 1.00 42.38 465 PRO A N 1
ATOM 3562 C CA . PRO A 1 465 ? -28.959 25.592 43.890 1.00 42.38 465 PRO A CA 1
ATOM 3563 C C . PRO A 1 465 ? -29.554 24.211 43.587 1.00 42.38 465 PRO A C 1
ATOM 3565 O O . PRO A 1 465 ? -28.907 23.353 42.992 1.00 42.38 465 PRO A O 1
ATOM 3568 N N . ALA A 1 466 ? -30.828 24.023 43.948 1.00 48.31 466 ALA A N 1
ATOM 3569 C CA . ALA A 1 466 ? -31.602 22.823 43.633 1.00 48.31 466 ALA A CA 1
ATOM 3570 C C . ALA A 1 466 ? -31.715 22.598 42.109 1.00 48.31 466 ALA A C 1
ATOM 3572 O O . ALA A 1 466 ? -32.617 23.115 41.452 1.00 48.31 466 ALA A O 1
ATOM 3573 N N . GLY A 1 467 ? -30.786 21.818 41.559 1.00 61.34 467 GLY A N 1
ATOM 3574 C CA . GLY A 1 467 ? -30.696 21.456 40.150 1.00 61.34 467 GLY A CA 1
ATOM 3575 C C . GLY A 1 467 ? -30.397 19.969 39.981 1.00 61.34 467 GLY A C 1
ATOM 3576 O O . GLY A 1 467 ? -29.858 19.323 40.880 1.00 61.34 467 GLY A O 1
ATOM 3577 N N . ARG A 1 468 ? -30.770 19.418 38.823 1.00 77.12 468 ARG A N 1
ATOM 3578 C CA . ARG A 1 468 ? -30.462 18.029 38.458 1.00 77.12 468 ARG A CA 1
ATOM 3579 C C . ARG A 1 468 ? -28.950 17.868 38.290 1.00 77.12 468 ARG A C 1
ATOM 3581 O O . ARG A 1 468 ? -28.321 18.703 37.642 1.00 77.12 468 ARG A O 1
ATOM 3588 N N . ARG A 1 469 ? -28.396 16.801 38.866 1.00 88.56 469 ARG A N 1
ATOM 3589 C CA . ARG A 1 469 ? -27.004 16.381 38.670 1.00 88.56 469 ARG A CA 1
ATOM 3590 C C . ARG A 1 469 ? -26.958 15.299 37.597 1.00 88.56 469 ARG A C 1
ATOM 3592 O O . ARG A 1 469 ? -27.879 14.487 37.504 1.00 88.56 469 ARG A O 1
ATOM 3599 N N . TYR A 1 470 ? -25.891 15.296 36.809 1.00 93.38 470 TYR A N 1
ATOM 3600 C CA . TYR A 1 470 ? -25.714 14.357 35.707 1.00 93.38 470 TYR A CA 1
ATOM 3601 C C . TYR A 1 470 ? -24.413 13.569 35.871 1.00 93.38 470 TYR A C 1
ATOM 3603 O O . TYR A 1 470 ? -23.347 14.165 36.013 1.00 93.38 470 TYR A O 1
ATOM 3611 N N . GLU A 1 471 ? -24.486 12.240 35.819 1.00 94.44 471 GLU A N 1
ATOM 3612 C CA . GLU A 1 471 ? -23.302 11.390 35.678 1.00 94.44 471 GLU A CA 1
ATOM 3613 C C . GLU A 1 471 ? -22.942 11.231 34.199 1.00 94.44 471 GLU A C 1
ATOM 3615 O O . GLU A 1 471 ? -23.810 10.996 33.354 1.00 94.44 471 GLU A O 1
ATOM 3620 N N . PHE A 1 472 ? -21.648 11.319 33.896 1.00 95.56 472 PHE A N 1
ATOM 3621 C CA . PHE A 1 472 ? -21.077 10.998 32.595 1.00 95.56 472 PHE A CA 1
ATOM 3622 C C . PHE A 1 472 ? -20.210 9.733 32.726 1.00 95.56 472 PHE A C 1
ATOM 3624 O O . PHE A 1 472 ? -19.060 9.831 33.163 1.00 95.56 472 PHE A O 1
ATOM 3631 N N . PRO A 1 473 ? -20.748 8.535 32.426 1.00 94.81 473 PRO A N 1
ATOM 3632 C CA . PRO A 1 473 ? -20.012 7.282 32.559 1.00 94.81 473 PRO A CA 1
ATOM 3633 C C . PRO A 1 473 ? -18.890 7.172 31.517 1.00 94.81 473 PRO A C 1
ATOM 3635 O O . PRO A 1 473 ? -19.119 7.299 30.311 1.00 94.81 473 PRO A O 1
ATOM 3638 N N . LEU A 1 474 ? -17.673 6.897 31.992 1.00 95.06 474 LEU A N 1
ATOM 3639 C CA . LEU A 1 474 ? -16.465 6.728 31.185 1.00 95.06 474 LEU A CA 1
ATOM 3640 C C . LEU A 1 474 ? -15.873 5.322 31.356 1.00 95.06 474 LEU A C 1
ATOM 3642 O O . LEU A 1 474 ? -15.739 4.813 32.469 1.00 95.06 474 LEU A O 1
ATOM 3646 N N . THR A 1 475 ? -15.429 4.724 30.250 1.00 95.06 475 THR A N 1
ATOM 3647 C CA . THR A 1 475 ? -14.481 3.599 30.255 1.00 95.06 475 THR A CA 1
ATOM 3648 C C . THR A 1 475 ? -13.098 4.101 29.850 1.00 95.06 475 THR A C 1
ATOM 3650 O O . THR A 1 475 ? -12.933 4.635 28.754 1.00 95.06 475 THR A O 1
ATOM 3653 N N . LEU A 1 476 ? -12.093 3.912 30.703 1.00 95.50 476 LEU A N 1
ATOM 3654 C CA . LEU A 1 476 ? -10.704 4.250 30.390 1.00 95.50 476 LEU A CA 1
ATOM 3655 C C . LEU A 1 476 ? -9.998 3.031 29.781 1.00 95.50 476 LEU A C 1
ATOM 3657 O O . LEU A 1 476 ? -10.138 1.915 30.285 1.00 95.50 476 LEU A O 1
ATOM 3661 N N . VAL A 1 477 ? -9.243 3.231 28.702 1.00 95.38 477 VAL A N 1
ATOM 3662 C CA . VAL A 1 477 ? -8.478 2.184 28.013 1.00 95.38 477 VAL A CA 1
ATOM 3663 C C . VAL A 1 477 ? -7.028 2.640 27.878 1.00 95.38 477 VAL A C 1
ATOM 3665 O O . VAL A 1 477 ? -6.737 3.569 27.128 1.00 95.38 477 VAL A O 1
ATOM 3668 N N . ILE A 1 478 ? -6.115 1.996 28.601 1.00 94.75 478 ILE A N 1
ATOM 3669 C CA . ILE A 1 478 ? -4.698 2.381 28.658 1.00 94.75 478 ILE A CA 1
ATOM 3670 C C . ILE A 1 478 ? -3.908 1.464 27.723 1.00 94.75 478 ILE A C 1
ATOM 3672 O O . ILE A 1 478 ? -3.686 0.298 28.041 1.00 94.75 478 ILE A O 1
ATOM 3676 N N . LEU A 1 479 ? -3.537 1.974 26.545 1.00 94.19 479 LEU A N 1
ATOM 3677 C CA . LEU A 1 479 ? -2.882 1.198 25.483 1.00 94.19 479 LEU A CA 1
ATOM 3678 C C . LEU A 1 479 ? -1.352 1.304 25.530 1.00 94.19 479 LEU A C 1
ATOM 3680 O O . LEU A 1 479 ? -0.657 0.332 25.226 1.00 94.19 479 LEU A O 1
ATOM 3684 N N . ASP A 1 480 ? -0.832 2.481 25.881 1.00 93.56 480 ASP A N 1
ATOM 3685 C CA . ASP A 1 480 ? 0.604 2.735 26.017 1.00 93.56 480 ASP A CA 1
ATOM 3686 C C . ASP A 1 480 ? 1.000 2.739 27.510 1.00 93.56 480 ASP A C 1
ATOM 3688 O O . ASP A 1 480 ? 0.463 3.544 28.276 1.00 93.56 480 ASP A O 1
ATOM 3692 N N . PRO A 1 481 ? 1.937 1.870 27.945 1.00 90.75 481 PRO A N 1
ATOM 3693 C CA . PRO A 1 481 ? 2.311 1.709 29.353 1.00 90.75 481 PRO A CA 1
ATOM 3694 C C . PRO A 1 481 ? 3.064 2.907 29.951 1.00 90.75 481 PRO A C 1
ATOM 3696 O O . PRO A 1 481 ? 3.380 2.889 31.139 1.00 90.75 481 PRO A O 1
ATOM 3699 N N . ARG A 1 482 ? 3.397 3.931 29.154 1.00 93.50 482 ARG A N 1
ATOM 3700 C CA . ARG A 1 482 ? 3.996 5.172 29.660 1.00 93.50 482 ARG A CA 1
ATOM 3701 C C . ARG A 1 482 ? 2.980 6.027 30.426 1.00 93.50 482 ARG A C 1
ATOM 3703 O O . ARG A 1 482 ? 3.380 6.751 31.334 1.00 93.50 482 ARG A O 1
ATOM 3710 N N . TRP A 1 483 ? 1.687 5.914 30.112 1.00 92.25 483 TRP A N 1
ATOM 3711 C CA . TRP A 1 483 ? 0.612 6.551 30.874 1.00 92.25 483 TRP A CA 1
ATOM 3712 C C . TRP A 1 483 ? 0.459 5.905 32.255 1.00 92.25 483 TRP A C 1
ATOM 3714 O O . TRP A 1 483 ? 0.143 4.721 32.362 1.00 92.25 483 TRP A O 1
ATOM 3724 N N . GLN A 1 484 ? 0.659 6.684 33.320 1.00 88.31 484 GLN A N 1
ATOM 3725 C CA . GLN A 1 484 ? 0.615 6.183 34.695 1.00 88.31 484 GLN A CA 1
ATOM 3726 C C . GLN A 1 484 ? -0.715 6.518 35.381 1.00 88.31 484 GLN A C 1
ATOM 3728 O O . GLN A 1 484 ? -1.254 7.613 35.219 1.00 88.31 484 GLN A O 1
ATOM 3733 N N . ASN A 1 485 ? -1.209 5.598 36.219 1.00 84.31 485 ASN A N 1
ATOM 3734 C CA . ASN A 1 485 ? -2.453 5.781 36.977 1.00 84.31 485 ASN A CA 1
ATOM 3735 C C . ASN A 1 485 ? -2.534 7.122 37.749 1.00 84.31 485 ASN A C 1
ATOM 3737 O O . ASN A 1 485 ? -3.587 7.748 37.673 1.00 84.31 485 ASN A O 1
ATOM 3741 N N . PRO A 1 486 ? -1.484 7.623 38.442 1.00 86.56 486 PRO A N 1
ATOM 3742 C CA . PRO A 1 486 ? -1.570 8.897 39.166 1.00 86.56 486 PRO A CA 1
ATOM 3743 C C . PRO A 1 486 ? -1.840 10.115 38.271 1.00 86.56 486 PRO A C 1
ATOM 3745 O O . PRO A 1 486 ? -2.512 11.049 38.704 1.00 86.56 486 PRO A O 1
ATOM 3748 N N . ASP A 1 487 ? -1.338 10.111 37.035 1.00 87.81 487 ASP A N 1
ATOM 3749 C CA . ASP A 1 487 ? -1.536 11.218 36.095 1.00 87.81 487 ASP A CA 1
ATOM 3750 C C . ASP A 1 487 ? -2.926 11.156 35.451 1.00 87.81 487 ASP A C 1
ATOM 3752 O O . ASP A 1 487 ? -3.584 12.186 35.305 1.00 87.81 487 ASP A O 1
ATOM 3756 N N . ILE A 1 488 ? -3.417 9.945 35.164 1.00 92.00 488 ILE A N 1
ATOM 3757 C CA . ILE A 1 488 ? -4.795 9.707 34.709 1.00 92.00 488 ILE A CA 1
ATOM 3758 C C . ILE A 1 488 ? -5.803 10.128 35.788 1.00 92.00 488 ILE A C 1
ATOM 3760 O O . ILE A 1 488 ? -6.751 10.848 35.479 1.00 92.00 488 ILE A O 1
ATOM 3764 N N . SER A 1 489 ? -5.595 9.734 37.050 1.00 91.50 489 SER A N 1
ATOM 3765 C CA . SER A 1 489 ? -6.477 10.128 38.157 1.00 91.50 489 SER A CA 1
ATOM 3766 C C . SER A 1 489 ? -6.534 11.646 38.320 1.00 91.50 489 SER A C 1
ATOM 3768 O O . SER A 1 489 ? -7.628 12.201 38.359 1.00 91.50 489 SER A O 1
ATOM 3770 N N . ARG A 1 490 ? -5.379 12.331 38.309 1.00 92.25 490 ARG A N 1
ATOM 3771 C CA . ARG A 1 490 ? -5.317 13.801 38.384 1.00 92.25 490 ARG A CA 1
ATOM 3772 C C . ARG A 1 490 ? -6.057 14.472 37.221 1.00 92.25 490 ARG A C 1
ATOM 3774 O O . ARG A 1 490 ? -6.770 15.447 37.432 1.00 92.25 490 ARG A O 1
ATOM 3781 N N . ALA A 1 491 ? -5.932 13.940 36.004 1.00 94.62 491 ALA A N 1
ATOM 3782 C CA . ALA A 1 491 ? -6.658 14.458 34.844 1.00 94.62 491 ALA A CA 1
ATOM 3783 C C . ALA A 1 491 ? -8.185 14.286 34.979 1.00 94.62 491 ALA A C 1
ATOM 3785 O O . ALA A 1 491 ? -8.941 15.158 34.555 1.00 94.62 491 ALA A O 1
ATOM 3786 N N . VAL A 1 492 ? -8.652 13.190 35.591 1.00 95.38 492 VAL A N 1
ATOM 3787 C CA . VAL A 1 492 ? -10.081 12.950 35.874 1.00 95.38 492 VAL A CA 1
ATOM 3788 C C . VAL A 1 492 ? -10.597 13.810 37.039 1.00 95.38 492 VAL A C 1
ATOM 3790 O O . VAL A 1 492 ? -11.767 14.198 37.037 1.00 95.38 492 VAL A O 1
ATOM 3793 N N . GLU A 1 493 ? -9.752 14.144 38.015 1.00 95.31 493 GLU A N 1
ATOM 3794 C CA . GLU A 1 493 ? -10.061 15.120 39.072 1.00 95.31 493 GLU A CA 1
ATOM 3795 C C . GLU A 1 493 ? -10.259 16.523 38.470 1.00 95.31 493 GLU A C 1
ATOM 3797 O O . GLU A 1 493 ? -11.332 17.105 38.627 1.00 95.31 493 GLU A O 1
ATOM 3802 N N . GLU A 1 494 ? -9.297 17.014 37.682 1.00 95.81 494 GLU A N 1
ATOM 3803 C CA . GLU A 1 494 ? -9.359 18.316 36.993 1.00 95.81 494 GLU A CA 1
ATOM 3804 C C . GLU A 1 494 ? -10.545 18.404 36.007 1.00 95.81 494 GLU A C 1
ATOM 3806 O O . GLU A 1 494 ? -11.277 19.396 35.985 1.00 95.81 494 GLU A O 1
ATOM 3811 N N . LEU A 1 495 ? -10.824 17.330 35.256 1.00 96.81 495 LEU A N 1
ATOM 3812 C CA . LEU A 1 495 ? -12.037 17.188 34.438 1.00 96.81 495 LEU A CA 1
ATOM 3813 C C . LEU A 1 495 ? -13.316 17.427 35.254 1.00 96.81 495 LEU A C 1
ATOM 3815 O O . LEU A 1 495 ? -14.228 18.118 34.796 1.00 96.81 495 LEU A O 1
ATOM 3819 N N . ASN A 1 496 ? -13.400 16.840 36.449 1.00 96.81 496 ASN A N 1
ATOM 3820 C CA . ASN A 1 496 ? -14.563 16.961 37.322 1.00 96.81 496 ASN A CA 1
ATOM 3821 C C . ASN A 1 496 ? -14.686 18.358 37.941 1.00 96.81 496 ASN A C 1
ATOM 3823 O O . ASN A 1 496 ? -15.803 18.869 38.043 1.00 96.81 496 ASN A O 1
ATOM 3827 N N . GLU A 1 497 ? -13.573 19.009 38.287 1.00 96.38 497 GLU A N 1
ATOM 3828 C CA . GLU A 1 497 ? -13.572 20.417 38.699 1.00 96.38 497 GLU A CA 1
ATOM 3829 C C . GLU A 1 497 ? -14.149 21.311 37.589 1.00 96.38 497 GLU A C 1
ATOM 3831 O O . GLU A 1 497 ? -15.073 22.089 37.842 1.00 96.38 497 GLU A O 1
ATOM 3836 N N . ILE A 1 498 ? -13.700 21.134 36.342 1.00 97.00 498 ILE A N 1
ATOM 3837 C CA . ILE A 1 498 ? -14.192 21.890 35.181 1.00 97.00 498 ILE A CA 1
ATOM 3838 C C . ILE A 1 498 ? -15.683 21.608 34.926 1.00 97.00 498 ILE A C 1
ATOM 3840 O O . ILE A 1 498 ? -16.478 22.548 34.830 1.00 97.00 498 ILE A O 1
ATOM 3844 N N . PHE A 1 499 ? -16.092 20.337 34.843 1.00 96.75 499 PHE A N 1
ATOM 3845 C CA . PHE A 1 499 ? -17.472 19.943 34.514 1.00 96.75 499 PHE A CA 1
ATOM 3846 C C . PHE A 1 499 ? -18.483 20.243 35.635 1.00 96.75 499 PHE A C 1
ATOM 3848 O O . PHE A 1 499 ? -19.683 20.375 35.358 1.00 96.75 499 PHE A O 1
ATOM 3855 N N . SER A 1 500 ? -18.020 20.463 36.873 1.00 95.81 500 SER A N 1
ATOM 3856 C CA . SER A 1 500 ? -18.870 20.897 37.990 1.00 95.81 500 SER A CA 1
ATOM 3857 C C . SER A 1 500 ? -19.601 22.221 37.716 1.00 95.81 500 SER A C 1
ATOM 3859 O O . SER A 1 500 ? -20.745 22.376 38.148 1.00 95.81 500 SER A O 1
ATOM 3861 N N . GLN A 1 501 ? -19.018 23.121 36.903 1.00 95.69 501 GLN A N 1
ATOM 3862 C CA . GLN A 1 501 ? -19.668 24.353 36.414 1.00 95.69 501 GLN A CA 1
ATOM 3863 C C . GLN A 1 501 ? -21.014 24.075 35.723 1.00 95.69 501 GLN A C 1
ATOM 3865 O O . GLN A 1 501 ? -21.916 24.910 35.758 1.00 95.69 501 GLN A O 1
ATOM 3870 N N . CYS A 1 502 ? -21.161 22.889 35.125 1.00 95.69 502 CYS A N 1
ATOM 3871 C CA . CYS A 1 502 ? -22.348 22.453 34.402 1.00 95.69 502 CYS A CA 1
ATOM 3872 C C . CYS A 1 502 ? -23.180 21.398 35.157 1.00 95.69 502 CYS A C 1
ATOM 3874 O O . CYS A 1 502 ? -24.050 20.783 34.543 1.00 95.69 502 CYS A O 1
ATOM 3876 N N . ASN A 1 503 ? -22.947 21.165 36.457 1.00 95.00 503 ASN A N 1
ATOM 3877 C CA . ASN A 1 503 ? -23.564 20.077 37.243 1.00 95.00 503 ASN A CA 1
ATOM 3878 C C . ASN A 1 503 ? -23.368 18.665 36.635 1.00 95.00 503 ASN A C 1
ATOM 3880 O O . ASN A 1 503 ? -24.213 17.784 36.826 1.00 95.00 503 ASN A O 1
ATOM 3884 N N . ILE A 1 504 ? -22.270 18.453 35.901 1.00 95.56 504 ILE A N 1
ATOM 3885 C CA . ILE A 1 504 ? -21.884 17.160 35.323 1.00 95.56 504 ILE A CA 1
ATOM 3886 C C . ILE A 1 504 ? -20.715 16.591 36.137 1.00 95.56 504 ILE A C 1
ATOM 3888 O O . ILE A 1 504 ? -19.801 17.322 36.514 1.00 95.56 504 ILE A O 1
ATOM 3892 N N . THR A 1 505 ? -20.729 15.284 36.396 1.00 95.50 505 THR A N 1
ATOM 3893 C CA . THR A 1 505 ? -19.634 14.555 37.049 1.00 95.50 505 THR A CA 1
ATOM 3894 C C . THR A 1 505 ? -19.247 13.353 36.194 1.00 95.50 505 THR A C 1
ATOM 3896 O O . THR A 1 505 ? -20.059 12.462 35.949 1.00 95.50 505 THR A O 1
ATOM 3899 N N . ALA A 1 506 ? -18.004 13.330 35.724 1.00 94.19 506 ALA A N 1
ATOM 3900 C CA . ALA A 1 506 ? -17.417 12.212 35.008 1.00 94.19 506 ALA A CA 1
ATOM 3901 C C . ALA A 1 506 ? -17.081 11.074 35.979 1.00 94.19 506 ALA A C 1
ATOM 3903 O O . ALA A 1 506 ? -16.293 11.243 36.912 1.00 94.19 506 ALA A O 1
ATOM 3904 N N . ARG A 1 507 ? -17.672 9.902 35.739 1.00 92.44 507 ARG A N 1
ATOM 3905 C CA . ARG A 1 507 ? -17.527 8.716 36.584 1.00 92.44 507 ARG A CA 1
ATOM 3906 C C . ARG A 1 507 ? -16.856 7.599 35.797 1.00 92.44 507 ARG A C 1
ATOM 3908 O O . ARG A 1 507 ? -17.407 7.106 34.816 1.00 92.44 507 ARG A O 1
ATOM 3915 N N . VAL A 1 508 ? -15.681 7.171 36.248 1.00 92.12 508 VAL A N 1
ATOM 3916 C CA . VAL A 1 508 ? -14.990 6.007 35.681 1.00 92.12 508 VAL A CA 1
ATOM 3917 C C . VAL A 1 508 ? -15.726 4.740 36.114 1.00 92.12 508 VAL A C 1
ATOM 3919 O O . VAL A 1 508 ? -15.740 4.395 37.291 1.00 92.12 508 VAL A O 1
ATOM 3922 N N . GLU A 1 509 ? -16.357 4.048 35.167 1.00 89.69 509 GLU A N 1
ATOM 3923 C CA . GLU A 1 509 ? -17.021 2.764 35.425 1.00 89.69 509 GLU A CA 1
ATOM 3924 C C . GLU A 1 509 ? -16.054 1.580 35.326 1.00 89.69 509 GLU A C 1
ATOM 3926 O O . GLU A 1 509 ? -16.242 0.550 35.975 1.00 89.69 509 GLU A O 1
ATOM 3931 N N . LYS A 1 510 ? -15.060 1.691 34.436 1.00 89.38 510 LYS A N 1
ATOM 3932 C CA . LYS A 1 510 ? -14.134 0.614 34.067 1.00 89.38 510 LYS A CA 1
ATOM 3933 C C . LYS A 1 510 ? -12.788 1.191 33.659 1.00 89.38 510 LYS A C 1
ATOM 3935 O O . LYS A 1 510 ? -12.744 2.165 32.907 1.00 89.38 510 LYS A O 1
ATOM 3940 N N . GLN A 1 511 ? -11.718 0.518 34.063 1.00 91.69 511 GLN A N 1
ATOM 3941 C CA . GLN A 1 511 ? -10.376 0.723 33.540 1.00 91.69 511 GLN A CA 1
ATOM 3942 C C . GLN A 1 511 ? -9.895 -0.578 32.886 1.00 91.69 511 GLN A C 1
ATOM 3944 O O . GLN A 1 511 ? -9.994 -1.664 33.455 1.00 91.69 511 GLN A O 1
ATOM 3949 N N . ILE A 1 512 ? -9.422 -0.486 31.646 1.00 90.69 512 ILE A N 1
ATOM 3950 C CA . ILE A 1 512 ? -8.980 -1.636 30.853 1.00 90.69 512 ILE A CA 1
ATOM 3951 C C . ILE A 1 512 ? -7.529 -1.399 30.455 1.00 90.69 512 ILE A C 1
ATOM 3953 O O . ILE A 1 512 ? -7.220 -0.394 29.815 1.00 90.69 512 ILE A O 1
ATOM 3957 N N . VAL A 1 513 ? -6.651 -2.341 30.798 1.00 90.50 513 VAL A N 1
ATOM 3958 C CA . VAL A 1 513 ? -5.224 -2.301 30.445 1.00 90.50 513 VAL A CA 1
ATOM 3959 C C . VAL A 1 513 ? -4.913 -3.548 29.606 1.00 90.50 513 VAL A C 1
ATOM 3961 O O . VAL A 1 513 ? -4.512 -4.584 30.144 1.00 90.50 513 VAL A O 1
ATOM 3964 N N . PRO A 1 514 ? -5.213 -3.527 28.293 1.00 88.12 514 PRO A N 1
ATOM 3965 C CA . PRO A 1 514 ? -5.039 -4.686 27.430 1.00 88.12 514 PRO A CA 1
ATOM 3966 C C . PRO A 1 514 ? -3.578 -4.817 26.985 1.00 88.12 514 PRO A C 1
ATOM 3968 O O . PRO A 1 514 ? -2.948 -3.837 26.588 1.00 88.12 514 PRO A O 1
ATOM 3971 N N . SER A 1 515 ? -3.044 -6.040 26.951 1.00 86.44 515 SER A N 1
ATOM 3972 C CA . SER A 1 515 ? -1.768 -6.277 26.272 1.00 86.44 515 SER A CA 1
ATOM 3973 C C . SER A 1 515 ? -2.023 -6.346 24.766 1.00 86.44 515 SER A C 1
ATOM 3975 O O . SER A 1 515 ? -2.579 -7.324 24.267 1.00 86.44 515 SER A O 1
ATOM 3977 N N . VAL A 1 516 ? -1.676 -5.275 24.050 1.00 87.75 516 VAL A N 1
ATOM 3978 C CA . VAL A 1 516 ? -1.922 -5.129 22.607 1.00 87.75 516 VAL A CA 1
ATOM 3979 C C . VAL A 1 516 ? -0.616 -5.151 21.804 1.00 87.75 516 VAL A C 1
ATOM 3981 O O . VAL A 1 516 ? 0.404 -4.647 22.281 1.00 87.75 516 VAL A O 1
ATOM 3984 N N . PRO A 1 517 ? -0.620 -5.676 20.562 1.00 89.50 517 PRO A N 1
ATOM 3985 C CA . PRO A 1 517 ? 0.458 -5.448 19.606 1.00 89.50 517 PRO A CA 1
ATOM 3986 C C . PRO A 1 517 ? 0.776 -3.958 19.441 1.00 89.50 517 PRO A C 1
ATOM 3988 O O . PRO A 1 517 ? -0.127 -3.122 19.424 1.00 89.50 517 PRO A O 1
ATOM 3991 N N . ALA A 1 518 ? 2.054 -3.631 19.240 1.00 90.56 518 ALA A N 1
ATOM 3992 C CA . ALA A 1 518 ? 2.537 -2.249 19.218 1.00 90.56 518 ALA A CA 1
ATOM 3993 C C . ALA A 1 518 ? 1.846 -1.341 18.181 1.00 90.56 518 ALA A C 1
ATOM 3995 O O . ALA A 1 518 ? 1.833 -0.133 18.381 1.00 90.56 518 ALA A O 1
ATOM 3996 N N . TYR A 1 519 ? 1.271 -1.884 17.101 1.00 90.88 519 TYR A N 1
ATOM 3997 C CA . TYR A 1 519 ? 0.543 -1.098 16.094 1.00 90.88 519 TYR A CA 1
ATOM 3998 C C . TYR A 1 519 ? -0.859 -0.657 16.551 1.00 90.88 519 TYR A C 1
ATOM 4000 O O . TYR A 1 519 ? -1.375 0.327 16.036 1.00 90.88 519 TYR A O 1
ATOM 4008 N N . LEU A 1 520 ? -1.469 -1.349 17.524 1.00 93.38 520 LEU A N 1
ATOM 4009 C CA . LEU A 1 520 ? -2.774 -0.988 18.099 1.00 93.38 520 LEU A CA 1
ATOM 4010 C C . LEU A 1 520 ? -2.670 0.079 19.201 1.00 93.38 520 LEU A C 1
ATOM 4012 O O . LEU A 1 520 ? -3.698 0.490 19.731 1.00 93.38 520 LEU A O 1
ATOM 4016 N N . GLN A 1 521 ? -1.457 0.512 19.563 1.00 94.44 521 GLN A N 1
ATOM 4017 C CA . GLN A 1 521 ? -1.241 1.586 20.540 1.00 94.44 521 GLN A CA 1
ATOM 4018 C C . GLN A 1 521 ? -1.504 2.979 19.954 1.00 94.44 521 GLN A C 1
ATOM 4020 O O . GLN A 1 521 ? -1.749 3.913 20.716 1.00 94.44 521 GLN A O 1
ATOM 4025 N N . ASP A 1 522 ? -1.472 3.118 18.626 1.00 93.56 522 ASP A N 1
ATOM 4026 C CA . ASP A 1 522 ? -1.719 4.382 17.932 1.00 93.56 522 ASP A CA 1
ATOM 4027 C C . ASP A 1 522 ? -3.161 4.468 17.413 1.00 93.56 522 ASP A C 1
ATOM 4029 O O . ASP A 1 522 ? -3.766 3.462 17.015 1.00 93.56 522 ASP A O 1
ATOM 4033 N N . LEU A 1 523 ? -3.705 5.683 17.339 1.00 93.94 523 LEU A N 1
ATOM 4034 C CA . LEU A 1 523 ? -5.000 5.925 16.708 1.00 93.94 523 LEU A CA 1
ATOM 4035 C C . LEU A 1 523 ? -4.915 5.713 15.190 1.00 93.94 523 LEU A C 1
ATOM 4037 O O . LEU A 1 523 ? -4.198 6.418 14.483 1.00 93.94 523 LEU A O 1
ATOM 4041 N N . SER A 1 524 ? -5.755 4.806 14.694 1.00 93.12 524 SER A N 1
ATOM 4042 C CA . SER A 1 524 ? -6.274 4.799 13.323 1.00 93.12 524 SER A CA 1
ATOM 4043 C C . SER A 1 524 ? -7.701 4.224 13.325 1.00 93.12 524 SER A C 1
ATOM 4045 O O . SER A 1 524 ? -8.064 3.504 14.268 1.00 93.12 524 SER A O 1
ATOM 4047 N N . PRO A 1 525 ? -8.532 4.463 12.291 1.00 93.12 525 PRO A N 1
ATOM 4048 C CA . PRO A 1 525 ? -9.873 3.876 12.232 1.00 93.12 525 PRO A CA 1
ATOM 4049 C C . PRO A 1 525 ? -9.856 2.341 12.247 1.00 93.12 525 PRO A C 1
ATOM 4051 O O . PRO A 1 525 ? -10.743 1.723 12.840 1.00 93.12 525 PRO A O 1
ATOM 4054 N N . GLY A 1 526 ? -8.821 1.729 11.662 1.00 92.88 526 GLY A N 1
ATOM 4055 C CA . GLY A 1 526 ? -8.587 0.286 11.680 1.00 92.88 526 GLY A CA 1
ATOM 4056 C C . GLY A 1 526 ? -8.301 -0.255 13.076 1.00 92.88 526 GLY A C 1
ATOM 4057 O O . GLY A 1 526 ? -8.997 -1.154 13.553 1.00 92.88 526 GLY A O 1
ATOM 4058 N N . ASN A 1 527 ? -7.342 0.355 13.774 1.00 93.75 527 ASN A N 1
ATOM 4059 C CA . ASN A 1 527 ? -6.978 -0.026 15.140 1.00 93.75 527 ASN A CA 1
ATOM 4060 C C . ASN A 1 527 ? -8.175 0.117 16.090 1.00 93.75 527 ASN A C 1
ATOM 4062 O O . ASN A 1 527 ? -8.481 -0.794 16.862 1.00 93.75 527 ASN A O 1
ATOM 4066 N N . ALA A 1 528 ? -8.918 1.224 15.975 1.00 94.44 528 ALA A N 1
ATOM 4067 C CA . ALA A 1 528 ? -10.127 1.466 16.754 1.00 94.44 528 ALA A CA 1
ATOM 4068 C C . ALA A 1 528 ? -11.226 0.417 16.489 1.00 94.44 528 ALA A C 1
ATOM 4070 O O . ALA A 1 528 ? -11.932 0.028 17.422 1.00 94.44 528 ALA A O 1
ATOM 4071 N N . LEU A 1 529 ? -11.362 -0.079 15.251 1.00 92.94 529 LEU A N 1
ATOM 4072 C CA . LEU A 1 529 ? -12.291 -1.165 14.907 1.00 92.94 529 LEU A CA 1
ATOM 4073 C C . LEU A 1 529 ? -11.875 -2.485 15.565 1.00 92.94 529 LEU A C 1
ATOM 4075 O O . LEU A 1 529 ? -12.715 -3.175 16.149 1.00 92.94 529 LEU A O 1
ATOM 4079 N N . SER A 1 530 ? -10.587 -2.824 15.494 1.00 92.12 530 SER A N 1
ATOM 4080 C CA . SER A 1 530 ? -10.031 -4.030 16.111 1.00 92.12 530 SER A CA 1
ATOM 4081 C C . SER A 1 530 ? -10.174 -4.018 17.633 1.00 92.12 530 SER A C 1
ATOM 4083 O O . SER A 1 530 ? -10.660 -4.999 18.201 1.00 92.12 530 SER A O 1
ATOM 4085 N N . LEU A 1 531 ? -9.850 -2.904 18.297 1.00 92.88 531 LEU A N 1
ATOM 4086 C CA . LEU A 1 531 ? -10.022 -2.746 19.745 1.00 92.88 531 LEU A CA 1
ATOM 4087 C C . LEU A 1 531 ? -11.498 -2.810 20.156 1.00 92.88 531 LEU A C 1
ATOM 4089 O O . LEU A 1 531 ? -11.840 -3.545 21.080 1.00 92.88 531 LEU A O 1
ATOM 4093 N N . HIS A 1 532 ? -12.390 -2.110 19.445 1.00 91.38 532 HIS A N 1
ATOM 4094 C CA . HIS A 1 532 ? -13.832 -2.146 19.717 1.00 91.38 532 HIS A CA 1
ATOM 4095 C C . HIS A 1 532 ? -14.401 -3.573 19.633 1.00 91.38 532 HIS A C 1
ATOM 4097 O O . HIS A 1 532 ? -15.128 -3.990 20.537 1.00 91.38 532 HIS A O 1
ATOM 4103 N N . ARG A 1 533 ? -14.023 -4.341 18.598 1.00 88.38 533 ARG A N 1
ATOM 4104 C CA . ARG A 1 533 ? -14.445 -5.740 18.403 1.00 88.38 533 ARG A CA 1
ATOM 4105 C C . ARG A 1 533 ? -13.946 -6.673 19.512 1.00 88.38 533 ARG A C 1
ATOM 4107 O O . ARG A 1 533 ? -14.746 -7.429 20.059 1.00 88.38 533 ARG A O 1
ATOM 4114 N N . HIS A 1 534 ? -12.656 -6.631 19.848 1.00 88.19 534 HIS A N 1
ATOM 4115 C CA . HIS A 1 534 ? -12.060 -7.580 20.799 1.00 88.19 534 HIS A CA 1
ATOM 4116 C C . HIS A 1 534 ? -12.367 -7.239 22.264 1.00 88.19 534 HIS A C 1
ATOM 4118 O O . HIS A 1 534 ? -12.649 -8.138 23.053 1.00 88.19 534 HIS A O 1
ATOM 4124 N N . LEU A 1 535 ? -12.366 -5.951 22.625 1.00 88.44 535 LEU A N 1
ATOM 4125 C CA . LEU A 1 535 ? -12.612 -5.487 23.996 1.00 88.44 535 LEU A CA 1
ATOM 4126 C C . LEU A 1 535 ? -14.106 -5.242 24.296 1.00 88.44 535 LEU A C 1
ATOM 4128 O O . LEU A 1 535 ? -14.450 -4.905 25.426 1.00 88.44 535 LEU A O 1
ATOM 4132 N N . LYS A 1 536 ? -14.996 -5.417 23.303 1.00 88.12 536 LYS A N 1
ATOM 4133 C CA . LYS A 1 536 ? -16.463 -5.245 23.408 1.00 88.12 536 LYS A CA 1
ATOM 4134 C C . LYS A 1 536 ? -16.867 -3.887 24.004 1.00 88.12 536 LYS A C 1
ATOM 4136 O O . LYS A 1 536 ? -17.723 -3.804 24.882 1.00 88.12 536 LYS A O 1
ATOM 4141 N N . LEU A 1 537 ? -16.215 -2.824 23.536 1.00 86.25 537 LEU A N 1
ATOM 4142 C CA . LEU A 1 537 ? -16.346 -1.478 24.101 1.00 86.25 537 LEU A CA 1
ATOM 4143 C C . LEU A 1 537 ? -17.686 -0.827 23.737 1.00 86.25 537 LEU A C 1
ATOM 4145 O O . LEU A 1 537 ? -18.078 -0.827 22.570 1.00 86.25 537 LEU A O 1
ATOM 4149 N N . SER A 1 538 ? -18.327 -0.195 24.718 1.00 87.81 538 SER A N 1
ATOM 4150 C CA . SER A 1 538 ? -19.584 0.552 24.587 1.00 87.81 538 SER A CA 1
ATOM 4151 C C . SER A 1 538 ? -19.533 1.855 25.394 1.00 87.81 538 SER A C 1
ATOM 4153 O O . SER A 1 538 ? -18.628 2.039 26.206 1.00 87.81 538 SER A O 1
ATOM 4155 N N . GLY A 1 539 ? -20.502 2.751 25.177 1.00 90.69 539 GLY A N 1
ATOM 4156 C CA . GLY A 1 539 ? -20.548 4.057 25.846 1.00 90.69 539 GLY A CA 1
ATOM 4157 C C . GLY A 1 539 ? -19.380 4.968 25.456 1.00 90.69 539 GLY A C 1
ATOM 4158 O O . GLY A 1 539 ? -18.775 4.789 24.394 1.00 90.69 539 GLY A O 1
ATOM 4159 N N . THR A 1 540 ? -19.066 5.932 26.322 1.00 95.81 540 THR A N 1
ATOM 4160 C CA . THR A 1 540 ? -17.921 6.835 26.153 1.00 95.81 540 THR A CA 1
ATOM 4161 C C . THR A 1 540 ? -16.627 6.143 26.567 1.00 95.81 540 THR A C 1
ATOM 4163 O O . THR A 1 540 ? -16.509 5.658 27.695 1.00 95.81 540 THR A O 1
ATOM 4166 N N . ARG A 1 541 ? -15.632 6.114 25.674 1.00 96.50 541 ARG A N 1
ATOM 4167 C CA . ARG A 1 541 ? -14.299 5.561 25.962 1.00 96.50 541 ARG A CA 1
ATOM 4168 C C . ARG A 1 541 ? -13.206 6.605 25.808 1.00 96.50 541 ARG A C 1
ATOM 4170 O O . ARG A 1 541 ? -13.189 7.315 24.809 1.00 96.50 541 ARG A O 1
ATOM 4177 N N . VAL A 1 542 ? -12.266 6.636 26.744 1.00 97.50 542 VAL A N 1
ATOM 4178 C CA . VAL A 1 542 ? -11.045 7.446 26.655 1.00 97.50 542 VAL A CA 1
ATOM 4179 C C . VAL A 1 542 ? -9.867 6.500 26.462 1.00 97.50 542 VAL A C 1
ATOM 4181 O O . VAL A 1 542 ? -9.593 5.666 27.323 1.00 97.50 542 VAL A O 1
ATOM 4184 N N . PHE A 1 543 ? -9.204 6.600 25.314 1.00 97.19 543 PHE A N 1
ATOM 4185 C CA . PHE A 1 543 ? -8.028 5.820 24.956 1.00 97.19 543 PHE A CA 1
ATOM 4186 C C . PHE A 1 543 ? -6.762 6.630 25.232 1.00 97.19 543 PHE A C 1
ATOM 4188 O O . PHE A 1 543 ? -6.524 7.660 24.603 1.00 97.19 543 PHE A O 1
ATOM 4195 N N . PHE A 1 544 ? -5.930 6.128 26.137 1.00 96.50 544 PHE A N 1
ATOM 4196 C CA . PHE A 1 544 ? -4.597 6.649 26.412 1.00 96.50 544 PHE A CA 1
ATOM 4197 C C . PHE A 1 544 ? -3.603 5.898 25.518 1.00 96.50 544 PHE A C 1
ATOM 4199 O O . PHE A 1 544 ? -3.167 4.784 25.830 1.00 96.50 544 PHE A O 1
ATOM 4206 N N . GLY A 1 545 ? -3.354 6.470 24.339 1.00 95.50 545 GLY A N 1
ATOM 4207 C CA . GLY A 1 545 ? -2.561 5.884 23.262 1.00 95.50 545 GLY A CA 1
ATOM 4208 C C . GLY A 1 545 ? -1.131 6.414 23.204 1.00 95.50 545 GLY A C 1
ATOM 4209 O O . GLY A 1 545 ? -0.727 7.296 23.966 1.00 95.50 545 GLY A O 1
ATOM 4210 N N . ARG A 1 546 ? -0.357 5.866 22.266 1.00 94.69 546 ARG A N 1
ATOM 4211 C CA . ARG A 1 546 ? 1.006 6.316 21.974 1.00 94.69 546 ARG A CA 1
ATOM 4212 C C . ARG A 1 546 ? 1.003 7.613 21.172 1.00 94.69 546 ARG A C 1
ATOM 4214 O O . ARG A 1 546 ? 1.624 8.580 21.608 1.00 94.69 546 ARG A O 1
ATOM 4221 N N . ASP A 1 547 ? 0.321 7.602 20.029 1.00 92.19 547 ASP A N 1
ATOM 4222 C CA . ASP A 1 547 ? 0.300 8.677 19.031 1.00 92.19 547 ASP A CA 1
ATOM 4223 C C . ASP A 1 547 ? -1.013 8.657 18.215 1.00 92.19 547 ASP A C 1
ATOM 4225 O O . ASP A 1 547 ? -1.780 7.686 18.285 1.00 92.19 547 ASP A O 1
ATOM 4229 N N . THR A 1 548 ? -1.271 9.694 17.411 1.00 85.56 548 THR A N 1
ATOM 4230 C CA . THR A 1 548 ? -2.293 9.657 16.356 1.00 85.56 548 THR A CA 1
ATOM 4231 C C . THR A 1 548 ? -1.655 9.567 14.972 1.00 85.56 548 THR A C 1
ATOM 4233 O O . THR A 1 548 ? -0.889 10.426 14.551 1.00 85.56 548 THR A O 1
ATOM 4236 N N . LEU A 1 549 ? -2.001 8.520 14.209 1.00 81.94 549 LEU A N 1
ATOM 4237 C CA . LEU A 1 549 ? -1.541 8.377 12.816 1.00 81.94 549 LEU A CA 1
ATOM 4238 C C . LEU A 1 549 ? -2.385 9.207 11.829 1.00 81.94 549 LEU A C 1
ATOM 4240 O O . LEU A 1 549 ? -2.084 9.247 10.632 1.00 81.94 549 LEU A O 1
ATOM 4244 N N . MET A 1 550 ? -3.413 9.879 12.360 1.00 82.75 550 MET A N 1
ATOM 4245 C CA . MET A 1 550 ? -4.340 10.783 11.683 1.00 82.75 550 MET A CA 1
ATOM 4246 C C . MET A 1 550 ? -3.620 11.845 10.845 1.00 82.75 550 MET A C 1
ATOM 4248 O O . MET A 1 550 ? -2.491 12.240 11.147 1.00 82.75 550 MET A O 1
ATOM 4252 N N . GLN A 1 551 ? -4.275 12.328 9.787 1.00 77.38 551 GLN A N 1
ATOM 4253 C CA . GLN A 1 551 ? -3.760 13.415 8.952 1.00 77.38 551 GLN A CA 1
ATOM 4254 C C . GLN A 1 551 ? -4.717 14.622 8.868 1.00 77.38 551 GLN A C 1
ATOM 4256 O O . GLN A 1 551 ? -5.793 14.500 8.278 1.00 77.38 551 GLN A O 1
ATOM 4261 N N . PRO A 1 552 ? -4.316 15.812 9.373 1.00 79.56 552 PRO A N 1
ATOM 4262 C CA . PRO A 1 552 ? -3.080 16.087 10.124 1.00 79.56 552 PRO A CA 1
ATOM 4263 C C . PRO A 1 552 ? -3.039 15.340 11.472 1.00 79.56 552 PRO A C 1
ATOM 4265 O O . PRO A 1 552 ? -4.059 14.840 11.937 1.00 79.56 552 PRO A O 1
ATOM 4268 N N . ALA A 1 553 ? -1.848 15.234 12.065 1.00 78.62 553 ALA A N 1
ATOM 4269 C CA . ALA A 1 553 ? -1.676 14.612 13.376 1.00 78.62 553 ALA A CA 1
ATOM 4270 C C . ALA A 1 553 ? -2.121 15.575 14.485 1.00 78.62 553 ALA A C 1
ATOM 4272 O O . ALA A 1 553 ? -1.854 16.778 14.404 1.00 78.62 553 ALA A O 1
ATOM 4273 N N . PHE A 1 554 ? -2.763 15.034 15.518 1.00 83.94 554 PHE A N 1
ATOM 4274 C CA . PHE A 1 554 ? -3.266 15.775 16.674 1.00 83.94 554 PHE A CA 1
ATOM 4275 C C . PHE A 1 554 ? -2.841 15.097 17.984 1.00 83.94 554 PHE A C 1
ATOM 4277 O O . PHE A 1 554 ? -2.739 13.871 18.048 1.00 83.94 554 PHE A O 1
ATOM 4284 N N . ASP A 1 555 ? -2.643 15.878 19.049 1.00 87.06 555 ASP A N 1
ATOM 4285 C CA . ASP A 1 555 ? -2.350 15.336 20.387 1.00 87.06 555 ASP A CA 1
ATOM 4286 C C . ASP A 1 555 ? -3.592 14.708 21.055 1.00 87.06 555 ASP A C 1
ATOM 4288 O O . ASP A 1 555 ? -3.473 13.864 21.947 1.00 87.06 555 ASP A O 1
ATOM 4292 N N . ALA A 1 556 ? -4.788 15.083 20.592 1.00 91.75 556 ALA A N 1
ATOM 4293 C CA . ALA A 1 556 ? -6.058 14.466 20.944 1.00 91.75 556 ALA A CA 1
ATOM 4294 C C . ALA A 1 556 ? -7.041 14.483 19.762 1.00 91.75 556 ALA A C 1
ATOM 4296 O O . ALA A 1 556 ? -6.924 15.322 18.877 1.00 91.75 556 ALA A O 1
ATOM 4297 N N . GLU A 1 557 ? -8.018 13.573 19.753 1.00 93.25 557 GLU A N 1
ATOM 4298 C CA . GLU A 1 557 ? -9.117 13.580 18.772 1.00 93.25 557 GLU A CA 1
ATOM 4299 C C . GLU A 1 557 ? -10.409 13.018 19.399 1.00 93.25 557 GLU A C 1
ATOM 4301 O O . GLU A 1 557 ? -10.464 11.858 19.835 1.00 93.25 557 GLU A O 1
ATOM 4306 N N . ALA A 1 558 ? -11.464 13.840 19.420 1.00 94.31 558 ALA A N 1
ATOM 4307 C CA . ALA A 1 558 ? -12.812 13.484 19.859 1.00 94.31 558 ALA A CA 1
ATOM 4308 C C . ALA A 1 558 ? -13.719 12.973 18.722 1.00 94.31 558 ALA A C 1
ATOM 4310 O O . ALA A 1 558 ? -13.993 13.653 17.732 1.00 94.31 558 ALA A O 1
ATOM 4311 N N . PHE A 1 559 ? -14.314 11.797 18.921 1.00 94.19 559 PHE A N 1
ATOM 4312 C CA . PHE A 1 559 ? -15.208 11.129 17.974 1.00 94.19 559 PHE A CA 1
ATOM 4313 C C . PHE A 1 559 ? -16.665 11.144 18.468 1.00 94.19 559 PHE A C 1
ATOM 4315 O O . PHE A 1 559 ? -17.167 10.175 19.049 1.00 94.19 559 PHE A O 1
ATOM 4322 N N . GLY A 1 560 ? -17.360 12.259 18.235 1.00 91.94 560 GLY A N 1
ATOM 4323 C CA . GLY A 1 560 ? -18.800 12.420 18.481 1.00 91.94 560 GLY A CA 1
ATOM 4324 C C . GLY A 1 560 ? -19.676 11.837 17.361 1.00 91.94 560 GLY A C 1
ATOM 4325 O O . GLY A 1 560 ? -19.187 11.368 16.339 1.00 91.94 560 GLY A O 1
ATOM 4326 N N . ALA A 1 561 ? -21.003 11.889 17.509 1.00 87.06 561 ALA A N 1
ATOM 4327 C CA . ALA A 1 561 ? -21.926 11.381 16.482 1.00 87.06 561 ALA A CA 1
ATOM 4328 C C . ALA A 1 561 ? -21.862 12.175 15.156 1.00 87.06 561 ALA A C 1
ATOM 4330 O O . ALA A 1 561 ? -22.137 11.633 14.084 1.00 87.06 561 ALA A O 1
ATOM 4331 N N . GLY A 1 562 ? -21.486 13.457 15.211 1.00 85.56 562 GLY A N 1
ATOM 4332 C CA . GLY A 1 562 ? -21.394 14.342 14.048 1.00 85.56 562 GLY A CA 1
ATOM 4333 C C . GLY A 1 562 ? -20.220 14.060 13.099 1.00 85.56 562 GLY A C 1
ATOM 4334 O O . GLY A 1 562 ? -20.345 14.328 11.905 1.00 85.56 562 GLY A O 1
ATOM 4335 N N . ASN A 1 563 ? -19.101 13.502 13.584 1.00 87.31 563 ASN A N 1
ATOM 4336 C CA . ASN A 1 563 ? -17.861 13.311 12.806 1.00 87.31 563 ASN A CA 1
ATOM 4337 C C . ASN A 1 563 ? -17.477 11.830 12.565 1.00 87.31 563 ASN A C 1
ATOM 4339 O O . ASN A 1 563 ? -16.388 11.535 12.057 1.00 87.31 563 ASN A O 1
ATOM 4343 N N . THR A 1 564 ? -18.380 10.883 12.857 1.00 90.12 564 THR A N 1
ATOM 4344 C CA . THR A 1 564 ? -18.136 9.429 12.737 1.00 90.12 564 THR A CA 1
ATOM 4345 C C . THR A 1 564 ? -19.009 8.698 11.713 1.00 90.12 564 THR A C 1
ATOM 4347 O O . THR A 1 564 ? -18.985 7.471 11.664 1.00 90.12 564 THR A O 1
ATOM 4350 N N . ARG A 1 565 ? -19.738 9.401 10.833 1.00 87.69 565 ARG A N 1
ATOM 4351 C CA . ARG A 1 565 ? -20.736 8.812 9.905 1.00 87.69 565 ARG A CA 1
ATOM 4352 C C . ARG A 1 565 ? -20.298 7.536 9.158 1.00 87.69 565 ARG A C 1
ATOM 4354 O O . ARG A 1 565 ? -21.106 6.623 9.011 1.00 87.69 565 ARG A O 1
ATOM 4361 N N . ASN A 1 566 ? -19.058 7.463 8.664 1.00 87.56 566 ASN A N 1
ATOM 4362 C CA . ASN A 1 566 ? -18.534 6.266 7.976 1.00 87.56 566 ASN A CA 1
ATOM 4363 C C . ASN A 1 566 ? -17.654 5.382 8.880 1.00 87.56 566 ASN A C 1
ATOM 4365 O O . ASN A 1 566 ? -17.281 4.282 8.480 1.00 87.56 566 ASN A O 1
ATOM 4369 N N . ARG A 1 567 ? -17.355 5.854 10.095 1.00 92.25 567 ARG A N 1
ATOM 4370 C CA . ARG A 1 567 ? -16.534 5.213 11.128 1.00 92.25 567 ARG A CA 1
ATOM 4371 C C . ARG A 1 567 ? -17.301 5.020 12.455 1.00 92.25 567 ARG A C 1
ATOM 4373 O O . ARG A 1 567 ? -16.796 5.398 13.511 1.00 92.25 567 ARG A O 1
ATOM 4380 N N . PRO A 1 568 ? -18.533 4.455 12.448 1.00 91.81 568 PRO A N 1
ATOM 4381 C CA . PRO A 1 568 ? -19.439 4.498 13.601 1.00 91.81 568 PRO A CA 1
ATOM 4382 C C . PRO A 1 568 ? -18.928 3.767 14.850 1.00 91.81 568 PRO A C 1
ATOM 4384 O O . PRO A 1 568 ? -19.331 4.126 15.952 1.00 91.81 568 PRO A O 1
ATOM 4387 N N . TRP A 1 569 ? -18.012 2.801 14.717 1.00 92.31 569 TRP A N 1
ATOM 4388 C CA . TRP A 1 569 ? -17.351 2.139 15.854 1.00 92.31 569 TRP A CA 1
ATOM 4389 C C . TRP A 1 569 ? -16.484 3.095 16.692 1.00 92.31 569 TRP A C 1
ATOM 4391 O O . TRP A 1 569 ? -16.167 2.790 17.841 1.00 92.31 569 TRP A O 1
ATOM 4401 N N . MET A 1 570 ? -16.109 4.256 16.145 1.00 94.12 570 MET A N 1
ATOM 4402 C CA . MET A 1 570 ? -15.364 5.301 16.853 1.00 94.12 570 MET A CA 1
ATOM 4403 C C . MET A 1 570 ? -16.286 6.246 17.637 1.00 94.12 570 MET A C 1
ATOM 4405 O O . MET A 1 570 ? -15.808 6.951 18.515 1.00 94.12 570 MET A O 1
ATOM 4409 N N . THR A 1 571 ? -17.598 6.245 17.378 1.00 94.12 571 THR A N 1
ATOM 4410 C CA . THR A 1 571 ? -18.566 7.126 18.062 1.00 94.12 571 THR A CA 1
ATOM 4411 C C . THR A 1 571 ? -18.512 6.939 19.573 1.00 94.12 571 THR A C 1
ATOM 4413 O O . THR A 1 571 ? -18.507 5.801 20.047 1.00 94.12 571 THR A O 1
ATOM 4416 N N . GLY A 1 572 ? -18.472 8.043 20.319 1.00 94.12 572 GLY A N 1
ATOM 4417 C CA . GLY A 1 572 ? -18.277 8.020 21.765 1.00 94.12 572 GLY A CA 1
ATOM 4418 C C . GLY A 1 572 ? -16.868 7.562 22.143 1.00 94.12 572 GLY A C 1
ATOM 4419 O O . GLY A 1 572 ? -16.713 6.784 23.082 1.00 94.12 572 GLY A O 1
ATOM 4420 N N . SER A 1 573 ? -15.836 7.971 21.402 1.00 96.25 573 SER A N 1
ATOM 4421 C CA . SER A 1 573 ? -14.453 7.781 21.850 1.00 96.25 573 SER A CA 1
ATOM 4422 C C . SER A 1 573 ? -13.617 9.047 21.767 1.00 96.25 573 SER A C 1
ATOM 4424 O O . SER A 1 573 ? -13.831 9.890 20.905 1.00 96.25 573 SER A O 1
ATOM 4426 N N . LEU A 1 574 ? -12.666 9.153 22.681 1.00 96.75 574 LEU A N 1
ATOM 4427 C CA . LEU A 1 574 ? -11.601 10.140 22.712 1.00 96.75 574 LEU A CA 1
ATOM 4428 C C . LEU A 1 574 ? -10.278 9.381 22.694 1.00 96.75 574 LEU A C 1
ATOM 4430 O O . LEU A 1 574 ? -10.148 8.378 23.394 1.00 96.75 574 LEU A O 1
ATOM 4434 N N . TRP A 1 575 ? -9.313 9.851 21.917 1.00 96.50 575 TRP A N 1
ATOM 4435 C CA . TRP A 1 575 ? -7.934 9.372 21.942 1.00 96.50 575 TRP A CA 1
ATOM 4436 C C . TRP A 1 575 ? -6.997 10.495 22.376 1.00 96.50 575 TRP A C 1
ATOM 4438 O O . TRP A 1 575 ? -7.147 11.615 21.901 1.00 96.50 575 TRP A O 1
ATOM 4448 N N . LEU A 1 576 ? -6.046 10.183 23.256 1.00 95.75 576 LEU A N 1
ATOM 4449 C CA . LEU A 1 576 ? -5.009 11.088 23.762 1.00 95.75 576 LEU A CA 1
ATOM 4450 C C . LEU A 1 576 ? -3.623 10.490 23.484 1.00 95.75 576 LEU A C 1
ATOM 4452 O O . LEU A 1 576 ? -3.427 9.289 23.699 1.00 95.75 576 LEU A O 1
ATOM 4456 N N . THR A 1 577 ? -2.658 11.305 23.050 1.00 93.88 577 THR A N 1
ATOM 4457 C CA . THR A 1 577 ? -1.252 10.895 22.879 1.00 93.88 577 THR A CA 1
ATOM 4458 C C . THR A 1 577 ? -0.436 11.164 24.140 1.00 93.88 577 THR A C 1
ATOM 4460 O O . THR A 1 577 ? -0.679 12.126 24.868 1.00 93.88 577 THR A O 1
ATOM 4463 N N . TYR A 1 578 ? 0.589 10.347 24.394 1.00 87.81 578 TYR A N 1
ATOM 4464 C CA . TYR A 1 578 ? 1.469 10.507 25.563 1.00 87.81 578 TYR A CA 1
ATOM 4465 C C . TYR A 1 578 ? 2.280 11.831 25.565 1.00 87.81 578 TYR A C 1
ATOM 4467 O O . TYR A 1 578 ? 2.959 12.145 26.540 1.00 87.81 578 TYR A O 1
ATOM 4475 N N . GLY A 1 579 ? 2.244 12.612 24.478 1.00 84.50 579 GLY A N 1
ATOM 4476 C CA . GLY A 1 579 ? 2.903 13.919 24.379 1.00 84.50 579 GLY A CA 1
ATOM 4477 C C . GLY A 1 579 ? 2.058 15.111 24.848 1.00 84.50 579 GLY A C 1
ATOM 4478 O O . GLY A 1 579 ? 2.602 16.213 24.965 1.00 84.50 579 GLY A O 1
ATOM 4479 N N . ILE A 1 580 ? 0.758 14.915 25.101 1.00 89.25 580 ILE A N 1
ATOM 4480 C CA . ILE A 1 580 ? -0.176 16.018 25.346 1.00 89.25 580 ILE A CA 1
ATOM 4481 C C . ILE A 1 580 ? 0.119 16.767 26.654 1.00 89.25 580 ILE A C 1
ATOM 4483 O O . ILE A 1 580 ? 0.458 16.183 27.686 1.00 89.25 580 ILE A O 1
ATOM 4487 N N . ARG A 1 581 ? -0.022 18.094 26.609 1.00 87.75 581 ARG A N 1
ATOM 4488 C CA . ARG A 1 581 ? 0.115 18.979 27.775 1.00 87.75 581 ARG A CA 1
ATOM 4489 C C . ARG A 1 581 ? -1.236 19.192 28.444 1.00 87.75 581 ARG A C 1
ATOM 4491 O O . ARG A 1 581 ? -2.266 19.108 27.785 1.00 87.75 581 ARG A O 1
ATOM 4498 N N . ASP A 1 582 ? -1.206 19.503 29.739 1.00 90.31 582 ASP A N 1
ATOM 4499 C CA . ASP A 1 582 ? -2.384 19.914 30.516 1.00 90.31 582 ASP A CA 1
ATOM 4500 C C . ASP A 1 582 ? -3.542 18.904 30.394 1.00 90.31 582 ASP A C 1
ATOM 4502 O O . ASP A 1 582 ? -4.666 19.236 30.018 1.00 90.31 582 ASP A O 1
ATOM 4506 N N . VAL A 1 583 ? -3.215 17.631 30.666 1.00 92.88 583 VAL A N 1
ATOM 4507 C CA . VAL A 1 583 ? -4.029 16.447 30.341 1.00 92.88 583 VAL A CA 1
ATOM 4508 C C . VAL A 1 583 ? -5.481 16.564 30.813 1.00 92.88 583 VAL A C 1
ATOM 4510 O O . VAL A 1 583 ? -6.365 16.164 30.064 1.00 92.88 583 VAL A O 1
ATOM 4513 N N . GLY A 1 584 ? -5.761 17.103 32.006 1.00 94.44 584 GLY A N 1
ATOM 4514 C CA . GLY A 1 584 ? -7.137 17.242 32.497 1.00 94.44 584 GLY A CA 1
ATOM 4515 C C . GLY A 1 584 ? -7.933 18.325 31.768 1.00 94.44 584 GLY A C 1
ATOM 4516 O O . GLY A 1 584 ? -9.089 18.090 31.412 1.00 94.44 584 GLY A O 1
ATOM 4517 N N . VAL A 1 585 ? -7.309 19.461 31.435 1.00 95.31 585 VAL A N 1
ATOM 4518 C CA . VAL A 1 585 ? -7.926 20.496 30.585 1.00 95.31 585 VAL A CA 1
ATOM 4519 C C . VAL A 1 585 ? -8.188 19.964 29.174 1.00 95.31 585 VAL A C 1
ATOM 4521 O O . VAL A 1 585 ? -9.284 20.148 28.646 1.00 95.31 585 VAL A O 1
ATOM 4524 N N . ALA A 1 586 ? -7.225 19.259 28.573 1.00 94.94 586 ALA A N 1
ATOM 4525 C CA . ALA A 1 586 ? -7.393 18.643 27.257 1.00 94.94 586 ALA A CA 1
ATOM 4526 C C . ALA A 1 586 ? -8.484 17.556 27.264 1.00 94.94 586 ALA A C 1
ATOM 4528 O O . ALA A 1 586 ? -9.363 17.542 26.404 1.00 94.94 586 ALA A O 1
ATOM 4529 N N . LEU A 1 587 ? -8.491 16.694 28.284 1.00 96.38 587 LEU A N 1
ATOM 4530 C CA . LEU A 1 587 ? -9.529 15.690 28.508 1.00 96.38 587 LEU A CA 1
ATOM 4531 C C . LEU A 1 587 ? -10.917 16.340 28.618 1.00 96.38 587 LEU A C 1
ATOM 4533 O O . LEU A 1 587 ? -11.858 15.863 27.988 1.00 96.38 587 LEU A O 1
ATOM 4537 N N . ALA A 1 588 ? -11.048 17.441 29.361 1.00 97.25 588 ALA A N 1
ATOM 4538 C CA . ALA A 1 588 ? -12.299 18.185 29.490 1.00 97.25 588 ALA A CA 1
ATOM 4539 C C . ALA A 1 588 ? -12.742 18.851 28.179 1.00 97.25 588 ALA A C 1
ATOM 4541 O O . ALA A 1 588 ? -13.920 18.769 27.830 1.00 97.25 588 ALA A O 1
ATOM 4542 N N . HIS A 1 589 ? -11.818 19.472 27.443 1.00 96.81 589 HIS A N 1
ATOM 4543 C CA . HIS A 1 589 ? -12.070 20.102 26.144 1.00 96.81 589 HIS A CA 1
ATOM 4544 C C . HIS A 1 589 ? -12.663 19.098 25.144 1.00 96.81 589 HIS A C 1
ATOM 4546 O O . HIS A 1 589 ? -13.752 19.294 24.601 1.00 96.81 589 HIS A O 1
ATOM 4552 N N . GLU A 1 590 ? -11.988 17.968 24.970 1.00 96.25 590 GLU A N 1
ATOM 4553 C CA . GLU A 1 590 ? -12.364 16.952 23.994 1.00 96.25 590 GLU A CA 1
ATOM 4554 C C . GLU A 1 590 ? -13.625 16.176 24.400 1.00 96.25 590 GLU A C 1
ATOM 4556 O O . GLU A 1 590 ? -14.517 15.928 23.582 1.00 96.25 590 GLU A O 1
ATOM 4561 N N . LEU A 1 591 ? -13.772 15.844 25.687 1.00 97.12 591 LEU A N 1
ATOM 4562 C CA . LEU A 1 591 ? -15.007 15.247 26.195 1.00 97.12 591 LEU A CA 1
ATOM 4563 C C . LEU A 1 591 ? -16.207 16.194 26.061 1.00 97.12 591 LEU A C 1
ATOM 4565 O O . LEU A 1 591 ? -17.322 15.725 25.814 1.00 97.12 591 LEU A O 1
ATOM 4569 N N . PHE A 1 592 ? -16.002 17.512 26.159 1.00 96.81 592 PHE A N 1
ATOM 4570 C CA . PHE A 1 592 ? -17.056 18.483 25.880 1.00 96.81 592 PHE A CA 1
ATOM 4571 C C . PHE A 1 592 ? -17.480 18.434 24.404 1.00 96.81 592 PHE A C 1
ATOM 4573 O O . PHE A 1 592 ? -18.680 18.444 24.123 1.00 96.81 592 PHE A O 1
ATOM 4580 N N . HIS A 1 593 ? -16.543 18.312 23.455 1.00 95.12 593 HIS A N 1
ATOM 4581 C CA . HIS A 1 593 ? -16.879 18.145 22.034 1.00 95.12 593 HIS A CA 1
ATOM 4582 C C . HIS A 1 593 ? -17.738 16.898 21.762 1.00 95.12 593 HIS A C 1
ATOM 4584 O O . HIS A 1 593 ? -18.644 16.962 20.923 1.00 95.12 593 HIS A O 1
ATOM 4590 N N . ILE A 1 594 ? -17.526 15.804 22.508 1.00 95.31 594 ILE A N 1
ATOM 4591 C CA . ILE A 1 594 ? -18.382 14.606 22.464 1.00 95.31 594 ILE A CA 1
ATOM 4592 C C . ILE A 1 594 ? -19.768 14.894 23.069 1.00 95.31 594 ILE A C 1
ATOM 4594 O O . ILE A 1 594 ? -20.775 14.655 22.401 1.00 95.31 594 ILE A O 1
ATOM 4598 N N . LEU A 1 595 ? -19.838 15.440 24.291 1.00 95.00 595 LEU A N 1
ATOM 4599 C CA . LEU A 1 595 ? -21.099 15.732 24.998 1.00 95.00 595 LEU A CA 1
ATOM 4600 C C . LEU A 1 595 ? -22.005 16.710 24.237 1.00 95.00 595 LEU A C 1
ATOM 4602 O O . LEU A 1 595 ? -23.200 16.467 24.076 1.00 95.00 595 LEU A O 1
ATOM 4606 N N . ALA A 1 596 ? -21.432 17.810 23.751 1.00 93.69 596 ALA A N 1
ATOM 4607 C CA . ALA A 1 596 ? -22.132 18.850 23.005 1.00 93.69 596 ALA A CA 1
ATOM 4608 C C . ALA A 1 596 ? -22.289 18.526 21.504 1.00 93.69 596 ALA A C 1
ATOM 4610 O O . ALA A 1 596 ? -22.896 19.319 20.777 1.00 93.69 596 ALA A O 1
ATOM 4611 N N . ASN A 1 597 ? -21.726 17.396 21.045 1.00 91.56 597 ASN A N 1
ATOM 4612 C CA . ASN A 1 597 ? -21.693 16.913 19.659 1.00 91.56 597 ASN A CA 1
ATOM 4613 C C . ASN A 1 597 ? -21.331 18.013 18.636 1.00 91.56 597 ASN A C 1
ATOM 4615 O O . ASN A 1 597 ? -22.018 18.210 17.631 1.00 91.56 597 ASN A O 1
ATOM 4619 N N . SER A 1 598 ? -20.291 18.795 18.936 1.00 89.25 598 SER A N 1
ATOM 4620 C CA . SER A 1 598 ? -20.010 20.066 18.258 1.00 89.25 598 SER A CA 1
ATOM 4621 C C . SER A 1 598 ? -18.532 20.441 18.344 1.00 89.25 598 SER A C 1
ATOM 4623 O O . SER A 1 598 ? -18.073 20.829 19.413 1.00 89.25 598 SER A O 1
ATOM 4625 N N . GLY A 1 599 ? -17.823 20.453 17.209 1.00 87.00 599 GLY A N 1
ATOM 4626 C CA . GLY A 1 599 ? -16.434 20.939 17.081 1.00 87.00 599 GLY A CA 1
ATOM 4627 C C . GLY A 1 599 ? -16.293 22.467 16.984 1.00 87.00 599 GLY A C 1
ATOM 4628 O O . GLY A 1 599 ? -15.406 22.972 16.298 1.00 87.00 599 GLY A O 1
ATOM 4629 N N . LYS A 1 600 ? -17.220 23.230 17.579 1.00 89.62 600 LYS A N 1
ATOM 4630 C CA . LYS A 1 600 ? -17.144 24.698 17.616 1.00 89.62 600 LYS A CA 1
ATOM 4631 C C . LYS A 1 600 ? -16.207 25.149 18.733 1.00 89.62 600 LYS A C 1
ATOM 4633 O O . LYS A 1 600 ? -16.473 24.873 19.900 1.00 89.62 600 LYS A O 1
ATOM 4638 N N . HIS A 1 601 ? -15.198 25.925 18.361 1.00 92.44 601 HIS A N 1
ATOM 4639 C CA . HIS A 1 601 ? -14.318 26.621 19.292 1.00 92.44 601 HIS A CA 1
ATOM 4640 C C . HIS A 1 601 ? -14.898 27.978 19.720 1.00 92.44 601 HIS A C 1
ATOM 4642 O O . HIS A 1 601 ? -15.710 28.581 19.012 1.00 92.44 601 HIS A O 1
ATOM 4648 N N . ASN A 1 602 ? -14.461 28.476 20.874 1.00 91.81 602 ASN A N 1
ATOM 4649 C CA . ASN A 1 602 ? -14.876 29.740 21.470 1.00 91.81 602 ASN A CA 1
ATOM 4650 C C . ASN A 1 602 ? -13.642 30.595 21.802 1.00 91.81 602 ASN A C 1
ATOM 4652 O O . ASN A 1 602 ? -12.716 30.139 22.463 1.00 91.81 602 ASN A O 1
ATOM 4656 N N . GLN A 1 603 ? -13.633 31.848 21.342 1.00 91.31 603 GLN A N 1
ATOM 4657 C CA . GLN A 1 603 ? -12.490 32.759 21.466 1.00 91.31 603 GLN A CA 1
ATOM 4658 C C . GLN A 1 603 ? -12.524 33.645 22.725 1.00 91.31 603 GLN A C 1
ATOM 4660 O O . GLN A 1 603 ? -11.647 34.497 22.891 1.00 91.31 603 GLN A O 1
ATOM 4665 N N . LEU A 1 604 ? -13.485 33.443 23.635 1.00 92.31 604 LEU A N 1
ATOM 4666 C CA . LEU A 1 604 ? -13.483 34.078 24.957 1.00 92.31 604 LEU A CA 1
ATOM 4667 C C . LEU A 1 604 ? -12.203 33.736 25.742 1.00 92.31 604 LEU A C 1
ATOM 4669 O O . LEU A 1 604 ? -11.643 32.643 25.616 1.00 92.31 604 LEU A O 1
ATOM 4673 N N . ALA A 1 605 ? -11.722 34.683 26.549 1.00 91.38 605 ALA A N 1
ATOM 4674 C CA . ALA A 1 605 ? -10.577 34.461 27.428 1.00 91.38 605 ALA A CA 1
ATOM 4675 C C . ALA A 1 605 ? -10.895 33.359 28.451 1.00 91.38 605 ALA A C 1
ATOM 4677 O O . ALA A 1 605 ? -12.016 33.294 28.956 1.00 91.38 605 ALA A O 1
ATOM 4678 N N . ASN A 1 606 ? -9.913 32.502 28.739 1.00 93.19 606 ASN A N 1
ATOM 4679 C CA . ASN A 1 606 ? -10.002 31.394 29.699 1.00 93.19 606 ASN A CA 1
ATOM 4680 C C . ASN A 1 606 ? -11.116 30.361 29.415 1.00 93.19 606 ASN A C 1
ATOM 4682 O O . ASN A 1 606 ? -11.378 29.507 30.259 1.00 93.19 606 ASN A O 1
ATOM 4686 N N . ASN A 1 607 ? -11.793 30.411 28.260 1.00 96.69 607 ASN A N 1
ATOM 4687 C CA . ASN A 1 607 ? -12.830 29.435 27.925 1.00 96.69 607 ASN A CA 1
ATOM 4688 C C . ASN A 1 607 ? -12.214 28.066 27.619 1.00 96.69 607 ASN A C 1
ATOM 4690 O O . ASN A 1 607 ? -11.168 28.001 26.977 1.00 96.69 607 ASN A O 1
ATOM 4694 N N . LEU A 1 608 ? -12.893 26.989 28.015 1.00 96.44 608 LEU A N 1
ATOM 4695 C CA . LEU A 1 608 ? -12.439 25.624 27.758 1.00 96.44 608 LEU A CA 1
ATOM 4696 C C . LEU A 1 608 ? -12.224 25.355 26.265 1.00 96.44 608 LEU A C 1
ATOM 4698 O O . LEU A 1 608 ? -11.201 24.798 25.887 1.00 96.44 608 LEU A O 1
ATOM 4702 N N . LEU A 1 609 ? -13.142 25.807 25.403 1.00 95.50 609 LEU A N 1
ATOM 4703 C CA . LEU A 1 609 ? -13.156 25.477 23.971 1.00 95.50 609 LEU A CA 1
ATOM 4704 C C . LEU A 1 609 ? -12.290 26.405 23.108 1.00 95.50 609 LEU A C 1
ATOM 4706 O O . LEU A 1 609 ? -12.629 26.678 21.956 1.00 95.50 609 LEU A O 1
ATOM 4710 N N . ARG A 1 610 ? -11.193 26.944 23.641 1.00 93.38 610 ARG A N 1
ATOM 4711 C CA . ARG A 1 610 ? -10.226 27.694 22.827 1.00 93.38 610 ARG A CA 1
ATOM 4712 C C . ARG A 1 610 ? -9.423 26.735 21.952 1.00 93.38 610 ARG A C 1
ATOM 4714 O O . ARG A 1 610 ? -8.977 25.709 22.434 1.00 93.38 610 ARG A O 1
ATOM 4721 N N . GLU A 1 611 ? -9.172 27.125 20.703 1.00 87.38 611 GLU A N 1
ATOM 4722 C CA . GLU A 1 611 ? -8.397 26.356 19.703 1.00 87.38 611 GLU A CA 1
ATOM 4723 C C . GLU A 1 611 ? -6.984 25.953 20.170 1.00 87.38 611 GLU A C 1
ATOM 4725 O O . GLU A 1 611 ? -6.411 24.990 19.677 1.00 87.38 611 GLU A O 1
ATOM 4730 N N . GLN A 1 612 ? -6.418 26.683 21.134 1.00 84.69 612 GLN A N 1
ATOM 4731 C CA . GLN A 1 612 ? -5.200 26.290 21.837 1.00 84.69 612 GLN A CA 1
ATOM 4732 C C . GLN A 1 612 ? -5.536 26.020 23.301 1.00 84.69 612 GLN A C 1
ATOM 4734 O O . GLN A 1 612 ? -5.866 26.954 24.038 1.00 84.69 612 GLN A O 1
ATOM 4739 N N . THR A 1 613 ? -5.428 24.760 23.716 1.00 83.44 613 THR A N 1
ATOM 4740 C CA . THR A 1 613 ? -5.535 24.323 25.114 1.00 83.44 613 THR A CA 1
ATOM 4741 C C . THR A 1 613 ? -4.393 24.914 25.948 1.00 83.44 613 THR A C 1
ATOM 4743 O O . THR A 1 613 ? -3.263 25.031 25.477 1.00 83.44 613 THR A O 1
ATOM 4746 N N . ALA A 1 614 ? -4.694 25.330 27.179 1.00 87.88 614 ALA A N 1
ATOM 4747 C CA . ALA A 1 614 ? -3.732 25.901 28.123 1.00 87.88 614 ALA A CA 1
ATOM 4748 C C . ALA A 1 614 ? -4.268 25.763 29.563 1.00 87.88 614 ALA A C 1
ATOM 4750 O O . ALA A 1 614 ? -5.490 25.711 29.725 1.00 87.88 614 ALA A O 1
ATOM 4751 N N . PRO A 1 615 ? -3.429 25.823 30.617 1.00 87.81 615 PRO A N 1
ATOM 4752 C CA . PRO A 1 615 ? -3.862 25.567 32.000 1.00 87.81 615 PRO A CA 1
ATOM 4753 C C . PRO A 1 615 ? -4.956 26.517 32.515 1.00 87.81 615 PRO A C 1
ATOM 4755 O O . PRO A 1 615 ? -5.717 26.179 33.412 1.00 87.81 615 PRO A O 1
ATOM 4758 N N . GLY A 1 616 ? -5.036 27.733 31.963 1.00 89.44 616 GLY A N 1
ATOM 4759 C CA . GLY A 1 616 ? -6.057 28.723 32.324 1.00 89.44 616 GLY A CA 1
ATOM 4760 C C . GLY A 1 616 ? -7.389 28.574 31.582 1.00 89.44 616 GLY A C 1
ATOM 4761 O O . GLY A 1 616 ? -8.315 29.334 31.857 1.00 89.44 616 GLY A O 1
ATOM 4762 N N . ASN A 1 617 ? -7.501 27.644 30.631 1.00 94.25 617 ASN A N 1
ATOM 4763 C CA . ASN A 1 617 ? -8.678 27.479 29.778 1.00 94.25 617 ASN A CA 1
ATOM 4764 C C . ASN A 1 617 ? -9.681 26.514 30.416 1.00 94.25 617 ASN A C 1
ATOM 4766 O O . ASN A 1 617 ? -9.902 25.418 29.920 1.00 94.25 617 ASN A O 1
ATOM 4770 N N . THR A 1 618 ? -10.271 26.910 31.540 1.00 95.94 618 THR A N 1
ATOM 4771 C CA . THR A 1 618 ? -11.148 26.045 32.348 1.00 95.94 618 THR A CA 1
ATOM 4772 C C . THR A 1 618 ? -12.604 26.505 32.389 1.00 95.94 618 THR A C 1
ATOM 4774 O O . THR A 1 618 ? -13.460 25.785 32.896 1.00 95.94 618 THR A O 1
ATOM 4777 N N . HIS A 1 619 ? -12.938 27.686 31.862 1.00 96.94 619 HIS A N 1
ATOM 4778 C CA . HIS A 1 619 ? -14.269 28.273 32.024 1.00 96.94 619 HIS A CA 1
ATOM 4779 C C . HIS A 1 619 ? -15.292 27.777 30.986 1.00 96.94 619 HIS A C 1
ATOM 4781 O O . HIS A 1 619 ? -15.017 27.769 29.783 1.00 96.94 619 HIS A O 1
ATOM 4787 N N . LEU A 1 620 ? -16.506 27.453 31.440 1.00 96.00 620 LEU A N 1
ATOM 4788 C CA . LEU A 1 620 ? -17.667 27.138 30.600 1.00 96.00 620 LEU A CA 1
ATOM 4789 C C . LEU A 1 620 ? -18.796 28.161 30.802 1.00 96.00 620 LEU A C 1
ATOM 4791 O O . LEU A 1 620 ? -19.129 28.525 31.929 1.00 96.00 620 LEU A O 1
ATOM 4795 N N . THR A 1 621 ? -19.404 28.624 29.706 1.00 95.56 621 THR A N 1
ATOM 4796 C CA . THR A 1 621 ? -20.559 29.538 29.751 1.00 95.56 621 THR A CA 1
ATOM 4797 C C . THR A 1 621 ? -21.859 28.791 30.065 1.00 95.56 621 THR A C 1
ATOM 4799 O O . THR A 1 621 ? -21.973 27.588 29.834 1.00 95.56 621 THR A O 1
ATOM 4802 N N . GLY A 1 622 ? -22.889 29.515 30.522 1.00 94.19 622 GLY A N 1
ATOM 4803 C CA . GLY A 1 622 ? -24.222 28.934 30.742 1.00 94.19 622 GLY A CA 1
ATOM 4804 C C . GLY A 1 622 ? -24.800 28.264 29.487 1.00 94.19 622 GLY A C 1
ATOM 4805 O O . GLY A 1 622 ? -25.280 27.140 29.565 1.00 94.19 622 GLY A O 1
ATOM 4806 N N . GLU A 1 623 ? -24.652 28.894 28.316 1.00 94.44 623 GLU A N 1
ATOM 4807 C CA . GLU A 1 623 ? -25.069 28.325 27.023 1.00 94.44 623 GLU A CA 1
ATOM 4808 C C . GLU A 1 623 ? -24.308 27.029 26.685 1.00 94.44 623 GLU A C 1
ATOM 4810 O O . GLU A 1 623 ? -24.913 26.055 26.235 1.00 94.44 623 GLU A O 1
ATOM 4815 N N . GLN A 1 624 ? -22.995 26.980 26.954 1.00 96.38 624 GLN A N 1
ATOM 4816 C CA . GLN A 1 62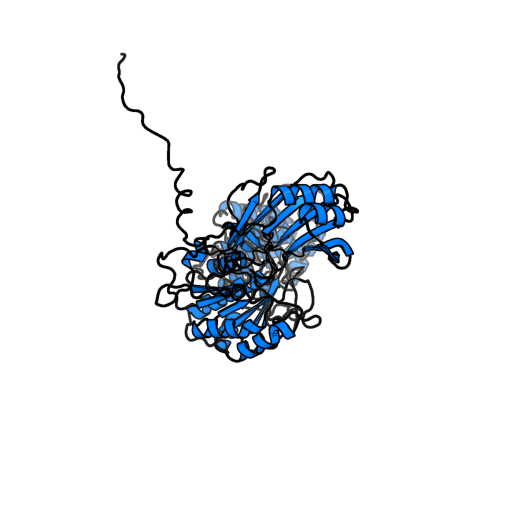4 ? -22.192 25.763 26.796 1.00 96.38 624 GLN A CA 1
ATOM 4817 C C . GLN A 1 624 ? -22.695 24.645 27.725 1.00 96.38 624 GLN A C 1
ATOM 4819 O O . GLN A 1 624 ? -22.882 23.515 27.273 1.00 96.38 624 GLN A O 1
ATOM 4824 N N . CYS A 1 625 ? -22.985 24.952 28.992 1.00 96.25 625 CYS A N 1
ATOM 4825 C CA . CYS A 1 625 ? -23.547 23.981 29.929 1.00 96.25 625 CYS A CA 1
ATOM 4826 C C . CYS A 1 625 ? -24.937 23.477 29.505 1.00 96.25 625 CYS A C 1
ATOM 4828 O O . CYS A 1 625 ? -25.174 22.270 29.516 1.00 96.25 625 CYS A O 1
ATOM 4830 N N . GLU A 1 626 ? -25.844 24.364 29.089 1.00 94.81 626 GLU A N 1
ATOM 4831 C CA . GLU A 1 626 ? -27.177 23.989 28.596 1.00 94.81 626 GLU A CA 1
ATOM 4832 C C . GLU A 1 626 ? -27.101 23.118 27.333 1.00 94.81 626 GLU A C 1
ATOM 4834 O O . GLU A 1 626 ? -27.836 22.134 27.217 1.00 94.81 626 GLU A O 1
ATOM 4839 N N . GLN A 1 627 ? -26.192 23.435 26.401 1.00 95.00 627 GLN A N 1
ATOM 4840 C CA . GLN A 1 627 ? -25.947 22.609 25.217 1.00 95.00 627 GLN A CA 1
ATOM 4841 C C . GLN A 1 627 ? -25.423 21.222 25.607 1.00 95.00 627 GLN A C 1
ATOM 4843 O O . GLN A 1 627 ? -25.978 20.225 25.148 1.00 95.00 627 GLN A O 1
ATOM 4848 N N . ALA A 1 628 ? -24.389 21.141 26.450 1.00 94.94 628 ALA A N 1
ATOM 4849 C CA . ALA A 1 628 ? -23.792 19.870 26.858 1.00 94.94 628 ALA A CA 1
ATOM 4850 C C . ALA A 1 628 ? -24.781 18.983 27.631 1.00 94.94 628 ALA A C 1
ATOM 4852 O O . ALA A 1 628 ? -24.856 17.785 27.365 1.00 94.94 628 ALA A O 1
ATOM 4853 N N . GLN A 1 629 ? -25.591 19.561 28.527 1.00 94.94 629 GLN A N 1
ATOM 4854 C CA . GLN A 1 629 ? -26.657 18.834 29.219 1.00 94.94 629 GLN A CA 1
ATOM 4855 C C . GLN A 1 629 ? -27.706 18.308 28.236 1.00 94.94 629 GLN A C 1
ATOM 4857 O O . GLN A 1 629 ? -27.969 17.107 28.205 1.00 94.94 629 GLN A O 1
ATOM 4862 N N . ARG A 1 630 ? -28.293 19.183 27.405 1.00 94.31 630 ARG A N 1
ATOM 4863 C CA . ARG A 1 630 ? -29.351 18.803 26.456 1.00 94.31 630 ARG A CA 1
ATOM 4864 C C . ARG A 1 630 ? -28.868 17.719 25.493 1.00 94.31 630 ARG A C 1
ATOM 4866 O O . ARG A 1 630 ? -29.470 16.653 25.418 1.00 94.31 630 ARG A O 1
ATOM 4873 N N . THR A 1 631 ? -27.758 17.969 24.804 1.00 93.19 631 THR A N 1
ATOM 4874 C CA . THR A 1 631 ? -27.213 17.066 23.784 1.00 93.19 631 THR A CA 1
ATOM 4875 C C . THR A 1 631 ? -26.637 15.785 24.393 1.00 93.19 631 THR A C 1
ATOM 4877 O O . THR A 1 631 ? -26.758 14.715 23.794 1.00 93.19 631 THR A O 1
ATOM 4880 N N . GLY A 1 632 ? -26.089 15.850 25.609 1.00 92.94 632 GLY A N 1
ATOM 4881 C CA . GLY A 1 632 ? -25.646 14.678 26.357 1.00 92.94 632 GLY A CA 1
ATOM 4882 C C . GLY A 1 632 ? -26.802 13.757 26.759 1.00 92.94 632 GLY A C 1
ATOM 4883 O O . GLY A 1 632 ? -26.675 12.541 26.635 1.00 92.94 632 GLY A O 1
ATOM 4884 N N . ILE A 1 633 ? -27.950 14.306 27.172 1.00 92.81 633 ILE A N 1
ATOM 4885 C CA . ILE A 1 633 ? -29.164 13.522 27.467 1.00 92.81 633 ILE A CA 1
ATOM 4886 C C . ILE A 1 633 ? -29.769 12.950 26.176 1.00 92.81 633 ILE A C 1
ATOM 4888 O O . ILE A 1 633 ? -30.064 11.759 26.117 1.00 92.81 633 ILE A O 1
ATOM 4892 N N . GLU A 1 634 ? -29.921 13.770 25.130 1.00 91.88 634 GLU A N 1
ATOM 4893 C CA . GLU A 1 634 ? -30.490 13.363 23.831 1.00 91.88 634 GLU A CA 1
ATOM 4894 C C . GLU A 1 634 ? -29.719 12.199 23.186 1.00 91.88 634 GLU A C 1
ATOM 4896 O O . GLU A 1 634 ? -30.328 11.307 22.597 1.00 91.88 634 GLU A O 1
ATOM 4901 N N . ASN A 1 635 ? -28.390 12.173 23.337 1.00 90.12 635 ASN A N 1
ATOM 4902 C CA . ASN A 1 635 ? -27.526 11.103 22.829 1.00 90.12 635 ASN A CA 1
ATOM 4903 C C . ASN A 1 635 ? -27.309 9.941 23.822 1.00 90.12 635 ASN A C 1
ATOM 4905 O O . ASN A 1 635 ? -26.536 9.032 23.522 1.00 90.12 635 ASN A O 1
ATOM 4909 N N . GLY A 1 636 ? -27.943 9.957 25.002 1.00 91.00 636 GLY A N 1
ATOM 4910 C CA . GLY A 1 636 ? -27.775 8.917 26.028 1.00 91.00 636 GLY A CA 1
ATOM 4911 C C . GLY A 1 636 ? -26.374 8.856 26.654 1.00 91.00 636 GLY A C 1
ATOM 4912 O O . GLY A 1 636 ? -25.979 7.813 27.170 1.00 91.00 636 GLY A O 1
ATOM 4913 N N . LEU A 1 637 ? -25.618 9.955 26.588 1.00 92.69 637 LEU A N 1
ATOM 4914 C CA . LEU A 1 637 ? -24.291 10.103 27.189 1.00 92.69 637 LEU A CA 1
ATOM 4915 C C . LEU A 1 637 ? -24.365 10.511 28.665 1.00 92.69 637 LEU A C 1
ATOM 4917 O O . LEU A 1 637 ? -23.472 10.161 29.426 1.00 92.69 637 LEU A O 1
ATOM 4921 N N . LEU A 1 638 ? -25.405 11.248 29.070 1.00 93.12 638 LEU A N 1
ATOM 4922 C CA . LEU A 1 638 ? -25.610 11.689 30.452 1.00 93.12 638 LEU A CA 1
ATOM 4923 C C . LEU A 1 638 ? -26.751 10.924 31.125 1.00 93.12 638 LEU A C 1
ATOM 4925 O O . LEU A 1 638 ? -27.840 10.784 30.565 1.00 93.12 638 LEU A O 1
ATOM 4929 N N . VAL A 1 639 ? -26.512 10.494 32.362 1.00 89.75 639 VAL A N 1
ATOM 4930 C CA . VAL A 1 639 ? -27.479 9.804 33.226 1.00 89.75 639 VAL A CA 1
ATOM 4931 C C . VAL A 1 639 ? -27.879 10.741 34.367 1.00 89.75 639 VAL A C 1
ATOM 4933 O O . VAL A 1 639 ? -27.039 11.458 34.903 1.00 89.75 639 VAL A O 1
ATOM 4936 N N . LEU A 1 640 ? -29.158 10.764 34.745 1.00 82.69 640 LEU A N 1
ATOM 4937 C CA . LEU A 1 640 ? -29.619 11.511 35.921 1.00 82.69 640 LEU A CA 1
ATOM 4938 C C . LEU A 1 640 ? -29.207 10.794 37.213 1.00 82.69 640 LEU A C 1
ATOM 4940 O O . LEU A 1 640 ? -29.431 9.590 37.329 1.00 82.69 640 LEU A O 1
ATOM 4944 N N . ASN A 1 641 ? -28.646 11.555 38.157 1.00 67.25 641 ASN A N 1
ATOM 4945 C CA . ASN A 1 641 ? -28.316 11.124 39.522 1.00 67.25 641 ASN A CA 1
ATOM 4946 C C . ASN A 1 641 ? -29.472 11.469 40.478 1.00 67.25 641 ASN A C 1
ATOM 4948 O O . ASN A 1 641 ? -29.837 12.671 40.514 1.00 67.25 641 ASN A O 1
#

Foldseek 3Di:
DDDDDDDDDDDDPDDPDDDPPPPPPDDPFFDFQPQPQDPVLQLVLQLVCLVPVVCNLVSCCVSLVADKDKDKDFDDDPNDGQWMWIWIAGPVQKIKIWTFGDHPPDKTKIKIWTFHHCVQDVDGHTAKIWMAINVRQTPWIKGFTATSNRHTAWIFTADSVRHGDDDTHGQFDDQDDDDPAFPDPAEEEEAELFALCVDPLNVNQFDADPVRQGLAAEQQRGGRGRYQFACPPHNNDTDGDVHQLVQLLCVLAPRHRYHYYYAHPPQLLCLLVVLVSCVVVVHQEYQALDWAQDPVSCPSVLVNLLVPQSHAYEYEQDFAQEACLPRNTPPLQPDRPRYAYEKEAALLRAGPRRGYFYLPRHAEHEHFFQDWGQTSVRDTGGDHMRSNVSSLLSSLLSVVCSVVVPDGSVNSVVVQLVQADAFVCSVTHHSHYNQASNLVVDDKDKDKDQPPFPPPPPPPDPDDDPDWAKEQEEEEEEEDPVDDPVVVVVLLVLLQVLCVLLNYHYDYRIYMYMPTDLVLLEDGLSSLVSCCVPVVDDAAYEYAGAFYPHVVTDQKDAAAPLSCRRSCSCHRYMYGHPPDPPNNLVVNQRVLCRLLVDLDADPDPLDSRHPDGDNSNRDDDPVSSVSSVVSCVVVVRIDTD

Sequence (641 aa):
MQHQGINSTTMNTATAIVSALVLLAALPGLVAAEATLDKQSLRQFARQVCSTPDALEDAAITVLGEPIRSSKSEMKFRGTVVGQRITLHGSSREVIAVQLLTPPARRNQTIVTSYADEARHSRNAPLLELAFDADCQLFRAQAITYDNNNTPLYIETLGPSLEVTGDPEWLNAPIPSKDKSNHSATRVAMIDSGVNYQLPLIANALARDAQGETIGYDFWEMDNKPFDSNPARSPFFVQRHGTRSASILLREAPGIALVPYRYPRPDMSRMVELVEHAAQHRVRIIGMPLGSNTYADWAPFATVAGRHPEILFIVSAGNNGRDIDRSPVYPAAMEIENMLVVTSVDDFVYPAERTNYGRLSVDYLVPAEKVPALDFDGSEVLVSGSSYAVSRVAALAARLLKRNPGFSTEELKQAIRGYAIRANTSKYVALGYLGDPLADTINLPVTIETVAAEPVNNSARHTTPAGRRYEFPLTLVILDPRWQNPDISRAVEELNEIFSQCNITARVEKQIVPSVPAYLQDLSPGNALSLHRHLKLSGTRVFFGRDTLMQPAFDAEAFGAGNTRNRPWMTGSLWLTYGIRDVGVALAHELFHILANSGKHNQLANNLLREQTAPGNTHLTGEQCEQAQRTGIENGLLVLN